Protein AF-A0A0K2JAP3-F1 (afdb_monomer_lite)

Radius of gyration: 32.52 Å; chains: 1; bounding box: 83×62×96 Å

Sequence (625 aa):
MNNERLIVKHKSESGIVNFIYDYQNEVSFFRFNSNDEVELKDFNDNDNEKTYTIKRYEDIKNINGIAFDNEEKMKDLENYIKEKVTEEDKKRIVELIRSAGIEEIEDEVPELNFYDYTENYLFGYPIISKNFLEDKNQGIWAGFGTRKLKFEVNNLEDIKNKLGNVSLRFYKIDNDSLSKEIETEILNKSYEEDKLIVDMELDSDLFINEFLEKQQYAKFTGSLEVELIEENRNKLTICYPVQIIFHNTNLGKEKNKGIIKTDKVSIDFGTSSTCVAVSNQGKIEFITLSMEDIDTEYNKFENPTNIMIYRWKDIYEEWKNENKKLPLFLRGNKNDDYEGKKISYDSGYTVKELIKDATKREMNSILTQIKLIPYELEKDTTLTLTSSKVETNDEKEVVKLVNDYERQNDEMFDPVAFYSYLLGRIINNPSNPKIYTKFSVTYPVKFNNKLRGKLKKSIEYGLKRALPISLQESEDEKGRSIFNVSMEFPEPVAYVGAICGNYLKLEDNPVEYFAIYDFGGGTLDFSFGIFRENEDEESVIEILGVDGNEEIGGERLINRISYWVYQENIEILKENRIPFEKLRQEKISDEMDENLLNNSDIAKLNLKKINEAISRPFLKEKMMK

Structure (mmCIF, N/CA/C/O backbone):
data_AF-A0A0K2JAP3-F1
#
_entry.id   AF-A0A0K2JAP3-F1
#
loop_
_atom_site.group_PDB
_atom_site.id
_atom_site.type_symbol
_atom_site.label_atom_id
_atom_site.label_alt_id
_atom_site.label_comp_id
_atom_site.label_asym_id
_atom_site.label_entity_id
_atom_site.label_seq_id
_atom_site.pdbx_PDB_ins_code
_atom_site.Cartn_x
_atom_site.Cartn_y
_atom_site.Cartn_z
_atom_site.occupancy
_atom_site.B_iso_or_equiv
_atom_site.auth_seq_id
_atom_site.auth_comp_id
_atom_site.auth_asym_id
_atom_site.auth_atom_id
_atom_site.pdbx_PDB_model_num
ATOM 1 N N . MET A 1 1 ? -17.287 4.396 52.555 1.00 32.88 1 MET A N 1
ATOM 2 C CA . MET A 1 1 ? -18.193 5.411 51.986 1.00 32.88 1 MET A CA 1
ATOM 3 C C . MET A 1 1 ? -18.547 4.903 50.613 1.00 32.88 1 MET A C 1
ATOM 5 O O . MET A 1 1 ? -17.646 4.730 49.803 1.00 32.88 1 MET A O 1
ATOM 9 N N . ASN A 1 2 ? -19.795 4.471 50.475 1.00 40.03 2 ASN A N 1
ATOM 10 C CA . ASN A 1 2 ? -20.238 3.536 49.451 1.00 40.03 2 ASN A CA 1
ATOM 11 C C . ASN A 1 2 ? -20.236 4.172 48.064 1.00 40.03 2 ASN A C 1
ATOM 13 O O . ASN A 1 2 ? -20.590 5.335 47.900 1.00 40.03 2 ASN A O 1
ATOM 17 N N . ASN A 1 3 ? -19.797 3.384 47.086 1.00 47.19 3 ASN A N 1
ATOM 18 C CA . ASN A 1 3 ? -19.726 3.749 45.679 1.00 47.19 3 ASN A CA 1
ATOM 19 C C . ASN A 1 3 ? -21.146 3.767 45.095 1.00 47.19 3 ASN A C 1
ATOM 21 O O . ASN A 1 3 ? -21.620 2.743 44.609 1.00 47.19 3 ASN A O 1
ATOM 25 N N . GLU A 1 4 ? -21.845 4.895 45.169 1.00 56.62 4 GLU A N 1
ATOM 26 C CA . GLU A 1 4 ? -23.132 5.072 44.490 1.00 56.62 4 GLU A CA 1
ATOM 27 C C . GLU A 1 4 ? -22.879 5.194 42.975 1.00 56.62 4 GLU A C 1
ATOM 29 O O . GLU A 1 4 ? -22.054 5.999 42.544 1.00 56.62 4 GLU A O 1
ATOM 34 N N . ARG A 1 5 ? -23.534 4.350 42.161 1.00 59.97 5 ARG A N 1
ATOM 35 C CA . ARG A 1 5 ? -23.351 4.323 40.698 1.00 59.97 5 ARG A CA 1
ATOM 36 C C . ARG A 1 5 ? -24.672 4.561 39.985 1.00 59.97 5 ARG A C 1
ATOM 38 O O . ARG A 1 5 ? -25.643 3.830 40.183 1.00 59.97 5 ARG A O 1
ATOM 45 N N . LEU A 1 6 ? -24.673 5.540 39.095 1.00 61.41 6 LEU A N 1
ATOM 46 C CA . LEU A 1 6 ? -25.776 5.814 38.182 1.00 61.41 6 LEU A CA 1
ATOM 47 C C . LEU A 1 6 ? -25.452 5.167 36.842 1.00 61.41 6 LEU A C 1
ATOM 49 O O . LEU A 1 6 ? -24.417 5.467 36.258 1.00 61.41 6 LEU A O 1
ATOM 53 N N . ILE A 1 7 ? -26.300 4.262 36.365 1.00 59.69 7 ILE A N 1
ATOM 54 C CA . ILE A 1 7 ? -26.136 3.629 35.061 1.00 59.69 7 ILE A CA 1
ATOM 55 C C . ILE A 1 7 ? -27.197 4.156 34.110 1.00 59.69 7 ILE A C 1
ATOM 57 O O . ILE A 1 7 ? -28.361 3.812 34.244 1.00 59.69 7 ILE A O 1
ATOM 61 N N . VAL A 1 8 ? -26.829 4.936 33.103 1.00 58.09 8 VAL A N 1
ATOM 62 C CA . VAL A 1 8 ? -27.797 5.360 32.086 1.00 58.09 8 VAL A CA 1
ATOM 63 C C . VAL A 1 8 ? -27.758 4.419 30.891 1.00 58.09 8 VAL A C 1
ATOM 65 O O . VAL A 1 8 ? -26.694 4.134 30.347 1.00 58.09 8 VAL A O 1
ATOM 68 N N . LYS A 1 9 ? -28.932 3.926 30.494 1.00 53.88 9 LYS A N 1
ATOM 69 C CA . LYS A 1 9 ? -29.163 3.028 29.365 1.00 53.88 9 LYS A CA 1
ATOM 70 C C . LYS A 1 9 ? -29.723 3.811 28.184 1.00 53.88 9 LYS A C 1
ATOM 72 O O . LYS A 1 9 ? -30.935 3.971 28.039 1.00 53.88 9 LYS A O 1
ATOM 77 N N . HIS A 1 10 ? -28.831 4.250 27.309 1.00 53.00 10 HIS A N 1
ATOM 78 C CA . HIS A 1 10 ? -29.211 4.905 26.065 1.00 53.00 10 HIS A CA 1
ATOM 79 C C . HIS A 1 10 ? -29.655 3.875 25.029 1.00 53.00 10 HIS A C 1
ATOM 81 O O . HIS A 1 10 ? -28.916 2.927 24.745 1.00 53.00 10 HIS A O 1
ATOM 87 N N . LYS A 1 11 ? -30.841 4.058 24.442 1.00 46.50 11 LYS A N 1
ATOM 88 C CA . LYS A 1 11 ? -31.291 3.251 23.297 1.00 46.50 11 LYS A CA 1
ATOM 89 C C . LYS A 1 11 ? -30.938 3.990 22.011 1.00 46.50 11 LYS A C 1
ATOM 91 O O . LYS A 1 11 ? -31.721 4.813 21.543 1.00 46.50 11 LYS A O 1
ATOM 96 N N . SER A 1 12 ? -29.782 3.677 21.428 1.00 45.59 12 SER A N 1
ATOM 97 C CA . SER A 1 12 ? -29.506 4.076 20.046 1.00 45.59 12 SER A CA 1
ATOM 98 C C . SER A 1 12 ? -30.254 3.145 19.086 1.00 45.59 12 SER A C 1
ATOM 100 O O . SER A 1 12 ? -30.624 2.024 19.451 1.00 45.59 12 SER A O 1
ATOM 102 N N . GLU A 1 13 ? -30.421 3.553 17.824 1.00 37.22 13 GLU A N 1
ATOM 103 C CA . GLU A 1 13 ? -30.957 2.691 16.750 1.00 37.22 13 GLU A CA 1
ATOM 104 C C . GLU A 1 13 ? -30.173 1.365 16.584 1.00 37.22 13 GLU A C 1
ATOM 106 O O . GLU A 1 13 ? -30.644 0.427 15.943 1.00 37.22 13 GLU A O 1
ATOM 111 N N . SER A 1 14 ? -28.996 1.257 17.213 1.00 37.75 14 SER A N 1
ATOM 112 C CA . SER A 1 14 ? -28.039 0.155 17.136 1.00 37.75 14 SER A CA 1
ATOM 113 C C . SER A 1 14 ? -27.829 -0.639 18.447 1.00 37.75 14 SER A C 1
ATOM 115 O O . SER A 1 14 ? -26.987 -1.545 18.456 1.00 37.75 14 SER A O 1
ATOM 117 N N . GLY A 1 15 ? -28.566 -0.366 19.539 1.00 39.72 15 GLY A N 1
ATOM 118 C CA . GLY A 1 15 ? -28.527 -1.156 20.788 1.00 39.72 15 GLY A CA 1
ATOM 119 C C . GLY A 1 15 ? -28.605 -0.346 22.094 1.00 39.72 15 GLY A C 1
ATOM 120 O O . GLY A 1 15 ? -28.843 0.857 22.077 1.00 39.72 15 GLY A O 1
ATOM 121 N N . ILE A 1 16 ? -28.418 -1.020 23.242 1.00 39.09 16 ILE A N 1
ATOM 122 C CA . ILE A 1 16 ? -28.373 -0.385 24.575 1.00 39.09 16 ILE A CA 1
ATOM 123 C C . ILE A 1 16 ? -26.917 -0.049 24.938 1.00 39.09 16 ILE A C 1
ATOM 125 O O . ILE A 1 16 ? -26.090 -0.952 25.097 1.00 39.09 16 ILE A O 1
ATOM 129 N N . VAL A 1 17 ? -26.604 1.236 25.112 1.00 42.38 17 VAL A N 1
ATOM 130 C CA . VAL A 1 17 ? -25.314 1.717 25.636 1.00 42.38 17 VAL A CA 1
ATOM 131 C C . VAL A 1 17 ? -25.477 2.028 27.124 1.00 42.38 17 VAL A C 1
ATOM 133 O O . VAL A 1 17 ? -26.417 2.719 27.498 1.00 42.38 17 VAL A O 1
ATOM 136 N N . ASN A 1 18 ? -24.583 1.500 27.967 1.00 43.28 18 ASN A N 1
ATOM 137 C CA . ASN A 1 18 ? -24.606 1.722 29.416 1.00 43.28 18 ASN A CA 1
ATOM 138 C C . ASN A 1 18 ? -23.514 2.734 29.770 1.00 43.28 18 ASN A C 1
ATOM 140 O O . ASN A 1 18 ? -22.345 2.457 29.506 1.00 43.28 18 ASN A O 1
ATOM 144 N N . PHE A 1 19 ? -23.877 3.844 30.397 1.00 52.41 19 PHE A N 1
ATOM 145 C CA . PHE A 1 19 ? -22.950 4.843 30.928 1.00 52.41 19 PHE A CA 1
ATOM 146 C C . PHE A 1 19 ? -22.930 4.738 32.442 1.00 52.41 19 PHE A C 1
ATOM 148 O O . PHE A 1 19 ? -24.004 4.703 33.024 1.00 52.41 19 PHE A O 1
ATOM 155 N N . ILE A 1 20 ? -21.759 4.675 33.076 1.00 48.84 20 ILE A N 1
ATOM 156 C CA . ILE A 1 20 ? -21.648 4.629 34.540 1.00 48.84 20 ILE A CA 1
ATOM 157 C C . ILE A 1 20 ? -21.137 5.985 35.025 1.00 48.84 20 ILE A C 1
ATOM 159 O O . ILE A 1 20 ? -20.014 6.364 34.713 1.00 48.84 20 ILE A O 1
ATOM 163 N N . TYR A 1 21 ? -21.961 6.694 35.787 1.00 51.66 21 TYR A N 1
ATOM 164 C CA . TYR A 1 21 ? -21.589 7.890 36.535 1.00 51.66 21 TYR A CA 1
ATOM 165 C C . TYR A 1 21 ? -21.068 7.462 37.915 1.00 51.66 21 TYR A C 1
ATOM 167 O O . TYR A 1 21 ? -21.787 6.783 38.658 1.00 51.66 21 TYR A O 1
ATOM 175 N N . ASP A 1 22 ? -19.817 7.816 38.228 1.00 49.53 22 ASP A N 1
ATOM 176 C CA . ASP A 1 22 ? -19.155 7.538 39.510 1.00 49.53 22 ASP A CA 1
ATOM 177 C C . ASP A 1 22 ? -18.907 8.851 40.264 1.00 49.53 22 ASP A C 1
ATOM 179 O O . ASP A 1 22 ? -18.168 9.717 39.802 1.00 49.53 22 ASP A O 1
ATOM 183 N N . TYR A 1 23 ? -19.518 8.982 41.442 1.00 43.69 23 TYR A N 1
ATOM 184 C CA . TYR A 1 23 ? -19.485 10.193 42.262 1.00 43.69 23 TYR A CA 1
ATOM 185 C C . TYR A 1 23 ? -18.079 10.564 42.773 1.00 43.69 23 TYR A C 1
ATOM 187 O O . TYR A 1 23 ? -17.849 11.711 43.150 1.00 43.69 23 TYR A O 1
ATOM 195 N N . GLN A 1 24 ? -17.123 9.622 42.808 1.00 44.34 24 GLN A N 1
ATOM 196 C CA . GLN A 1 24 ? -15.768 9.905 43.308 1.00 44.34 24 GLN A CA 1
ATOM 197 C C . GLN A 1 24 ? -14.875 10.648 42.303 1.00 44.34 24 GLN A C 1
ATOM 199 O O . GLN A 1 24 ? -13.854 11.203 42.712 1.00 44.34 24 GLN A O 1
ATOM 204 N N . ASN A 1 25 ? -15.260 10.701 41.024 1.00 42.72 25 ASN A N 1
ATOM 205 C CA . ASN A 1 25 ? -14.546 11.432 39.978 1.00 42.72 25 ASN A CA 1
ATOM 206 C C . ASN A 1 25 ? -15.494 12.499 39.410 1.00 42.72 25 ASN A C 1
ATOM 208 O O . ASN A 1 25 ? -16.393 12.186 38.637 1.00 42.72 25 ASN A O 1
ATOM 212 N N . GLU A 1 26 ? -15.342 13.742 39.869 1.00 40.72 26 GLU A N 1
ATOM 213 C CA . GLU A 1 26 ? -16.278 14.839 39.607 1.00 40.72 26 GLU A CA 1
ATOM 214 C C . GLU A 1 26 ? -16.609 15.051 38.119 1.00 40.72 26 GLU A C 1
ATOM 216 O O . GLU A 1 26 ? -15.730 15.280 37.295 1.00 40.72 26 GLU A O 1
ATOM 221 N N . VAL A 1 27 ? -17.922 15.065 37.854 1.00 41.00 27 VAL A N 1
ATOM 222 C CA . VAL A 1 27 ? -18.634 15.441 36.625 1.00 41.00 27 VAL A CA 1
ATOM 223 C C . VAL A 1 27 ? -18.279 14.583 35.398 1.00 41.00 27 VAL A C 1
ATOM 225 O O . VAL A 1 27 ? -17.137 14.396 34.993 1.00 41.00 27 VAL A O 1
ATOM 228 N N . SER A 1 28 ? -19.312 14.040 34.763 1.00 47.12 28 SER A N 1
ATOM 229 C CA . SER A 1 28 ? -19.231 13.369 33.468 1.00 47.12 28 SER A CA 1
ATOM 230 C C . SER A 1 28 ? -20.381 13.904 32.631 1.00 47.12 28 SER A C 1
ATOM 232 O O . SER A 1 28 ? -21.546 13.690 32.971 1.00 47.12 28 SER A O 1
ATOM 234 N N . PHE A 1 29 ? -20.070 14.648 31.573 1.00 46.59 29 PHE A N 1
ATOM 235 C CA . PHE A 1 29 ? -21.098 15.110 30.650 1.00 46.59 29 PHE A CA 1
ATOM 236 C C . PHE A 1 29 ? -21.465 13.973 29.709 1.00 46.59 29 PHE A C 1
ATOM 238 O O . PHE A 1 29 ? -20.627 13.444 28.978 1.00 46.59 29 PHE A O 1
ATOM 245 N N . PHE A 1 30 ? -22.738 13.605 29.740 1.00 54.16 30 PHE A N 1
ATOM 246 C CA . PHE A 1 30 ? -23.306 12.582 28.885 1.00 54.16 30 PHE A CA 1
ATOM 247 C C . PHE A 1 30 ? -24.535 13.153 28.186 1.00 54.16 30 PHE A C 1
ATOM 249 O O . PHE A 1 30 ? -25.380 13.803 28.800 1.00 54.16 30 PHE A O 1
ATOM 256 N N . ARG A 1 31 ? -24.647 12.882 26.888 1.00 46.78 31 ARG A N 1
ATOM 257 C CA . ARG A 1 31 ? -25.836 13.213 26.108 1.00 46.78 31 ARG A CA 1
ATOM 258 C C . ARG A 1 31 ? -26.873 12.110 26.303 1.00 46.78 31 ARG A C 1
ATOM 260 O O . ARG A 1 31 ? -26.658 10.987 25.852 1.00 46.78 31 ARG A O 1
ATOM 267 N N . PHE A 1 32 ? -28.000 12.447 26.922 1.00 56.03 32 PHE A N 1
ATOM 268 C CA . PHE A 1 32 ? -29.143 11.546 27.065 1.00 56.03 32 PHE A CA 1
ATOM 269 C C . PHE A 1 32 ? -30.336 12.073 26.270 1.00 56.03 32 PHE A C 1
ATOM 271 O O . PHE A 1 32 ? -30.665 13.257 26.319 1.00 56.03 32 PHE A O 1
ATOM 278 N N . ASN A 1 33 ? -30.995 11.194 25.524 1.00 51.72 33 ASN A N 1
ATOM 279 C CA . ASN A 1 33 ? -32.293 11.478 24.936 1.00 51.72 33 ASN A CA 1
ATOM 280 C C . ASN A 1 33 ? -33.355 11.456 26.037 1.00 51.72 33 ASN A C 1
ATOM 282 O O . ASN A 1 33 ? -33.285 10.654 26.968 1.00 51.72 33 ASN A O 1
ATOM 286 N N . SER A 1 34 ? -34.407 12.261 25.881 1.00 53.38 34 SER A N 1
ATOM 287 C CA . SER A 1 34 ? -35.527 12.294 26.831 1.00 53.38 34 SER A CA 1
ATOM 288 C C . SER A 1 34 ? -36.127 10.910 27.103 1.00 53.38 34 SER A C 1
ATOM 290 O O . SER A 1 34 ? -36.555 10.653 28.221 1.00 53.38 34 SER A O 1
ATOM 292 N N . ASN A 1 35 ? -36.090 10.005 26.118 1.00 58.56 35 ASN A N 1
ATOM 293 C CA . ASN A 1 35 ? -36.634 8.646 26.189 1.00 58.56 35 ASN A CA 1
ATOM 294 C C . ASN A 1 35 ? -35.660 7.569 26.712 1.00 58.56 35 ASN A C 1
ATOM 296 O O . ASN A 1 35 ? -36.030 6.393 26.721 1.00 58.56 35 ASN A O 1
ATOM 300 N N . ASP A 1 36 ? -34.432 7.922 27.097 1.00 62.91 36 ASP A N 1
ATOM 301 C CA . ASP A 1 36 ? -33.454 6.942 27.589 1.00 62.91 36 ASP A CA 1
ATOM 302 C C . ASP A 1 36 ? -33.860 6.355 28.937 1.00 62.91 36 ASP A C 1
ATOM 304 O O . ASP A 1 36 ? -34.470 7.030 29.751 1.00 62.91 36 ASP A O 1
ATOM 308 N N . GLU A 1 37 ? -33.510 5.102 29.209 1.00 72.62 37 GLU A N 1
ATOM 309 C CA . GLU A 1 37 ? -33.801 4.484 30.507 1.00 72.62 37 GLU A CA 1
ATOM 310 C C . GLU A 1 37 ? -32.639 4.731 31.472 1.00 72.62 37 GLU A C 1
ATOM 312 O O . GLU A 1 37 ? -31.486 4.783 31.054 1.00 72.62 37 GLU A O 1
ATOM 317 N N . VAL A 1 38 ? -32.908 4.849 32.774 1.00 73.88 38 VAL A N 1
ATOM 318 C CA . VAL A 1 38 ? -31.846 5.070 33.772 1.00 73.88 38 VAL A CA 1
ATOM 319 C C . VAL A 1 38 ? -31.939 4.046 34.886 1.00 73.88 38 VAL A C 1
ATOM 321 O O . VAL A 1 38 ? -32.970 3.922 35.527 1.00 73.88 38 VAL A O 1
ATOM 324 N N . GLU A 1 39 ? -30.857 3.325 35.138 1.00 78.00 39 GLU A N 1
ATOM 325 C CA . GLU A 1 39 ? -30.696 2.412 36.262 1.00 78.00 39 GLU A CA 1
ATOM 326 C C . GLU A 1 39 ? -29.935 3.078 37.410 1.00 78.00 39 GLU A C 1
ATOM 328 O O . GLU A 1 39 ? -28.765 3.435 37.301 1.00 78.00 39 GLU A O 1
ATOM 333 N N . LEU A 1 40 ? -30.593 3.205 38.553 1.00 76.12 40 LEU A N 1
ATOM 334 C CA . LEU A 1 40 ? -29.994 3.642 39.807 1.00 76.12 40 LEU A CA 1
ATOM 335 C C . LEU A 1 40 ? -29.524 2.413 40.575 1.00 76.12 40 LEU A C 1
ATOM 337 O O . LEU A 1 40 ? -30.346 1.546 40.881 1.00 76.12 40 LEU A O 1
ATOM 341 N N . LYS A 1 41 ? -28.233 2.334 40.909 1.00 75.00 41 LYS A N 1
ATOM 342 C CA . LYS A 1 41 ? -27.706 1.270 41.768 1.00 75.00 41 LYS A CA 1
ATOM 343 C C . LYS A 1 41 ? -27.452 1.786 43.175 1.00 75.00 41 LYS A C 1
ATOM 345 O O . LYS A 1 41 ? -26.586 2.631 43.392 1.00 75.00 41 LYS A O 1
ATOM 350 N N . ASP A 1 42 ? -28.202 1.235 44.120 1.00 76.56 42 ASP A N 1
ATOM 351 C CA . ASP A 1 42 ? -28.075 1.502 45.545 1.00 76.56 42 ASP A CA 1
ATOM 352 C C . ASP A 1 42 ? -27.213 0.424 46.210 1.00 76.56 42 ASP A C 1
ATOM 354 O O . ASP A 1 42 ? -27.578 -0.757 46.243 1.00 76.56 42 ASP A O 1
ATOM 358 N N . PHE A 1 43 ? -26.063 0.845 46.735 1.00 66.12 43 PHE A N 1
ATOM 359 C CA . PHE A 1 43 ? -25.130 0.009 47.484 1.00 66.12 43 PHE A CA 1
ATOM 360 C C . PHE A 1 43 ? -25.221 0.386 48.968 1.00 66.12 43 PHE A C 1
ATOM 362 O O . PHE A 1 43 ? -24.498 1.258 49.453 1.00 66.12 43 PHE A O 1
ATOM 369 N N . ASN A 1 44 ? -26.143 -0.249 49.694 1.00 60.94 44 ASN A N 1
ATOM 370 C CA . ASN A 1 44 ? -26.266 -0.063 51.143 1.00 60.94 44 ASN A CA 1
ATOM 371 C C . ASN A 1 44 ? -25.153 -0.814 51.899 1.00 60.94 44 ASN A C 1
ATOM 373 O O . ASN A 1 44 ? -24.650 -1.826 51.417 1.00 60.94 44 ASN A O 1
ATOM 377 N N . ASP A 1 45 ? -24.840 -0.375 53.127 1.00 52.94 45 ASP A N 1
ATOM 378 C CA . ASP A 1 45 ? -23.784 -0.909 54.025 1.00 52.94 45 ASP A CA 1
ATOM 379 C C . ASP A 1 45 ? -23.883 -2.421 54.366 1.00 52.94 45 ASP A C 1
ATOM 381 O O . ASP A 1 45 ? -23.028 -2.956 55.067 1.00 52.94 45 ASP A O 1
ATOM 385 N N . ASN A 1 46 ? -24.912 -3.125 53.879 1.00 55.59 46 ASN A N 1
ATOM 386 C CA . ASN A 1 46 ? -25.212 -4.531 54.175 1.00 55.59 46 ASN A CA 1
ATOM 387 C C . ASN A 1 46 ? -24.987 -5.489 52.977 1.00 55.59 46 ASN A C 1
ATOM 389 O O . ASN A 1 46 ? -25.614 -6.546 52.935 1.00 55.59 46 ASN A O 1
ATOM 393 N N . ASP A 1 47 ? -24.149 -5.128 51.997 1.00 52.31 47 ASP A N 1
ATOM 394 C CA . ASP A 1 47 ? -23.759 -5.963 50.834 1.00 52.31 47 ASP A CA 1
ATOM 395 C C . ASP A 1 47 ? -24.896 -6.399 49.875 1.00 52.31 47 ASP A C 1
ATOM 397 O O . ASP A 1 47 ? -24.679 -7.218 48.981 1.00 52.31 47 ASP A O 1
ATOM 401 N N . ASN A 1 48 ? -26.103 -5.833 49.986 1.00 61.00 48 ASN A N 1
ATOM 402 C CA . ASN A 1 48 ? -27.194 -6.092 49.038 1.00 61.00 48 ASN A CA 1
ATOM 403 C C . ASN A 1 48 ? -27.318 -4.948 48.019 1.00 61.00 48 ASN A C 1
ATOM 405 O O . ASN A 1 48 ? -27.770 -3.856 48.361 1.00 61.00 48 ASN A O 1
ATOM 409 N N . GLU A 1 49 ? -26.953 -5.226 46.764 1.00 73.12 49 GLU A N 1
ATOM 410 C CA . GLU A 1 49 ? -27.162 -4.335 45.615 1.00 73.12 49 GLU A CA 1
ATOM 411 C C . GLU A 1 49 ? -28.646 -4.316 45.231 1.00 73.12 49 GLU A C 1
ATOM 413 O O . GLU A 1 49 ? -29.244 -5.360 44.946 1.00 73.12 49 GLU A O 1
ATOM 418 N N . LYS A 1 50 ? -29.246 -3.123 45.201 1.00 80.50 50 LYS A N 1
ATOM 419 C CA . LYS A 1 50 ? -30.606 -2.925 44.691 1.00 80.50 50 LYS A CA 1
ATOM 420 C C . LYS A 1 50 ? -30.578 -1.985 43.494 1.00 80.50 50 LYS A C 1
ATOM 422 O O . LYS A 1 50 ? -29.932 -0.943 43.530 1.00 80.50 50 LYS A O 1
ATOM 427 N N . THR A 1 51 ? -31.261 -2.365 42.417 1.00 81.25 51 THR A N 1
ATOM 428 C CA . THR A 1 51 ? -31.325 -1.582 41.176 1.00 81.25 51 THR A CA 1
ATOM 429 C C . THR A 1 51 ? -32.746 -1.089 40.935 1.00 81.25 51 THR A C 1
ATOM 431 O O . THR A 1 51 ? -33.694 -1.866 41.060 1.00 81.25 51 THR A O 1
ATOM 434 N N . TYR A 1 52 ? -32.885 0.187 40.583 1.00 85.12 52 TYR A N 1
ATOM 435 C CA . TYR A 1 52 ? -34.155 0.815 40.213 1.00 85.12 52 TYR A CA 1
ATOM 436 C C . TYR A 1 52 ? -34.072 1.342 38.787 1.00 85.12 52 TYR A C 1
ATOM 438 O O . TYR A 1 52 ? -33.125 2.055 38.470 1.00 85.12 52 TYR A O 1
ATOM 446 N N . THR A 1 53 ? -35.063 1.056 37.945 1.00 84.62 53 THR A N 1
ATOM 447 C CA . THR A 1 53 ? -35.085 1.523 36.556 1.00 84.62 53 THR A CA 1
ATOM 448 C C . THR A 1 53 ? -36.103 2.642 36.384 1.00 84.62 53 THR A C 1
ATOM 450 O O . THR A 1 53 ? -37.318 2.426 36.410 1.00 84.62 53 THR A O 1
ATOM 453 N N . ILE A 1 54 ? -35.608 3.850 36.141 1.00 84.50 54 ILE A N 1
ATOM 454 C CA . ILE A 1 54 ? -36.394 4.993 35.696 1.00 84.50 54 ILE A CA 1
ATOM 455 C C . ILE A 1 54 ? -36.768 4.788 34.227 1.00 84.50 54 ILE A C 1
ATOM 457 O O . ILE A 1 54 ? -35.929 4.455 33.385 1.00 84.50 54 ILE A O 1
ATOM 461 N N . LYS A 1 55 ? -38.057 4.968 33.926 1.00 79.56 55 LYS A N 1
ATOM 462 C CA . LYS A 1 55 ? -38.649 4.721 32.607 1.00 79.56 55 LYS A CA 1
ATOM 463 C C . LYS A 1 55 ? -38.047 5.604 31.522 1.00 79.56 55 LYS A C 1
ATOM 465 O O . LYS A 1 55 ? -37.876 5.113 30.409 1.00 79.56 55 LYS A O 1
ATOM 470 N N . ARG A 1 56 ? -37.791 6.875 31.836 1.00 73.94 56 ARG A N 1
ATOM 471 C CA . ARG A 1 56 ? -37.235 7.874 30.920 1.00 73.94 56 ARG A CA 1
ATOM 472 C C . ARG A 1 56 ? -36.282 8.813 31.656 1.00 73.94 56 ARG A C 1
ATOM 474 O O . ARG A 1 56 ? -36.550 9.184 32.795 1.00 73.94 56 ARG A O 1
ATOM 481 N N . TYR A 1 57 ? -35.219 9.258 31.001 1.00 69.56 57 TYR A N 1
ATOM 482 C CA . TYR A 1 57 ? -34.242 10.184 31.565 1.00 69.56 57 TYR A CA 1
ATOM 483 C C . TYR A 1 57 ? -34.906 11.507 31.962 1.00 69.56 57 TYR A C 1
ATOM 485 O O . TYR A 1 57 ? -34.622 12.044 33.028 1.00 69.56 57 TYR A O 1
ATOM 493 N N . GLU A 1 58 ? -35.875 11.989 31.175 1.00 69.94 58 GLU A N 1
ATOM 494 C CA . GLU A 1 58 ? -36.631 13.204 31.513 1.00 69.94 58 GLU A CA 1
ATOM 495 C C . GLU A 1 58 ? -37.404 13.092 32.839 1.00 69.94 58 GLU A C 1
ATOM 497 O O . GLU A 1 58 ? -37.616 14.096 33.522 1.00 69.94 58 GLU A O 1
ATOM 502 N N . ASP A 1 59 ? -37.777 11.873 33.248 1.00 81.06 59 ASP A N 1
ATOM 503 C CA . ASP A 1 59 ? -38.514 11.648 34.488 1.00 81.06 59 ASP A CA 1
ATOM 504 C C . ASP A 1 59 ? -37.641 11.911 35.729 1.00 81.06 59 ASP A C 1
ATOM 506 O O . ASP A 1 59 ? -38.168 12.201 36.804 1.00 81.06 59 ASP A O 1
ATOM 510 N N . ILE A 1 60 ? -36.310 11.908 35.585 1.00 77.69 60 ILE A N 1
ATOM 511 C CA . ILE A 1 60 ? -35.377 12.279 36.656 1.00 77.69 60 ILE A CA 1
ATOM 512 C C . ILE A 1 60 ? -35.633 13.708 37.134 1.00 77.69 60 ILE A C 1
ATOM 514 O O . ILE A 1 60 ? -35.588 13.949 38.338 1.00 77.69 60 ILE A O 1
ATOM 518 N N . LYS A 1 61 ? -35.977 14.643 36.236 1.00 74.19 61 LYS A N 1
ATOM 519 C CA . LYS A 1 61 ? -36.303 16.031 36.612 1.00 74.19 61 LYS A CA 1
ATOM 520 C C . LYS A 1 61 ? -37.496 16.081 37.558 1.00 74.19 61 LYS A C 1
ATOM 522 O O . LYS A 1 61 ? -37.467 16.766 38.582 1.00 74.19 61 LYS A O 1
ATOM 527 N N . ASN A 1 62 ? -38.529 15.309 37.222 1.00 81.62 62 ASN A N 1
ATOM 528 C CA . ASN A 1 62 ? -39.734 15.216 38.030 1.00 81.62 62 ASN A CA 1
ATOM 529 C C . ASN A 1 62 ? -39.404 14.640 39.404 1.00 81.62 62 ASN A C 1
ATOM 531 O O . ASN A 1 62 ? -39.858 15.193 40.400 1.00 81.62 62 ASN A O 1
ATOM 535 N N . ILE A 1 63 ? -38.570 13.596 39.458 1.00 83.62 63 ILE A N 1
ATOM 536 C CA . ILE A 1 63 ? -38.162 12.950 40.708 1.00 83.62 63 ILE A CA 1
ATOM 537 C C . ILE A 1 63 ? -37.278 13.870 41.570 1.00 83.62 63 ILE A C 1
ATOM 539 O O . ILE A 1 63 ? -37.513 13.986 42.774 1.00 83.62 63 ILE A O 1
ATOM 543 N N . ASN A 1 64 ? -36.314 14.578 40.973 1.00 79.06 64 ASN A N 1
ATOM 544 C CA . ASN A 1 64 ? -35.402 15.491 41.672 1.00 79.06 64 ASN A CA 1
ATOM 545 C C . ASN A 1 64 ? -36.171 16.599 42.434 1.00 79.06 64 ASN A C 1
ATOM 547 O O . ASN A 1 64 ? -35.851 16.956 43.577 1.00 79.06 64 ASN A O 1
ATOM 551 N N . GLY A 1 65 ? -37.270 17.078 41.837 1.00 76.75 65 GLY A N 1
ATOM 552 C CA . GLY A 1 65 ? -38.165 18.093 42.403 1.00 76.75 65 GLY A CA 1
ATOM 553 C C . GLY A 1 65 ? -39.134 17.621 43.505 1.00 76.75 65 GLY A C 1
ATOM 554 O O . GLY A 1 65 ? -39.940 18.430 43.979 1.00 76.75 65 GLY A O 1
ATOM 555 N N . ILE A 1 66 ? -39.112 16.348 43.929 1.00 83.31 66 ILE A N 1
ATOM 556 C CA . ILE A 1 66 ? -40.047 15.799 44.936 1.00 83.31 66 ILE A CA 1
ATOM 557 C C . ILE A 1 66 ? -39.523 16.011 46.357 1.00 83.31 66 ILE A C 1
ATOM 559 O O . ILE A 1 66 ? -38.537 15.407 46.769 1.00 83.31 66 ILE A O 1
ATOM 563 N N . ALA A 1 67 ? -40.190 16.837 47.160 1.00 81.56 67 ALA A N 1
ATOM 564 C CA . ALA A 1 67 ? -39.838 17.012 48.570 1.00 81.56 67 ALA A CA 1
ATOM 565 C C . ALA A 1 67 ? -40.229 15.782 49.422 1.00 81.56 67 ALA A C 1
ATOM 567 O O . ALA A 1 67 ? -41.270 15.168 49.188 1.00 81.56 67 ALA A O 1
ATOM 568 N N . PHE A 1 68 ? -39.399 15.423 50.414 1.00 79.44 68 PHE A N 1
ATOM 569 C CA . PHE A 1 68 ? -39.594 14.221 51.248 1.00 79.44 68 PHE A CA 1
ATOM 570 C C . PHE A 1 68 ? -40.862 14.252 52.110 1.00 79.44 68 PHE A C 1
ATOM 572 O O . PHE A 1 68 ? -41.346 13.205 52.531 1.00 79.44 68 PHE A O 1
ATOM 579 N N . ASP A 1 69 ? -41.371 15.445 52.387 1.00 80.06 69 ASP A N 1
ATOM 580 C CA . ASP A 1 69 ? -42.562 15.733 53.182 1.00 80.06 69 ASP A CA 1
ATOM 581 C C . ASP A 1 69 ? -43.850 15.813 52.341 1.00 80.06 69 ASP A C 1
ATOM 583 O O . ASP A 1 69 ? -44.938 15.966 52.894 1.00 80.06 69 ASP A O 1
ATOM 587 N N . ASN A 1 70 ? -43.759 15.676 51.013 1.00 83.00 70 ASN A N 1
ATOM 588 C CA . ASN A 1 70 ? -44.908 15.718 50.114 1.00 83.00 70 ASN A CA 1
ATOM 589 C C . ASN A 1 70 ? -45.398 14.300 49.757 1.00 83.00 70 ASN A C 1
ATOM 591 O O . ASN A 1 70 ? -44.965 13.708 48.767 1.00 83.00 70 ASN A O 1
ATOM 595 N N . GLU A 1 71 ? -46.323 13.763 50.563 1.00 78.56 71 GLU A N 1
ATOM 596 C CA . GLU A 1 71 ? -46.875 12.404 50.399 1.00 78.56 71 GLU A CA 1
ATOM 597 C C . GLU A 1 71 ? -47.573 12.163 49.050 1.00 78.56 71 GLU A C 1
ATOM 599 O O . GLU A 1 71 ? -47.572 11.040 48.547 1.00 78.56 71 GLU A O 1
ATOM 604 N N . GLU A 1 72 ? -48.181 13.194 48.461 1.00 81.69 72 GLU A N 1
ATOM 605 C CA . GLU A 1 72 ? -48.876 13.086 47.175 1.00 81.69 72 GLU A CA 1
ATOM 606 C C . GLU A 1 72 ? -47.867 12.881 46.040 1.00 81.69 72 GLU A C 1
ATOM 608 O O . GLU A 1 72 ? -47.938 11.886 45.321 1.00 81.69 72 GLU A O 1
ATOM 613 N N . LYS A 1 73 ? -46.837 13.732 45.972 1.00 80.06 73 LYS A N 1
ATOM 614 C CA . LYS A 1 73 ? -45.757 13.590 44.985 1.00 80.06 73 LYS A CA 1
ATOM 615 C C . LYS A 1 73 ? -44.927 12.322 45.186 1.00 80.06 73 LYS A C 1
ATOM 617 O O . LYS A 1 73 ? -44.456 11.740 44.214 1.00 80.06 73 LYS A O 1
ATOM 622 N N . MET A 1 74 ? -44.764 11.863 46.428 1.00 81.75 74 MET A N 1
ATOM 623 C CA . MET A 1 74 ? -44.087 10.594 46.715 1.00 81.75 74 MET A CA 1
ATOM 624 C C . MET A 1 74 ? -44.835 9.380 46.152 1.00 81.75 74 MET A C 1
ATOM 626 O O . MET A 1 74 ? -44.208 8.398 45.759 1.00 81.75 74 MET A O 1
ATOM 630 N N . LYS A 1 75 ? -46.167 9.429 46.046 1.00 81.69 75 LYS A N 1
ATOM 631 C CA . LYS A 1 75 ? -46.935 8.371 45.367 1.00 81.69 75 LYS A CA 1
ATOM 632 C C . LYS A 1 75 ? -46.718 8.380 43.857 1.00 81.69 75 LYS A C 1
ATOM 634 O O . LYS A 1 75 ? -46.637 7.309 43.261 1.00 81.69 75 LYS A O 1
ATOM 639 N N . ASP A 1 76 ? -46.531 9.555 43.263 1.00 83.94 76 ASP A N 1
ATOM 640 C CA . ASP A 1 76 ? -46.332 9.698 41.819 1.00 83.94 76 ASP A CA 1
ATOM 641 C C . ASP A 1 76 ? -45.006 9.114 41.309 1.00 83.94 76 ASP A C 1
ATOM 643 O O . ASP A 1 76 ? -44.889 8.847 40.115 1.00 83.94 76 ASP A O 1
ATOM 647 N N . LEU A 1 77 ? -44.029 8.838 42.184 1.00 84.94 77 LEU A N 1
ATOM 648 C CA . LEU A 1 77 ? -42.773 8.163 41.818 1.00 84.94 77 LEU A CA 1
ATOM 649 C C . LEU A 1 77 ? -42.997 6.826 41.092 1.00 84.94 77 LEU A C 1
ATOM 651 O O . LEU A 1 77 ? -42.250 6.489 40.174 1.00 84.94 77 LEU A O 1
ATOM 655 N N . GLU A 1 78 ? -44.057 6.090 41.439 1.00 85.50 78 GLU A N 1
ATOM 656 C CA . GLU A 1 78 ? -44.417 4.819 40.788 1.00 85.50 78 GLU A CA 1
ATOM 657 C C . GLU A 1 78 ? -44.757 4.996 39.295 1.00 85.50 78 GLU A C 1
ATOM 659 O O . GLU A 1 78 ? -44.606 4.073 38.487 1.00 85.50 78 GLU A O 1
ATOM 664 N N . ASN A 1 79 ? -45.157 6.203 38.886 1.00 87.38 79 ASN A N 1
ATOM 665 C CA . ASN A 1 79 ? -45.414 6.513 37.482 1.00 87.38 79 ASN A CA 1
ATOM 666 C C . ASN A 1 79 ? -44.121 6.601 36.666 1.00 87.38 79 ASN A C 1
ATOM 668 O O . ASN A 1 79 ? -44.162 6.347 35.461 1.00 87.38 79 ASN A O 1
ATOM 672 N N . TYR A 1 80 ? -42.983 6.862 37.309 1.00 87.31 80 TYR A N 1
ATOM 673 C CA . TYR A 1 80 ? -41.686 7.085 36.668 1.00 87.31 80 TYR A CA 1
ATOM 674 C C . TYR A 1 80 ? -40.731 5.889 36.780 1.00 87.31 80 TYR A C 1
ATOM 676 O O . TYR A 1 80 ? -39.780 5.792 36.011 1.00 87.31 80 TYR A O 1
ATOM 684 N N . ILE A 1 81 ? -40.995 4.948 37.689 1.00 86.56 81 ILE A N 1
ATOM 685 C CA . ILE A 1 81 ? -40.149 3.772 37.949 1.00 86.56 81 ILE A CA 1
ATOM 686 C C . ILE A 1 81 ? -40.812 2.510 37.387 1.00 86.56 81 ILE A C 1
ATOM 688 O O . ILE A 1 81 ? -42.038 2.375 37.408 1.00 86.56 81 ILE A O 1
ATOM 692 N N . LYS A 1 82 ? -40.028 1.589 36.818 1.00 86.62 82 LYS A N 1
ATOM 693 C CA . LYS A 1 82 ? -40.554 0.343 36.234 1.00 86.62 82 LYS A CA 1
ATOM 694 C C . LYS A 1 82 ? -40.936 -0.689 37.288 1.00 86.62 82 LYS A C 1
ATOM 696 O O . LYS A 1 82 ? -41.907 -1.424 37.104 1.00 86.62 82 LYS A O 1
ATOM 701 N N . GLU A 1 83 ? -40.158 -0.782 38.353 1.00 84.81 83 GLU A N 1
ATOM 702 C CA . GLU A 1 83 ? -40.337 -1.748 39.426 1.00 84.81 83 GLU A CA 1
ATOM 703 C C . GLU A 1 83 ? -41.346 -1.261 40.474 1.00 84.81 83 GLU A C 1
ATOM 705 O O . GLU A 1 83 ? -41.588 -0.066 40.641 1.00 84.81 83 GLU A O 1
ATOM 710 N N . LYS A 1 84 ? -41.926 -2.200 41.234 1.00 83.50 84 LYS A N 1
ATOM 711 C CA . LYS A 1 84 ? -42.688 -1.848 42.437 1.00 83.50 84 LYS A CA 1
ATOM 712 C C . LYS A 1 84 ? -41.724 -1.372 43.518 1.00 83.50 84 LYS A C 1
ATOM 714 O O . LYS A 1 84 ? -40.814 -2.110 43.888 1.00 83.50 84 LYS A O 1
ATOM 719 N N . VAL A 1 85 ? -41.977 -0.184 44.051 1.00 83.56 85 VAL A N 1
ATOM 720 C CA . VAL A 1 85 ? -41.131 0.466 45.055 1.00 83.56 85 VAL A CA 1
ATOM 721 C C . VAL A 1 85 ? -41.865 0.625 46.382 1.00 83.56 85 VAL A C 1
ATOM 723 O O . VAL A 1 85 ? -43.061 0.910 46.416 1.00 83.56 85 VAL A O 1
ATOM 726 N N . THR A 1 86 ? -41.154 0.401 47.485 1.00 86.38 86 THR A N 1
ATOM 727 C CA . THR A 1 86 ? -41.652 0.661 48.844 1.00 86.38 86 THR A CA 1
ATOM 728 C C . THR A 1 86 ? -41.489 2.140 49.223 1.00 86.38 86 THR A C 1
ATOM 730 O O . THR A 1 86 ? -40.810 2.898 48.533 1.00 86.38 86 THR A O 1
ATOM 733 N N . GLU A 1 87 ? -42.081 2.572 50.340 1.00 81.25 87 GLU A N 1
ATOM 734 C CA . GLU A 1 87 ? -41.910 3.948 50.846 1.00 81.25 87 GLU A CA 1
ATOM 735 C C . GLU A 1 87 ? -40.458 4.284 51.222 1.00 81.25 87 GLU A C 1
ATOM 737 O O . GLU A 1 87 ? -40.036 5.435 51.129 1.00 81.25 87 GLU A O 1
ATOM 742 N N . GLU A 1 88 ? -39.674 3.281 51.614 1.00 82.00 88 GLU A N 1
ATOM 743 C CA . GLU A 1 88 ? -38.247 3.436 51.898 1.00 82.00 88 GLU A CA 1
ATOM 744 C C . GLU A 1 88 ? -37.440 3.590 50.598 1.00 82.00 88 GLU A C 1
ATOM 746 O O . GLU A 1 88 ? -36.608 4.492 50.487 1.00 82.00 88 GLU A O 1
ATOM 751 N N . ASP A 1 89 ? -37.792 2.815 49.566 1.00 83.12 89 ASP A N 1
ATOM 752 C CA . ASP A 1 89 ? -37.185 2.907 48.231 1.00 83.12 89 ASP A CA 1
ATOM 753 C C . ASP A 1 89 ? -37.417 4.275 47.587 1.00 83.12 89 ASP A C 1
ATOM 755 O O . ASP A 1 89 ? -36.507 4.848 46.997 1.00 83.12 89 ASP A O 1
ATOM 759 N N . LYS A 1 90 ? -38.625 4.836 47.729 1.00 85.69 90 LYS A N 1
ATOM 760 C CA . LYS A 1 90 ? -38.976 6.159 47.188 1.00 85.69 90 LYS A CA 1
ATOM 761 C C . LYS A 1 90 ? -38.065 7.256 47.729 1.00 85.69 90 LYS A C 1
ATOM 763 O O . LYS A 1 90 ? -37.564 8.078 46.963 1.00 85.69 90 LYS A O 1
ATOM 768 N N . LYS A 1 91 ? -37.812 7.250 49.042 1.00 84.56 91 LYS A N 1
ATOM 769 C CA . LYS A 1 91 ? -36.896 8.211 49.672 1.00 84.56 91 LYS A CA 1
ATOM 770 C C . LYS A 1 91 ? -35.473 8.022 49.166 1.00 84.56 91 LYS A C 1
ATOM 772 O O . LYS A 1 91 ? -34.823 8.998 48.805 1.00 84.56 91 LYS A O 1
ATOM 777 N N . ARG A 1 92 ? -35.027 6.772 49.078 1.00 83.56 92 ARG A N 1
ATOM 778 C CA . ARG A 1 92 ? -33.680 6.447 48.620 1.00 83.56 92 ARG A CA 1
ATOM 779 C C . ARG A 1 92 ? -33.440 6.862 47.167 1.00 83.56 92 ARG A C 1
ATOM 781 O O . ARG A 1 92 ? -32.415 7.453 46.868 1.00 83.56 92 ARG A O 1
ATOM 788 N N . ILE A 1 93 ? -34.407 6.648 46.277 1.00 83.88 93 ILE A N 1
ATOM 789 C CA . ILE A 1 93 ? -34.329 7.059 44.866 1.00 83.88 93 ILE A CA 1
ATOM 790 C C . ILE A 1 93 ? -34.203 8.581 44.725 1.00 83.88 93 ILE A C 1
ATOM 792 O O . ILE A 1 93 ? -33.367 9.060 43.961 1.00 83.88 93 ILE A O 1
ATOM 796 N N . VAL A 1 94 ? -35.009 9.347 45.468 1.00 84.62 94 VAL A N 1
ATOM 797 C CA . VAL A 1 94 ? -34.930 10.819 45.466 1.00 84.62 94 VAL A CA 1
ATOM 798 C C . VAL A 1 94 ? -33.580 11.296 46.005 1.00 84.62 94 VAL A C 1
ATOM 800 O O . VAL A 1 94 ? -33.017 12.252 45.477 1.00 84.62 94 VAL A O 1
ATOM 803 N N . GLU A 1 95 ? -33.049 10.638 47.038 1.00 81.12 95 GLU A N 1
ATOM 804 C CA . GLU A 1 95 ? -31.728 10.935 47.598 1.00 81.12 95 GLU A CA 1
ATOM 805 C C . GLU A 1 95 ? -30.606 10.667 46.586 1.00 81.12 95 GLU A C 1
ATOM 807 O O . GLU A 1 95 ? -29.797 11.560 46.352 1.00 81.12 95 GLU A O 1
ATOM 812 N N . LEU A 1 96 ? -30.627 9.508 45.918 1.00 76.31 96 LEU A N 1
ATOM 813 C CA . LEU A 1 96 ? -29.658 9.122 44.884 1.00 76.31 96 LEU A CA 1
ATOM 814 C C . LEU A 1 96 ? -29.674 10.067 43.672 1.00 76.31 96 LEU A C 1
ATOM 816 O O . LEU A 1 96 ? -28.630 10.411 43.128 1.00 76.31 96 LEU A O 1
ATOM 820 N N . ILE A 1 97 ? -30.855 10.505 43.225 1.00 76.25 97 ILE A N 1
ATOM 821 C CA . ILE A 1 97 ? -30.966 11.448 42.100 1.00 76.25 97 ILE A CA 1
ATOM 822 C C . ILE A 1 97 ? -30.475 12.846 42.494 1.00 76.25 97 ILE A C 1
ATOM 824 O O . ILE A 1 97 ? -29.847 13.528 41.686 1.00 76.25 97 ILE A O 1
ATOM 828 N N . ARG A 1 98 ? -30.741 13.282 43.729 1.00 74.81 98 ARG A N 1
ATOM 829 C CA . ARG A 1 98 ? -30.252 14.571 44.235 1.00 74.81 98 ARG A CA 1
ATOM 830 C C . ARG A 1 98 ? -28.749 14.585 44.428 1.00 74.81 98 ARG A C 1
ATOM 832 O O . ARG A 1 98 ? -28.119 15.577 44.073 1.00 74.81 98 ARG A O 1
ATOM 839 N N . SER A 1 99 ? -28.189 13.511 44.987 1.00 67.44 99 SER A N 1
ATOM 840 C CA . SER A 1 99 ? -26.742 13.387 45.157 1.00 67.44 99 SER A CA 1
ATOM 841 C C . SER A 1 99 ? -26.028 13.374 43.808 1.00 67.44 99 SER A C 1
ATOM 843 O O . SER A 1 99 ? -24.927 13.893 43.709 1.00 67.44 99 SER A O 1
ATOM 845 N N . ALA A 1 100 ? -26.672 12.892 42.744 1.00 63.59 100 ALA A N 1
ATOM 846 C CA . ALA A 1 100 ? -26.086 12.852 41.411 1.00 63.59 100 ALA A CA 1
ATOM 847 C C . ALA A 1 100 ? -25.803 14.218 40.756 1.00 63.59 100 ALA A C 1
ATOM 849 O O . ALA A 1 100 ? -24.993 14.263 39.834 1.00 63.59 100 ALA A O 1
ATOM 850 N N . GLY A 1 101 ? -26.447 15.311 41.192 1.00 56.56 101 GLY A N 1
ATOM 851 C CA . GLY A 1 101 ? -26.175 16.657 40.663 1.00 56.56 101 GLY A CA 1
ATOM 852 C C . GLY A 1 101 ? -26.499 16.835 39.172 1.00 56.56 101 GLY A C 1
ATOM 853 O O . GLY A 1 101 ? -25.763 17.505 38.458 1.00 56.56 101 GLY A O 1
ATOM 854 N N . ILE A 1 102 ? -27.571 16.203 38.682 1.00 60.22 102 ILE A N 1
ATOM 855 C CA . ILE A 1 102 ? -27.959 16.239 37.263 1.00 60.22 102 ILE A CA 1
ATOM 856 C C . ILE A 1 102 ? -28.538 17.623 36.913 1.00 60.22 102 ILE A C 1
ATOM 858 O O . ILE A 1 102 ? -29.653 17.947 37.332 1.00 60.22 102 ILE A O 1
ATOM 862 N N . GLU A 1 103 ? -27.797 18.413 36.132 1.00 52.22 103 GLU A N 1
ATOM 863 C CA . GLU A 1 103 ? -28.192 19.742 35.638 1.00 52.22 103 GLU A CA 1
ATOM 864 C C . GLU A 1 103 ? -28.497 19.725 34.129 1.00 52.22 103 GLU A C 1
ATOM 866 O O . GLU A 1 103 ? -27.920 18.950 33.366 1.00 52.22 103 GLU A O 1
ATOM 871 N N . GLU A 1 104 ? -29.440 20.567 33.698 1.00 45.69 104 GLU A N 1
ATOM 872 C CA . GLU A 1 104 ? -29.759 20.779 32.284 1.00 45.69 104 GLU A CA 1
ATOM 873 C C . GLU A 1 104 ? -28.894 21.917 31.750 1.00 45.69 104 GLU A C 1
ATOM 875 O O . GLU A 1 104 ? -28.959 23.038 32.252 1.00 45.69 104 GLU A O 1
ATOM 880 N N . ILE A 1 105 ? -28.083 21.614 30.743 1.00 50.38 105 ILE A N 1
ATOM 881 C CA . ILE A 1 105 ? -27.311 22.613 30.015 1.00 50.38 105 ILE A CA 1
ATOM 882 C C . ILE A 1 105 ? -28.131 23.010 28.784 1.00 50.38 105 ILE A C 1
ATOM 884 O O . ILE A 1 105 ? -28.476 22.150 27.973 1.00 50.38 105 ILE A O 1
ATOM 888 N N . GLU A 1 106 ? -28.476 24.296 28.669 1.00 43.28 106 GLU A N 1
ATOM 889 C CA . GLU A 1 106 ? -29.138 24.870 27.482 1.00 43.28 106 GLU A CA 1
ATOM 890 C C . GLU A 1 106 ? -28.152 25.144 26.324 1.00 43.28 106 GLU A C 1
ATOM 892 O O . GLU A 1 106 ? -28.581 25.550 25.244 1.00 43.28 106 GLU A O 1
ATOM 897 N N . ASP A 1 107 ? -26.851 24.913 26.531 1.00 50.25 107 ASP A N 1
ATOM 898 C CA . ASP A 1 107 ? -25.795 25.150 25.542 1.00 50.25 107 ASP A CA 1
ATOM 899 C C . ASP A 1 107 ? -25.812 24.129 24.387 1.00 50.25 107 ASP A C 1
ATOM 901 O O . ASP A 1 107 ? -26.362 23.024 24.482 1.00 50.25 107 ASP A O 1
ATOM 905 N N . GLU A 1 108 ? -25.187 24.498 23.263 1.00 51.97 108 GLU A N 1
ATOM 906 C CA . GLU A 1 108 ? -25.063 23.621 22.100 1.00 51.97 108 GLU A CA 1
ATOM 907 C C . GLU A 1 108 ? -24.290 22.343 22.453 1.00 51.97 108 GLU A C 1
ATOM 909 O O . GLU A 1 108 ? -23.121 22.366 22.834 1.00 51.97 108 GLU A O 1
ATOM 914 N N . VAL A 1 109 ? -24.949 21.193 22.298 1.00 55.03 109 VAL A N 1
ATOM 915 C CA . VAL A 1 109 ? -24.371 19.893 22.650 1.00 55.03 109 VAL A CA 1
ATOM 916 C C . VAL A 1 109 ? -23.148 19.606 21.771 1.00 55.03 109 VAL A C 1
ATOM 918 O O . VAL A 1 109 ? -23.278 19.644 20.542 1.00 55.03 109 VAL A O 1
ATOM 921 N N . PRO A 1 110 ? -21.993 19.242 22.355 1.00 63.88 110 PRO A N 1
ATOM 922 C CA . PRO A 1 110 ? -20.829 18.835 21.583 1.00 63.88 110 PRO A CA 1
ATOM 923 C C . PRO A 1 110 ? -21.124 17.649 20.658 1.00 63.88 110 PRO A C 1
ATOM 925 O O . PRO A 1 110 ? -21.616 16.601 21.091 1.00 63.88 110 PRO A O 1
ATOM 928 N N . GLU A 1 111 ? -20.826 17.804 19.369 1.00 74.44 111 GLU A N 1
ATOM 929 C CA . GLU A 1 111 ? -21.065 16.786 18.342 1.00 74.44 111 GLU A CA 1
ATOM 930 C C . GLU A 1 111 ? -19.753 16.111 17.940 1.00 74.44 111 GLU A C 1
ATOM 932 O O . GLU A 1 111 ? -18.786 16.796 17.616 1.00 74.44 111 GLU A O 1
ATOM 937 N N . LEU A 1 112 ? -19.737 14.770 17.934 1.00 84.94 112 LEU A N 1
ATOM 938 C CA . LEU A 1 112 ? -18.594 13.985 17.473 1.00 84.94 112 LEU A CA 1
ATOM 939 C C . LEU A 1 112 ? -18.812 13.438 16.058 1.00 84.94 112 LEU A C 1
ATOM 941 O O . LEU A 1 112 ? -19.683 12.586 15.828 1.00 84.94 112 LEU A O 1
ATOM 945 N N . ASN A 1 113 ? -17.904 13.810 15.162 1.00 90.44 113 ASN A N 1
ATOM 946 C CA . ASN A 1 113 ? -17.669 13.134 13.893 1.00 90.44 113 ASN A CA 1
ATOM 947 C C . ASN A 1 113 ? -16.291 12.450 13.896 1.00 90.44 113 ASN A C 1
ATOM 949 O O . ASN A 1 113 ? -15.381 12.878 14.603 1.00 90.44 113 ASN A O 1
ATOM 953 N N . PHE A 1 114 ? -16.126 11.378 13.119 1.00 95.12 114 PHE A N 1
ATOM 954 C CA . PHE A 1 114 ? -14.817 10.751 12.934 1.00 95.12 114 PHE A CA 1
ATOM 955 C C . PHE A 1 114 ? -14.718 9.971 11.622 1.00 95.12 114 PHE A C 1
ATOM 957 O O . PHE A 1 114 ? -15.723 9.631 10.997 1.00 95.12 114 PHE A O 1
ATOM 964 N N . TYR A 1 115 ? -13.495 9.696 11.183 1.00 97.44 115 TYR A N 1
ATOM 965 C CA . TYR A 1 115 ? -13.226 8.936 9.963 1.00 97.44 115 TYR A CA 1
ATOM 966 C C . TYR A 1 115 ? -11.840 8.295 9.990 1.00 97.44 115 TYR A C 1
ATOM 968 O O . TYR A 1 115 ? -10.948 8.729 10.718 1.00 97.44 115 TYR A O 1
ATOM 976 N N . ASP A 1 116 ? -11.658 7.268 9.163 1.00 97.50 116 ASP A N 1
ATOM 977 C CA . ASP A 1 116 ? -10.361 6.654 8.886 1.00 97.50 116 ASP A CA 1
ATOM 978 C C . ASP A 1 116 ? -9.776 7.275 7.610 1.00 97.50 116 ASP A C 1
ATOM 980 O O . ASP A 1 116 ? -10.386 7.240 6.539 1.00 97.50 116 ASP A O 1
ATOM 984 N N . TYR A 1 117 ? -8.588 7.870 7.732 1.00 96.56 117 TYR A N 1
ATOM 985 C CA . TYR A 1 117 ? -7.873 8.512 6.627 1.00 96.56 117 TYR A CA 1
ATOM 986 C C . TYR A 1 117 ? -6.578 7.774 6.256 1.00 96.56 117 TYR A C 1
ATOM 988 O O . TYR A 1 117 ? -5.718 8.326 5.579 1.00 96.56 117 TYR A O 1
ATOM 996 N N . THR A 1 118 ? -6.417 6.508 6.647 1.00 96.38 118 THR A N 1
ATOM 997 C CA . THR A 1 118 ? -5.178 5.737 6.429 1.00 96.38 118 THR A CA 1
ATOM 998 C C . THR A 1 118 ? -4.818 5.610 4.949 1.00 96.38 118 THR A C 1
ATOM 1000 O O . THR A 1 118 ? -3.677 5.851 4.562 1.00 96.38 118 THR A O 1
ATOM 1003 N N . GLU A 1 119 ? -5.783 5.257 4.095 1.00 94.56 119 GLU A N 1
ATOM 1004 C CA . GLU A 1 119 ? -5.526 5.135 2.651 1.00 94.56 119 GLU A CA 1
ATOM 1005 C C . GLU A 1 119 ? -5.403 6.514 1.978 1.00 94.56 119 GLU A C 1
ATOM 1007 O O . GLU A 1 119 ? -4.685 6.659 0.989 1.00 94.56 119 GLU A O 1
ATOM 1012 N N . ASN A 1 120 ? -6.025 7.554 2.549 1.00 94.00 120 ASN A N 1
ATOM 1013 C CA . ASN A 1 120 ? -5.793 8.940 2.141 1.00 94.00 120 ASN A CA 1
ATOM 1014 C C . ASN A 1 120 ? -4.346 9.369 2.427 1.00 94.00 120 ASN A C 1
ATOM 1016 O O . ASN A 1 120 ? -3.668 9.872 1.539 1.00 94.00 120 ASN A O 1
ATOM 1020 N N . TYR A 1 121 ? -3.843 9.081 3.627 1.00 93.88 121 TYR A N 1
ATOM 1021 C CA . TYR A 1 121 ? -2.470 9.358 4.046 1.00 93.88 121 TYR A CA 1
ATOM 1022 C C . TYR A 1 121 ? -1.431 8.667 3.147 1.00 93.88 121 TYR A C 1
ATOM 1024 O O . TYR A 1 121 ? -0.390 9.241 2.835 1.00 93.88 121 TYR A O 1
ATOM 1032 N N . LEU A 1 122 ? -1.718 7.439 2.708 1.00 93.12 122 LEU A N 1
ATOM 1033 C CA . LEU A 1 122 ? -0.814 6.651 1.871 1.00 93.12 122 LEU A CA 1
ATOM 1034 C C . LEU A 1 122 ? -0.907 6.966 0.382 1.00 93.12 122 LEU A C 1
ATOM 1036 O O . LEU A 1 122 ? 0.099 6.847 -0.307 1.00 93.12 122 LEU A O 1
ATOM 1040 N N . PHE A 1 123 ? -2.092 7.285 -0.140 1.00 90.69 123 PHE A N 1
ATOM 1041 C CA . PHE A 1 123 ? -2.347 7.288 -1.588 1.00 90.69 123 PHE A CA 1
ATOM 1042 C C . PHE A 1 123 ? -3.155 8.493 -2.083 1.00 90.69 123 PHE A C 1
ATOM 1044 O O . PHE A 1 123 ? -3.340 8.645 -3.287 1.00 90.69 123 PHE A O 1
ATOM 1051 N N . GLY A 1 124 ? -3.644 9.353 -1.188 1.00 88.75 124 GLY A N 1
ATOM 1052 C CA . GLY A 1 124 ? -4.598 10.417 -1.520 1.00 88.75 124 GLY A CA 1
ATOM 1053 C C . GLY A 1 124 ? -6.010 9.902 -1.826 1.00 88.75 124 GLY A C 1
ATOM 1054 O O . GLY A 1 124 ? -6.813 10.619 -2.410 1.00 88.75 124 GLY A O 1
ATOM 1055 N N . TYR A 1 125 ? -6.323 8.656 -1.461 1.00 89.38 125 TYR A N 1
ATOM 1056 C CA . TYR A 1 125 ? -7.646 8.060 -1.658 1.00 89.38 125 TYR A CA 1
ATOM 1057 C C . TYR A 1 125 ? -8.731 8.736 -0.796 1.00 89.38 125 TYR A C 1
ATOM 1059 O O . TYR A 1 125 ? -8.401 9.375 0.204 1.00 89.38 125 TYR A O 1
ATOM 1067 N N . PRO A 1 126 ? -10.027 8.585 -1.128 1.00 91.44 126 PRO A N 1
ATOM 1068 C CA . PRO A 1 126 ? -11.121 9.046 -0.282 1.00 91.44 126 PRO A CA 1
ATOM 1069 C C . PRO A 1 126 ? -11.031 8.505 1.148 1.00 91.44 126 PRO A C 1
ATOM 1071 O O . PRO A 1 126 ? -10.659 7.351 1.370 1.00 91.44 126 PRO A O 1
ATOM 1074 N N . ILE A 1 127 ? -11.405 9.345 2.112 1.00 95.69 127 ILE A N 1
ATOM 1075 C CA . ILE A 1 127 ? -11.524 8.956 3.519 1.00 95.69 127 ILE A CA 1
ATOM 1076 C C . ILE A 1 127 ? -12.677 7.964 3.719 1.00 95.69 127 ILE A C 1
ATOM 1078 O O . ILE A 1 127 ? -13.706 8.032 3.042 1.00 95.69 127 ILE A O 1
ATOM 1082 N N . ILE A 1 128 ? -12.531 7.069 4.693 1.00 96.94 128 ILE A N 1
ATOM 1083 C CA . ILE A 1 128 ? -13.582 6.141 5.106 1.00 96.94 128 ILE A CA 1
ATOM 1084 C C . ILE A 1 128 ? -14.410 6.815 6.204 1.00 96.94 128 ILE A C 1
ATOM 1086 O O . ILE A 1 128 ? -13.951 7.000 7.331 1.00 96.94 128 ILE A O 1
ATOM 1090 N N . SER A 1 129 ? -15.637 7.206 5.859 1.00 96.81 129 SER A N 1
ATOM 1091 C CA . SER A 1 129 ? -16.546 7.931 6.761 1.00 96.81 129 SER A CA 1
ATOM 1092 C C . SER A 1 129 ? -16.997 7.110 7.978 1.00 96.81 129 SER A C 1
ATOM 1094 O O . SER A 1 129 ? -17.074 5.883 7.902 1.00 96.81 129 SER A O 1
ATOM 1096 N N . LYS A 1 130 ? -17.432 7.791 9.049 1.00 94.56 130 LYS A N 1
ATOM 1097 C CA . LYS A 1 130 ? -18.134 7.190 10.198 1.00 94.56 130 LYS A CA 1
ATOM 1098 C C . LYS A 1 130 ? -19.216 6.183 9.796 1.00 94.56 130 LYS A C 1
ATOM 1100 O O . LYS A 1 130 ? -19.212 5.059 10.280 1.00 94.56 130 LYS A O 1
ATOM 1105 N N . ASN A 1 131 ? -20.099 6.554 8.865 1.00 93.75 131 ASN A N 1
ATOM 1106 C CA . ASN A 1 131 ? -21.201 5.687 8.429 1.00 93.75 131 ASN A CA 1
ATOM 1107 C C . ASN A 1 131 ? -20.700 4.362 7.840 1.00 93.75 131 ASN A C 1
ATOM 1109 O O . ASN A 1 131 ? -21.318 3.326 8.051 1.00 93.75 131 ASN A O 1
ATOM 1113 N N . PHE A 1 132 ? -19.572 4.390 7.126 1.00 95.44 132 PHE A N 1
ATOM 1114 C CA . PHE A 1 132 ? -18.949 3.184 6.583 1.00 95.44 132 PHE A CA 1
ATOM 1115 C C . PHE A 1 132 ? -18.343 2.321 7.697 1.00 95.44 132 PHE A C 1
ATOM 1117 O O . PHE A 1 132 ? -18.511 1.103 7.700 1.00 95.44 132 PHE A O 1
ATOM 1124 N N . LEU A 1 133 ? -17.668 2.956 8.664 1.00 95.81 133 LEU A N 1
ATOM 1125 C CA . LEU A 1 133 ? -17.085 2.282 9.829 1.00 95.81 133 LEU A CA 1
ATOM 1126 C C . LEU A 1 133 ? -18.153 1.623 10.714 1.00 95.81 133 LEU A C 1
ATOM 1128 O O . LEU A 1 133 ? -17.868 0.610 11.342 1.00 95.81 133 LEU A O 1
ATOM 1132 N N . GLU A 1 134 ? -19.371 2.164 10.755 1.00 92.38 134 GLU A N 1
ATOM 1133 C CA . GLU A 1 134 ? -20.482 1.658 11.572 1.00 92.38 134 GLU A CA 1
ATOM 1134 C C . GLU A 1 134 ? -21.415 0.680 10.816 1.00 92.38 134 GLU A C 1
ATOM 1136 O O . GLU A 1 134 ? -22.254 0.021 11.440 1.00 92.38 134 GLU A O 1
ATOM 1141 N N . ASP A 1 135 ? -21.267 0.519 9.494 1.00 90.44 135 ASP A N 1
ATOM 1142 C CA . ASP A 1 135 ? -22.096 -0.383 8.679 1.00 90.44 135 ASP A CA 1
ATOM 1143 C C . ASP A 1 135 ? -21.554 -1.825 8.672 1.00 90.44 135 ASP A C 1
ATOM 1145 O O . ASP A 1 135 ? -20.412 -2.107 8.310 1.00 90.44 135 ASP A O 1
ATOM 1149 N N . LYS A 1 136 ? -22.426 -2.777 9.022 1.00 85.31 136 LYS A N 1
ATOM 1150 C CA . LYS A 1 136 ? -22.116 -4.215 9.129 1.00 85.31 136 LYS A CA 1
ATOM 1151 C C . LYS A 1 136 ? -21.650 -4.902 7.832 1.00 85.31 136 LYS A C 1
ATOM 1153 O O . LYS A 1 136 ? -21.099 -5.997 7.896 1.00 85.31 136 LYS A O 1
ATOM 1158 N N . ASN A 1 137 ? -21.988 -4.354 6.667 1.00 86.44 137 ASN A N 1
ATOM 1159 C CA . ASN A 1 137 ? -21.650 -4.908 5.353 1.00 86.44 137 ASN A CA 1
ATOM 1160 C C . ASN A 1 137 ? -20.397 -4.261 4.757 1.00 86.44 137 ASN A C 1
ATOM 1162 O O . ASN A 1 137 ? -19.865 -4.784 3.776 1.00 86.44 137 ASN A O 1
ATOM 1166 N N . GLN A 1 138 ? -20.009 -3.104 5.289 1.00 87.88 138 GLN A N 1
ATOM 1167 C CA . GLN A 1 138 ? -18.886 -2.315 4.821 1.00 87.88 138 GLN A CA 1
ATOM 1168 C C . GLN A 1 138 ? -17.709 -2.557 5.753 1.00 87.88 138 GLN A C 1
ATOM 1170 O O . GLN A 1 138 ? -16.888 -3.399 5.399 1.00 87.88 138 GLN A O 1
ATOM 1175 N N . GLY A 1 139 ? -17.699 -1.918 6.933 1.00 91.31 139 GLY A N 1
ATOM 1176 C CA . GLY A 1 139 ? -16.710 -2.106 7.997 1.00 91.31 139 GLY A CA 1
ATOM 1177 C C . GLY A 1 139 ? -15.251 -2.057 7.525 1.00 91.31 139 GLY A C 1
ATOM 1178 O O . GLY A 1 139 ? -14.944 -1.925 6.351 1.00 91.31 139 GLY A O 1
ATOM 1179 N N . ILE A 1 140 ? -14.294 -2.184 8.435 1.00 95.81 140 ILE A N 1
ATOM 1180 C CA . ILE A 1 140 ? -12.877 -2.339 8.048 1.00 95.81 140 ILE A CA 1
ATOM 1181 C C . ILE A 1 140 ? -12.334 -3.668 8.549 1.00 95.81 140 ILE A C 1
ATOM 1183 O O . ILE A 1 140 ? -12.988 -4.383 9.301 1.00 95.81 140 ILE A O 1
ATOM 1187 N N . TRP A 1 141 ? -11.156 -4.072 8.096 1.00 95.69 141 TRP A N 1
ATOM 1188 C CA . TRP A 1 141 ? -10.604 -5.377 8.448 1.00 95.69 141 TRP A CA 1
ATOM 1189 C C . TRP A 1 141 ? -9.836 -5.323 9.770 1.00 95.69 141 TRP A C 1
ATOM 1191 O O . TRP A 1 141 ? -9.011 -4.435 9.973 1.00 95.69 141 TRP A O 1
ATOM 1201 N N . ALA A 1 142 ? -10.074 -6.292 10.658 1.00 94.75 142 ALA A N 1
ATOM 1202 C CA . ALA A 1 142 ? -9.188 -6.517 11.799 1.00 94.75 142 ALA A CA 1
ATOM 1203 C C . ALA A 1 142 ? -7.848 -7.094 11.321 1.00 94.75 142 ALA A C 1
ATOM 1205 O O . ALA A 1 142 ? -7.798 -7.800 10.309 1.00 94.75 142 ALA A O 1
ATOM 1206 N N . GLY A 1 143 ? -6.765 -6.868 12.061 1.00 94.00 143 GLY A N 1
ATOM 1207 C CA . GLY A 1 143 ? -5.455 -7.398 11.678 1.00 94.00 143 GLY A CA 1
ATOM 1208 C C . GLY A 1 143 ? -4.802 -6.683 10.502 1.00 94.00 143 GLY A C 1
ATOM 1209 O O . GLY A 1 143 ? -3.932 -7.272 9.867 1.00 94.00 143 GLY A O 1
ATOM 1210 N N . PHE A 1 144 ? -5.257 -5.484 10.138 1.00 95.62 144 PHE A N 1
ATOM 1211 C CA . PHE A 1 144 ? -4.730 -4.710 9.016 1.00 95.62 144 PHE A CA 1
ATOM 1212 C C . PHE A 1 144 ? -3.820 -3.568 9.487 1.00 95.62 144 PHE A C 1
ATOM 1214 O O . PHE A 1 144 ? -3.832 -2.472 8.923 1.00 95.62 144 PHE A O 1
ATOM 1221 N N . GLY A 1 145 ? -3.036 -3.836 10.537 1.00 94.19 145 GLY A N 1
ATOM 1222 C CA . GLY A 1 145 ? -2.054 -2.926 11.107 1.00 94.19 145 GLY A CA 1
ATOM 1223 C C . GLY A 1 145 ? -2.656 -1.652 11.691 1.00 94.19 145 GLY A C 1
ATOM 1224 O O . GLY A 1 145 ? -3.842 -1.574 12.031 1.00 94.19 145 GLY A O 1
ATOM 1225 N N . THR A 1 146 ? -1.809 -0.634 11.799 1.00 95.00 146 THR A N 1
ATOM 1226 C CA . THR A 1 146 ? -2.188 0.680 12.309 1.00 95.00 146 THR A CA 1
ATOM 1227 C C . THR A 1 146 ? -3.118 1.409 11.336 1.00 95.00 146 THR A C 1
ATOM 1229 O O . THR A 1 146 ? -2.845 1.512 10.138 1.00 95.00 146 THR A O 1
ATOM 1232 N N . ARG A 1 147 ? -4.210 1.956 11.870 1.00 95.31 147 ARG A N 1
ATOM 1233 C CA . ARG A 1 147 ? -5.184 2.799 11.174 1.00 95.31 147 ARG A CA 1
ATOM 1234 C C . ARG A 1 147 ? -5.102 4.220 11.721 1.00 95.31 147 ARG A C 1
ATOM 1236 O O . ARG A 1 147 ? -5.111 4.408 12.933 1.00 95.31 147 ARG A O 1
ATOM 1243 N N . LYS A 1 148 ? -5.036 5.217 10.843 1.00 95.50 148 LYS A N 1
ATOM 1244 C CA . LYS A 1 148 ? -5.074 6.636 11.210 1.00 95.50 148 LYS A CA 1
ATOM 1245 C C . LYS A 1 148 ? -6.519 7.120 11.237 1.00 95.50 148 LYS A C 1
ATOM 1247 O O . LYS A 1 148 ? -7.183 7.159 10.199 1.00 95.50 148 LYS A O 1
ATOM 1252 N N . LEU A 1 149 ? -6.996 7.471 12.426 1.00 96.25 149 LEU A N 1
ATOM 1253 C CA . LEU A 1 149 ? -8.329 8.012 12.661 1.00 96.25 149 LEU A CA 1
ATOM 1254 C C . LEU A 1 149 ? -8.240 9.505 12.956 1.00 96.25 149 LEU A C 1
ATOM 1256 O O . LEU A 1 149 ? -7.323 9.945 13.651 1.00 96.25 149 LEU A O 1
ATOM 1260 N N . LYS A 1 150 ? -9.214 10.270 12.466 1.00 96.12 150 LYS A N 1
ATOM 1261 C CA . LYS A 1 150 ? -9.405 11.663 12.863 1.00 96.12 150 LYS A CA 1
ATOM 1262 C C . LYS A 1 150 ? -10.764 11.833 13.519 1.00 96.12 150 LYS A C 1
ATOM 1264 O O . LYS A 1 150 ? -11.766 11.390 12.962 1.00 96.12 150 LYS A O 1
ATOM 1269 N N . PHE A 1 151 ? -10.775 12.469 14.684 1.00 94.44 151 PHE A N 1
ATOM 1270 C CA . PHE A 1 151 ? -11.970 12.838 15.435 1.00 94.44 151 PHE A CA 1
ATOM 1271 C C . PHE A 1 151 ? -12.133 14.355 15.404 1.00 94.44 151 PHE A C 1
ATOM 1273 O O . PHE A 1 151 ? -11.171 15.090 15.620 1.00 94.44 151 PHE A O 1
ATOM 1280 N N . GLU A 1 152 ? -13.353 14.806 15.147 1.00 93.12 152 GLU A N 1
ATOM 1281 C CA . GLU A 1 152 ? -13.746 16.211 15.117 1.00 93.12 152 GLU A CA 1
ATOM 1282 C C . GLU A 1 152 ? -14.857 16.391 16.149 1.00 93.12 152 GLU A C 1
ATOM 1284 O O . GLU A 1 152 ? -15.950 15.836 15.994 1.00 93.12 152 GLU A O 1
ATOM 1289 N N . VAL A 1 153 ? -14.559 17.123 17.222 1.00 87.38 153 VAL A N 1
ATOM 1290 C CA . VAL A 1 153 ? -15.527 17.442 18.274 1.00 87.38 153 VAL A CA 1
ATOM 1291 C C . VAL A 1 153 ? -15.887 18.921 18.182 1.00 87.38 153 VAL A C 1
ATOM 1293 O O . VAL A 1 153 ? -15.039 19.785 18.414 1.00 87.38 153 VAL A O 1
ATOM 1296 N N . ASN A 1 154 ? -17.140 19.201 17.833 1.00 82.31 154 ASN A N 1
ATOM 1297 C CA . ASN A 1 154 ? -17.684 20.556 17.726 1.00 82.31 154 ASN A CA 1
ATOM 1298 C C . ASN A 1 154 ? -18.181 21.063 19.091 1.00 82.31 154 ASN A C 1
ATOM 1300 O O . ASN A 1 154 ? -18.437 20.261 19.990 1.00 82.31 154 ASN A O 1
ATOM 1304 N N . ASN A 1 155 ? -18.383 22.378 19.210 1.00 72.75 155 ASN A N 1
ATOM 1305 C CA . ASN A 1 155 ? -19.020 23.052 20.353 1.00 72.75 155 ASN A CA 1
ATOM 1306 C C . ASN A 1 155 ? -18.253 22.865 21.682 1.00 72.75 155 ASN A C 1
ATOM 1308 O O . ASN A 1 155 ? -18.834 22.558 22.718 1.00 72.75 155 ASN A O 1
ATOM 1312 N N . LEU A 1 156 ? -16.921 23.027 21.651 1.00 70.44 156 LEU A N 1
ATOM 1313 C CA . LEU A 1 156 ? -16.022 22.919 22.819 1.00 70.44 156 LEU A CA 1
ATOM 1314 C C . LEU A 1 156 ? -15.398 24.269 23.253 1.00 70.44 156 LEU A C 1
ATOM 1316 O O . LEU A 1 156 ? -14.410 24.277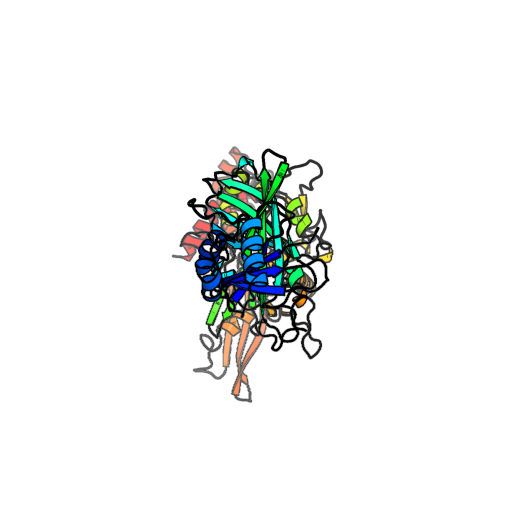 23.993 1.00 70.44 156 LEU A O 1
ATOM 1320 N N . GLU A 1 157 ? -15.917 25.412 22.788 1.00 64.25 157 GLU A N 1
ATOM 1321 C CA . GLU A 1 157 ? -15.289 26.734 22.989 1.00 64.25 157 GLU A CA 1
ATOM 1322 C C . GLU A 1 157 ? -15.023 27.067 24.465 1.00 64.25 157 GLU A C 1
ATOM 1324 O O . GLU A 1 157 ? -13.896 27.430 24.823 1.00 64.25 157 GLU A O 1
ATOM 1329 N N . ASP A 1 158 ? -16.015 26.857 25.334 1.00 61.66 158 ASP A N 1
ATOM 1330 C CA . ASP A 1 158 ? -15.966 27.249 26.752 1.00 61.66 158 ASP A CA 1
ATOM 1331 C C . ASP A 1 158 ? -14.943 26.461 27.588 1.00 61.66 158 ASP A C 1
ATOM 1333 O O . ASP A 1 158 ? -14.626 26.814 28.728 1.00 61.66 158 ASP A O 1
ATOM 1337 N N . ILE A 1 159 ? -14.380 25.395 27.016 1.00 65.56 159 ILE A N 1
ATOM 1338 C CA . ILE A 1 159 ? -13.506 24.442 27.708 1.00 65.56 159 ILE A CA 1
ATOM 1339 C C . ILE A 1 159 ? -12.155 24.236 27.013 1.00 65.56 159 ILE A C 1
ATOM 1341 O O . ILE A 1 159 ? -11.319 23.468 27.496 1.00 65.56 159 ILE A O 1
ATOM 1345 N N . LYS A 1 160 ? -11.857 25.017 25.965 1.00 69.00 160 LYS A N 1
ATOM 1346 C CA . LYS A 1 160 ? -10.576 24.981 25.235 1.00 69.00 160 LYS A CA 1
ATOM 1347 C C . LYS A 1 160 ? -9.349 25.122 26.141 1.00 69.00 160 LYS A C 1
ATOM 1349 O O . LYS A 1 160 ? -8.389 24.363 26.012 1.00 69.00 160 LYS A O 1
ATOM 1354 N N . ASN A 1 161 ? -9.385 26.065 27.085 1.00 73.25 161 ASN A N 1
ATOM 1355 C CA . ASN A 1 161 ? -8.273 26.332 28.011 1.00 73.25 161 ASN A CA 1
ATOM 1356 C C . ASN A 1 161 ? -8.160 25.305 29.148 1.00 73.25 161 ASN A C 1
ATOM 1358 O O . ASN A 1 161 ? -7.193 25.341 29.908 1.00 73.25 161 ASN A O 1
ATOM 1362 N N . LYS A 1 162 ? -9.137 24.402 29.259 1.00 73.81 162 LYS A N 1
ATOM 1363 C CA . LYS A 1 162 ? -9.194 23.350 30.271 1.00 73.81 162 LYS A CA 1
ATOM 1364 C C . LYS A 1 162 ? -8.768 21.994 29.710 1.00 73.81 162 LYS A C 1
ATOM 1366 O O . LYS A 1 162 ? -8.682 21.048 30.469 1.00 73.81 162 LYS A O 1
ATOM 1371 N N . LEU A 1 163 ? -8.473 21.852 28.415 1.00 78.50 163 LEU A N 1
ATOM 1372 C CA . LEU A 1 163 ? -8.225 20.537 27.813 1.00 78.50 163 LEU A CA 1
ATOM 1373 C C . LEU A 1 163 ? -7.032 19.784 28.442 1.00 78.50 163 LEU A C 1
ATOM 1375 O O . LEU A 1 163 ? -5.871 20.171 28.288 1.00 78.50 163 LEU A O 1
ATOM 1379 N N . GLY A 1 164 ? -7.331 18.658 29.083 1.00 78.25 164 GLY A N 1
ATOM 1380 C CA . GLY A 1 164 ? -6.391 17.674 29.607 1.00 78.25 164 GLY A CA 1
ATOM 1381 C C . GLY A 1 164 ? -6.037 16.593 28.580 1.00 78.25 164 GLY A C 1
ATOM 1382 O O . GLY A 1 164 ? -5.761 16.875 27.408 1.00 78.25 164 GLY A O 1
ATOM 1383 N N . ASN A 1 165 ? -5.980 15.341 29.031 1.00 82.38 165 ASN A N 1
ATOM 1384 C CA . ASN A 1 165 ? -5.715 14.178 28.181 1.00 82.38 165 ASN A CA 1
ATOM 1385 C C . ASN A 1 165 ? -6.923 13.799 27.313 1.00 82.38 165 ASN A C 1
ATOM 1387 O O . ASN A 1 165 ? -8.063 14.003 27.703 1.00 82.38 165 ASN A O 1
ATOM 1391 N N . VAL A 1 166 ? -6.669 13.207 26.147 1.00 85.69 166 VAL A N 1
ATOM 1392 C CA . VAL A 1 166 ? -7.707 12.566 25.329 1.00 85.69 166 VAL A CA 1
ATOM 1393 C C . VAL A 1 166 ? -7.331 11.094 25.176 1.00 85.69 166 VAL A C 1
ATOM 1395 O O . VAL A 1 166 ? -6.151 10.767 25.105 1.00 85.69 166 VAL A O 1
ATOM 1398 N N . SER A 1 167 ? -8.288 10.180 25.161 1.00 86.06 167 SER A N 1
ATOM 1399 C CA . SER A 1 167 ? -8.011 8.770 24.881 1.00 86.06 167 SER A CA 1
ATOM 1400 C C . SER A 1 167 ? -9.183 8.138 24.154 1.00 86.06 167 SER A C 1
ATOM 1402 O O . SER A 1 167 ? -10.317 8.566 24.326 1.00 86.06 167 SER A O 1
ATOM 1404 N N . LEU A 1 168 ? -8.926 7.139 23.318 1.00 89.19 168 LEU A N 1
ATOM 1405 C CA . LEU A 1 168 ? -9.976 6.306 22.745 1.00 89.19 168 LEU A CA 1
ATOM 1406 C C . LEU A 1 168 ? -9.855 4.920 23.366 1.00 89.19 168 LEU A C 1
ATOM 1408 O O . LEU A 1 168 ? -8.784 4.310 23.342 1.00 89.19 168 LEU A O 1
ATOM 1412 N N . ARG A 1 169 ? -10.963 4.442 23.930 1.00 85.38 169 ARG A N 1
ATOM 1413 C CA . ARG A 1 169 ? -11.047 3.140 24.591 1.00 85.38 169 ARG A CA 1
ATOM 1414 C C . ARG A 1 169 ? -12.165 2.306 24.011 1.00 85.38 169 ARG A C 1
ATOM 1416 O O . ARG A 1 169 ? -13.279 2.798 23.884 1.00 85.38 169 ARG A O 1
ATOM 1423 N N . PHE A 1 170 ? -11.906 1.032 23.746 1.00 85.44 170 PHE A N 1
ATOM 1424 C CA . PHE A 1 170 ? -12.931 0.041 23.424 1.00 85.44 170 PHE A CA 1
ATOM 1425 C C . PHE A 1 170 ? -13.083 -0.939 24.582 1.00 85.44 170 PHE A C 1
ATOM 1427 O O . PHE A 1 170 ? -12.100 -1.512 25.049 1.00 85.44 170 PHE A O 1
ATOM 1434 N N . TYR A 1 171 ? -14.324 -1.152 25.019 1.00 83.56 171 TYR A N 1
ATOM 1435 C CA . TYR A 1 171 ? -14.654 -1.969 26.196 1.00 83.56 171 TYR A CA 1
ATOM 1436 C C . TYR A 1 171 ? -15.735 -3.027 25.916 1.00 83.56 171 TYR A C 1
ATOM 1438 O O . TYR A 1 171 ? -16.041 -3.847 26.785 1.00 83.56 171 TYR A O 1
ATOM 1446 N N . LYS A 1 172 ? -16.319 -3.046 24.709 1.00 81.88 172 LYS A N 1
ATOM 1447 C CA . LYS A 1 172 ? -17.344 -4.019 24.297 1.00 81.88 172 LYS A CA 1
ATOM 1448 C C . LYS A 1 172 ? -17.110 -4.569 22.896 1.00 81.88 172 LYS A C 1
ATOM 1450 O O . LYS A 1 172 ? -16.683 -3.838 22.002 1.00 81.88 172 LYS A O 1
ATOM 1455 N N . ILE A 1 173 ? -17.505 -5.824 22.714 1.00 90.00 173 ILE A N 1
ATOM 1456 C CA . ILE A 1 173 ? -17.681 -6.499 21.430 1.00 90.00 173 ILE A CA 1
ATOM 1457 C C . ILE A 1 173 ? -19.137 -6.973 21.332 1.00 90.00 173 ILE A C 1
ATOM 1459 O O . ILE A 1 173 ? -19.636 -7.703 22.182 1.00 90.00 173 ILE A O 1
ATOM 1463 N N . ASP A 1 174 ? -19.852 -6.497 20.319 1.00 85.38 174 ASP A N 1
ATOM 1464 C CA . ASP A 1 174 ? -21.299 -6.635 20.162 1.00 85.38 174 ASP A CA 1
ATOM 1465 C C . ASP A 1 174 ? -22.078 -6.226 21.426 1.00 85.38 174 ASP A C 1
ATOM 1467 O O . ASP A 1 174 ? -22.233 -5.033 21.693 1.00 85.38 174 ASP A O 1
ATOM 1471 N N . ASN A 1 175 ? -22.580 -7.199 22.191 1.00 80.50 175 ASN A N 1
ATOM 1472 C CA . ASN A 1 175 ? -23.314 -6.976 23.441 1.00 80.50 175 ASN A CA 1
ATOM 1473 C C . ASN A 1 175 ? -22.510 -7.375 24.690 1.00 80.50 175 ASN A C 1
ATOM 1475 O O . ASN A 1 175 ? -22.982 -7.148 25.806 1.00 80.50 175 ASN A O 1
ATOM 1479 N N . ASP A 1 176 ? -21.316 -7.937 24.508 1.00 75.19 176 ASP A N 1
ATOM 1480 C CA . ASP A 1 176 ? -20.482 -8.495 25.564 1.00 75.19 176 ASP A CA 1
ATOM 1481 C C . ASP A 1 176 ? -19.323 -7.552 25.910 1.00 75.19 176 ASP A C 1
ATOM 1483 O O . ASP A 1 176 ? -18.843 -6.775 25.082 1.00 75.19 176 ASP A O 1
ATOM 1487 N N . SER A 1 177 ? -18.867 -7.605 27.161 1.00 78.44 177 SER A N 1
ATOM 1488 C CA . SER A 1 177 ? -17.674 -6.875 27.599 1.00 78.44 177 SER A CA 1
ATOM 1489 C C . SER A 1 177 ? -16.406 -7.527 27.055 1.00 78.44 177 SER A C 1
ATOM 1491 O O . SER A 1 177 ? -16.287 -8.753 27.046 1.00 78.44 177 SER A O 1
ATOM 1493 N N . LEU A 1 178 ? -15.434 -6.705 26.658 1.00 76.62 178 LEU A N 1
ATOM 1494 C CA . LEU A 1 178 ? -14.098 -7.191 26.329 1.00 76.62 178 LEU A CA 1
ATOM 1495 C C . LEU A 1 178 ? -13.394 -7.708 27.585 1.00 76.62 178 LEU A C 1
ATOM 1497 O O . LEU A 1 178 ? -13.571 -7.182 28.684 1.00 76.62 178 LEU A O 1
ATOM 1501 N N . SER A 1 179 ? -12.565 -8.736 27.407 1.00 80.44 179 SER A N 1
ATOM 1502 C CA . SER A 1 179 ? -11.762 -9.299 28.499 1.00 80.44 179 SER A CA 1
ATOM 1503 C C . SER A 1 179 ? -10.720 -8.305 29.030 1.00 80.44 179 SER A C 1
ATOM 1505 O O . SER A 1 179 ? -10.384 -8.316 30.215 1.00 80.44 179 SER A O 1
ATOM 1507 N N . LYS A 1 180 ? -10.235 -7.429 28.147 1.00 85.31 180 LYS A N 1
ATOM 1508 C CA . LYS A 1 180 ? -9.342 -6.313 28.432 1.00 85.31 180 LYS A CA 1
ATOM 1509 C C . LYS A 1 180 ? -9.714 -5.152 27.516 1.00 85.31 180 LYS A C 1
ATOM 1511 O O . LYS A 1 180 ? -9.931 -5.360 26.325 1.00 85.31 180 LYS A O 1
ATOM 1516 N N . GLU A 1 181 ? -9.763 -3.946 28.066 1.00 87.25 181 GLU A N 1
ATOM 1517 C CA . GLU A 1 181 ? -9.992 -2.743 27.268 1.00 87.25 181 GLU A CA 1
ATOM 1518 C C . GLU A 1 181 ? -8.829 -2.496 26.300 1.00 87.25 181 GLU A C 1
ATOM 1520 O O . GLU A 1 181 ? -7.658 -2.729 26.623 1.00 87.25 181 GLU A O 1
ATOM 1525 N N . ILE A 1 182 ? -9.171 -2.038 25.098 1.00 86.31 182 ILE A N 1
ATOM 1526 C CA . ILE A 1 182 ? -8.209 -1.649 24.069 1.00 86.31 182 ILE A CA 1
ATOM 1527 C C . ILE A 1 182 ? -8.134 -0.124 24.084 1.00 86.31 182 ILE A C 1
ATOM 1529 O O . ILE A 1 182 ? -9.107 0.539 23.730 1.00 86.31 182 ILE A O 1
ATOM 1533 N N . GLU A 1 183 ? -6.994 0.417 24.504 1.00 83.56 183 GLU A N 1
ATOM 1534 C CA . GLU A 1 183 ? -6.709 1.856 24.506 1.00 83.56 183 GLU A CA 1
ATOM 1535 C C . GLU A 1 183 ? -5.826 2.225 23.306 1.00 83.56 183 GLU A C 1
ATOM 1537 O O . GLU A 1 183 ? -5.001 1.416 22.870 1.00 83.56 183 GLU A O 1
ATOM 1542 N N . THR A 1 184 ? -5.968 3.445 22.787 1.00 78.00 184 THR A N 1
ATOM 1543 C CA . THR A 1 184 ? -5.115 3.972 21.709 1.00 78.00 184 THR A CA 1
ATOM 1544 C C . THR A 1 184 ? -4.253 5.146 22.154 1.00 78.00 184 THR A C 1
ATOM 1546 O O . THR A 1 184 ? -4.580 5.863 23.101 1.00 78.00 184 THR A O 1
ATOM 1549 N N . GLU A 1 185 ? -3.184 5.401 21.400 1.00 67.44 185 GLU A N 1
ATOM 1550 C CA . GLU A 1 185 ? -2.309 6.556 21.597 1.00 67.44 185 GLU A CA 1
ATOM 1551 C C . GLU A 1 185 ? -2.766 7.757 20.749 1.00 67.44 185 GLU A C 1
ATOM 1553 O O . GLU A 1 185 ? -3.207 7.614 19.603 1.00 67.44 185 GLU A O 1
ATOM 1558 N N . ILE A 1 186 ? -2.663 8.960 21.321 1.00 79.44 186 ILE A N 1
ATOM 1559 C CA . ILE A 1 186 ? -2.873 10.215 20.589 1.00 79.44 186 ILE A CA 1
ATOM 1560 C C . ILE A 1 186 ? -1.612 10.526 19.785 1.00 79.44 186 ILE A C 1
ATOM 1562 O O . ILE A 1 186 ? -0.520 10.564 20.351 1.00 79.44 186 ILE A O 1
ATOM 1566 N N . LEU A 1 187 ? -1.769 10.863 18.505 1.00 76.00 187 LEU A N 1
ATOM 1567 C CA . LEU A 1 187 ? -0.682 11.443 17.718 1.00 76.00 187 LEU A CA 1
ATOM 1568 C C . LEU A 1 187 ? -0.596 12.953 17.908 1.00 76.00 187 LEU A C 1
ATOM 1570 O O . LEU A 1 187 ? 0.472 13.503 18.172 1.00 76.00 187 LEU A O 1
ATOM 1574 N N . ASN A 1 188 ? -1.728 13.630 17.725 1.00 83.81 188 ASN A N 1
ATOM 1575 C CA . ASN A 1 188 ? -1.806 15.079 17.746 1.00 83.81 188 ASN A CA 1
ATOM 1576 C C . ASN A 1 188 ? -3.197 15.544 18.185 1.00 83.81 188 ASN A C 1
ATOM 1578 O O . ASN A 1 188 ? -4.192 14.847 17.985 1.00 83.81 188 ASN A O 1
ATOM 1582 N N . LYS A 1 189 ? -3.259 16.746 18.757 1.00 85.88 189 LYS A N 1
ATOM 1583 C CA . LYS A 1 189 ? -4.508 17.448 19.050 1.00 85.88 189 LYS A CA 1
ATOM 1584 C C . LYS A 1 189 ? -4.358 18.929 18.714 1.00 85.88 189 LYS A C 1
ATOM 1586 O O . LYS A 1 189 ? -3.400 19.566 19.157 1.00 85.88 189 LYS A O 1
ATOM 1591 N N . SER A 1 190 ? -5.294 19.478 17.952 1.00 86.00 190 SER A N 1
ATOM 1592 C CA . SER A 1 190 ? -5.346 20.897 17.587 1.00 86.00 190 SER A CA 1
ATOM 1593 C C . SER A 1 190 ? -6.745 21.466 17.813 1.00 86.00 190 SER A C 1
ATOM 1595 O O . SER A 1 190 ? -7.722 20.734 17.944 1.00 86.00 190 SER A O 1
ATOM 1597 N N . TYR A 1 191 ? -6.828 22.793 17.899 1.00 83.75 191 TYR A N 1
ATOM 1598 C CA . TYR A 1 191 ? -8.095 23.520 17.918 1.00 83.75 191 TYR A CA 1
ATOM 1599 C C . TYR A 1 191 ? -8.166 24.422 16.690 1.00 83.75 191 TYR A C 1
ATOM 1601 O O . TYR A 1 191 ? -7.324 25.312 16.549 1.00 83.75 191 TYR A O 1
ATOM 1609 N N . GLU A 1 192 ? -9.177 24.222 15.852 1.00 81.56 192 GLU A N 1
ATOM 1610 C CA . GLU A 1 192 ? -9.408 24.958 14.603 1.00 81.56 192 GLU A CA 1
ATOM 1611 C C . GLU A 1 192 ? -10.881 25.362 14.532 1.00 81.56 192 GLU A C 1
ATOM 1613 O O . GLU A 1 192 ? -11.729 24.496 14.710 1.00 81.56 192 GLU A O 1
ATOM 1618 N N . GLU A 1 193 ? -11.176 26.649 14.295 1.00 69.69 193 GLU A N 1
ATOM 1619 C CA . GLU A 1 193 ? -12.543 27.163 14.045 1.00 69.69 193 GLU A CA 1
ATOM 1620 C C . GLU A 1 193 ? -13.619 26.509 14.941 1.00 69.69 193 GLU A C 1
ATOM 1622 O O . GLU A 1 193 ? -14.599 25.946 14.458 1.00 69.69 193 GLU A O 1
ATOM 1627 N N . ASP A 1 194 ? -13.371 26.533 16.255 1.00 75.88 194 ASP A N 1
ATOM 1628 C CA . ASP A 1 194 ? -14.284 26.074 17.319 1.00 75.88 194 ASP A CA 1
ATOM 1629 C C . ASP A 1 194 ? -14.474 24.551 17.426 1.00 75.88 194 ASP A C 1
ATOM 1631 O O . ASP A 1 194 ? -15.361 24.045 18.121 1.00 75.88 194 ASP A O 1
ATOM 1635 N N . LYS A 1 195 ? -13.554 23.802 16.810 1.00 85.38 195 LYS A N 1
ATOM 1636 C CA . LYS A 1 195 ? -13.498 22.338 16.829 1.00 85.38 195 LYS A CA 1
ATOM 1637 C C . LYS A 1 195 ? -12.213 21.839 17.468 1.00 85.38 195 LYS A C 1
ATOM 1639 O O . LYS A 1 195 ? -11.119 22.320 17.161 1.00 85.38 195 LYS A O 1
ATOM 1644 N N . LEU A 1 196 ? -12.334 20.829 18.324 1.00 87.94 196 LEU A N 1
ATOM 1645 C CA . LEU A 1 196 ? -11.199 20.006 18.732 1.00 87.94 196 LEU A CA 1
ATOM 1646 C C . LEU A 1 196 ? -10.977 18.936 17.664 1.00 87.94 196 LEU A C 1
ATOM 1648 O O . LEU A 1 196 ? -11.847 18.097 17.427 1.00 87.94 196 LEU A O 1
ATOM 1652 N N . ILE A 1 197 ? -9.797 18.950 17.057 1.00 92.25 197 ILE A N 1
ATOM 1653 C CA . ILE A 1 197 ? -9.358 17.941 16.100 1.00 92.25 197 ILE A CA 1
ATOM 1654 C C . ILE A 1 197 ? -8.346 17.038 16.795 1.00 92.25 197 ILE A C 1
ATOM 1656 O O . ILE A 1 197 ? -7.362 17.517 17.365 1.00 92.25 197 ILE A O 1
ATOM 1660 N N . VAL A 1 198 ? -8.583 15.728 16.750 1.00 92.75 198 VAL A N 1
ATOM 1661 C CA . VAL A 1 198 ? -7.691 14.732 17.351 1.00 92.75 198 VAL A CA 1
ATOM 1662 C C . VAL A 1 198 ? -7.314 13.679 16.320 1.00 92.75 198 VAL A C 1
ATOM 1664 O O . VAL A 1 198 ? -8.174 12.969 15.800 1.00 92.75 198 VAL A O 1
ATOM 1667 N N . ASP A 1 199 ? -6.017 13.566 16.053 1.00 93.50 199 ASP A N 1
ATOM 1668 C CA . ASP A 1 199 ? -5.432 12.511 15.230 1.00 93.50 199 ASP A CA 1
ATOM 1669 C C . ASP A 1 199 ? -4.973 11.359 16.125 1.00 93.50 199 ASP A C 1
ATOM 1671 O O . ASP A 1 199 ? -4.229 11.556 17.093 1.00 93.50 199 ASP A O 1
ATOM 1675 N N . MET A 1 200 ? -5.400 10.144 15.791 1.00 93.69 200 MET A N 1
ATOM 1676 C CA . MET A 1 200 ? -5.125 8.938 16.569 1.00 93.69 200 MET A CA 1
ATOM 1677 C C . MET A 1 200 ? -4.659 7.785 15.690 1.00 93.69 200 MET A C 1
ATOM 1679 O O . MET A 1 200 ? -5.049 7.669 14.526 1.00 93.69 200 MET A O 1
ATOM 1683 N N . GLU A 1 201 ? -3.868 6.893 16.281 1.00 93.38 201 GLU A N 1
ATOM 1684 C CA . GLU A 1 201 ? -3.501 5.614 15.679 1.00 93.38 201 GLU A CA 1
ATOM 1685 C C . GLU A 1 201 ? -4.185 4.459 16.403 1.00 93.38 201 GLU A C 1
ATOM 1687 O O . GLU A 1 201 ? -3.966 4.217 17.588 1.00 93.38 201 GLU A O 1
ATOM 1692 N N . LEU A 1 202 ? -5.019 3.732 15.664 1.00 93.88 202 LEU A N 1
ATOM 1693 C CA . LEU A 1 202 ? -5.706 2.537 16.126 1.00 93.88 202 LEU A CA 1
ATOM 1694 C C . LEU A 1 202 ? -5.013 1.300 15.555 1.00 93.88 202 LEU A C 1
ATOM 1696 O O . LEU A 1 202 ? -5.063 1.056 14.351 1.00 93.88 202 LEU A O 1
ATOM 1700 N N . ASP A 1 203 ? -4.390 0.493 16.410 1.00 94.00 203 ASP A N 1
ATOM 1701 C CA . ASP A 1 203 ? -3.808 -0.784 15.995 1.00 94.00 203 ASP A CA 1
ATOM 1702 C C . ASP A 1 203 ? -4.915 -1.836 15.808 1.00 94.00 203 ASP A C 1
ATOM 1704 O O . ASP A 1 203 ? -5.415 -2.428 16.769 1.00 94.00 203 ASP A O 1
ATOM 1708 N N . SER A 1 204 ? -5.323 -2.062 14.554 1.00 94.69 204 SER A N 1
ATOM 1709 C CA . SER A 1 204 ? -6.389 -3.018 14.231 1.00 94.69 204 SER A CA 1
ATOM 1710 C C . SER A 1 204 ? -5.989 -4.476 14.495 1.00 94.69 204 SER A C 1
ATOM 1712 O O . SER A 1 204 ? -6.862 -5.350 14.548 1.00 94.69 204 SER A O 1
ATOM 1714 N N . ASP A 1 205 ? -4.699 -4.762 14.712 1.00 94.44 205 ASP A N 1
ATOM 1715 C CA . ASP A 1 205 ? -4.214 -6.099 15.063 1.00 94.44 205 ASP A CA 1
ATOM 1716 C C . ASP A 1 205 ? -4.681 -6.525 16.459 1.00 94.44 205 ASP A C 1
ATOM 1718 O O . ASP A 1 205 ? -4.859 -7.717 16.711 1.00 94.44 205 ASP A O 1
ATOM 1722 N N . LEU A 1 206 ? -4.980 -5.570 17.345 1.00 93.31 206 LEU A N 1
ATOM 1723 C CA . LEU A 1 206 ? -5.472 -5.845 18.698 1.00 93.31 206 LEU A CA 1
ATOM 1724 C C . LEU A 1 206 ? -6.876 -6.470 18.713 1.00 93.31 206 LEU A C 1
ATOM 1726 O O . LEU A 1 206 ? -7.232 -7.163 19.660 1.00 93.31 206 LEU A O 1
ATOM 1730 N N . PHE A 1 207 ? -7.659 -6.283 17.649 1.00 93.25 207 PHE A N 1
ATOM 1731 C CA . PHE A 1 207 ? -9.055 -6.724 17.573 1.00 93.25 207 PHE A CA 1
ATOM 1732 C C . PHE A 1 207 ? -9.201 -8.167 17.087 1.00 93.25 207 PHE A C 1
ATOM 1734 O O . PHE A 1 207 ? -10.224 -8.813 17.310 1.00 93.25 207 PHE A O 1
ATOM 1741 N N . ILE A 1 208 ? -8.183 -8.701 16.408 1.00 90.50 208 ILE A N 1
ATOM 1742 C CA . ILE A 1 208 ? -8.307 -9.951 15.654 1.00 90.50 208 ILE A CA 1
ATOM 1743 C C . ILE A 1 208 ? -8.565 -11.181 16.535 1.00 90.50 208 ILE A C 1
ATOM 1745 O O . ILE A 1 208 ? -9.212 -12.144 16.114 1.00 90.50 208 ILE A O 1
ATOM 1749 N N . ASN A 1 209 ? -8.064 -11.159 17.769 1.00 90.25 209 ASN A N 1
ATOM 1750 C CA . ASN A 1 209 ? -8.178 -12.285 18.686 1.00 90.25 209 ASN A CA 1
ATOM 1751 C C . ASN A 1 209 ? -9.459 -12.251 19.524 1.00 90.25 209 ASN A C 1
ATOM 1753 O O . ASN A 1 209 ? -9.812 -13.294 20.074 1.00 90.25 209 ASN A O 1
ATOM 1757 N N . GLU A 1 210 ? -10.199 -11.142 19.527 1.00 92.00 210 GLU A N 1
ATOM 1758 C CA . GLU A 1 210 ? -11.423 -10.980 20.323 1.00 92.00 210 GLU A CA 1
ATOM 1759 C C . GLU A 1 210 ? -12.654 -11.639 19.680 1.00 92.00 210 GLU A C 1
ATOM 1761 O O . GLU A 1 210 ? -13.640 -11.915 20.357 1.00 92.00 210 GLU A O 1
ATOM 1766 N N . PHE A 1 211 ? -12.598 -11.958 18.383 1.00 91.00 211 PHE A N 1
ATOM 1767 C CA . PHE A 1 211 ? -13.700 -12.617 17.681 1.00 91.00 211 PHE A CA 1
ATOM 1768 C C . PHE A 1 211 ? -14.026 -13.997 18.266 1.00 91.00 211 PHE A C 1
ATOM 1770 O O . PHE A 1 211 ? -13.130 -14.810 18.546 1.00 91.00 211 PHE A O 1
ATOM 1777 N N . LEU A 1 212 ? -15.324 -14.294 18.359 1.00 88.75 212 LEU A N 1
ATOM 1778 C CA . LEU A 1 212 ? -15.833 -15.625 18.677 1.00 88.75 212 LEU A CA 1
ATOM 1779 C C . LEU A 1 212 ? -15.667 -16.582 17.487 1.00 88.75 212 LEU A C 1
ATOM 1781 O O . LEU A 1 212 ? -15.549 -16.170 16.328 1.00 88.75 212 LEU A O 1
ATOM 1785 N N . GLU A 1 213 ? -15.691 -17.890 17.757 1.00 86.44 213 GLU A N 1
ATOM 1786 C CA . GLU A 1 213 ? -15.723 -18.881 16.681 1.00 86.44 213 GLU A CA 1
ATOM 1787 C C . GLU A 1 213 ? -16.926 -18.648 15.763 1.00 86.44 213 GLU A C 1
ATOM 1789 O O . GLU A 1 213 ? -18.052 -18.424 16.208 1.00 86.44 213 GLU A O 1
ATOM 1794 N N . LYS A 1 214 ? -16.689 -18.783 14.458 1.00 86.81 214 LYS A N 1
ATOM 1795 C CA . LYS A 1 214 ? -17.659 -18.624 13.368 1.00 86.81 214 LYS A CA 1
ATOM 1796 C C . LYS A 1 214 ? -18.141 -17.186 13.149 1.00 86.81 214 LYS A C 1
ATOM 1798 O O . LYS A 1 214 ? -18.989 -16.977 12.278 1.00 86.81 214 LYS A O 1
ATOM 1803 N N . GLN A 1 215 ? -17.594 -16.204 13.860 1.00 89.06 215 GLN A N 1
ATOM 1804 C CA . GLN A 1 215 ? -17.942 -14.798 13.695 1.00 89.06 215 GLN A CA 1
ATOM 1805 C C . GLN A 1 215 ? -17.233 -14.189 12.476 1.00 89.06 215 GLN A C 1
ATOM 1807 O O . GLN A 1 215 ? -16.020 -14.315 12.334 1.00 89.06 215 GLN A O 1
ATOM 1812 N N . GLN A 1 216 ? -17.986 -13.544 11.577 1.00 90.56 216 GLN A N 1
ATOM 1813 C CA . GLN A 1 216 ? -17.438 -12.932 10.350 1.00 90.56 216 GLN A CA 1
ATOM 1814 C C . GLN A 1 216 ? -17.150 -11.436 10.492 1.00 90.56 216 GLN A C 1
ATOM 1816 O O . GLN A 1 216 ? -16.307 -10.898 9.782 1.00 90.56 216 GLN A O 1
ATOM 1821 N N . TYR A 1 217 ? -17.865 -10.769 11.388 1.00 92.56 217 TYR A N 1
ATOM 1822 C CA . TYR A 1 217 ? -17.663 -9.377 11.758 1.00 92.56 217 TYR A CA 1
ATOM 1823 C C . TYR A 1 217 ? -18.156 -9.179 13.194 1.00 92.56 217 TYR A C 1
ATOM 1825 O O . TYR A 1 217 ? -18.950 -9.985 13.690 1.00 92.56 217 TYR A O 1
ATOM 1833 N N . ALA A 1 218 ? -17.692 -8.121 13.845 1.00 93.19 218 ALA A N 1
ATOM 1834 C CA . ALA A 1 218 ? -18.096 -7.761 15.195 1.00 93.19 218 ALA A CA 1
ATOM 1835 C C . ALA A 1 218 ? -18.140 -6.243 15.341 1.00 93.19 218 ALA A C 1
ATOM 1837 O O . ALA A 1 218 ? -17.331 -5.530 14.738 1.00 93.19 218 ALA A O 1
ATOM 1838 N N . LYS A 1 219 ? -19.080 -5.754 16.149 1.00 93.44 219 LYS A N 1
ATOM 1839 C CA . LYS A 1 219 ? -19.178 -4.339 16.498 1.00 93.44 219 LYS A CA 1
ATOM 1840 C C . LYS A 1 219 ? -18.375 -4.057 17.754 1.00 93.44 219 LYS A C 1
ATOM 1842 O O . LYS A 1 219 ? -18.796 -4.421 18.847 1.00 93.44 219 LYS A O 1
ATOM 1847 N N . PHE A 1 220 ? -17.267 -3.346 17.623 1.00 92.12 220 PHE A N 1
ATOM 1848 C CA . PHE A 1 220 ? -16.504 -2.892 18.775 1.00 92.12 220 PHE A CA 1
ATOM 1849 C C . PHE A 1 220 ? -17.025 -1.534 19.224 1.00 92.12 220 PHE A C 1
ATOM 1851 O O . PHE A 1 220 ? -17.105 -0.594 18.434 1.00 92.12 220 PHE A O 1
ATOM 1858 N N . THR A 1 221 ? -17.435 -1.455 20.489 1.00 86.38 221 THR A N 1
ATOM 1859 C CA . THR A 1 221 ? -18.006 -0.242 21.086 1.00 86.38 221 THR A CA 1
ATOM 1860 C C . THR A 1 221 ? -17.069 0.300 22.153 1.00 86.38 221 THR A C 1
ATOM 1862 O O . 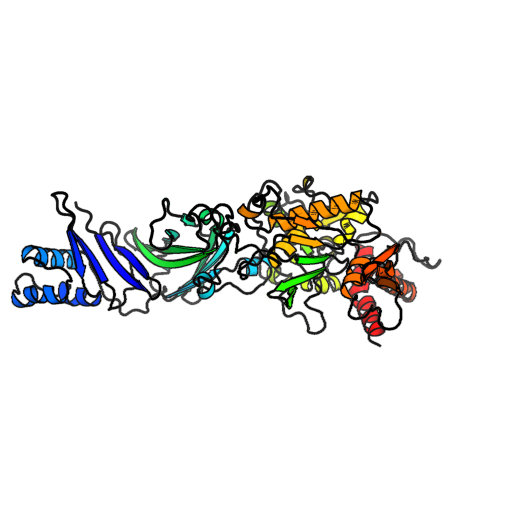THR A 1 221 ? -16.523 -0.448 22.972 1.00 86.38 221 THR A O 1
ATOM 1865 N N . GLY A 1 222 ? -16.898 1.613 22.121 1.00 84.62 222 GLY A N 1
ATOM 1866 C CA . GLY A 1 222 ? -15.954 2.344 22.935 1.00 84.62 222 GLY A CA 1
ATOM 1867 C C . GLY A 1 222 ? -16.378 3.784 23.183 1.00 84.62 222 GLY A C 1
ATOM 1868 O O . GLY A 1 222 ? -17.515 4.175 22.901 1.00 84.62 222 GLY A O 1
ATOM 1869 N N . SER A 1 223 ? -15.447 4.578 23.695 1.00 81.44 223 SER A N 1
ATOM 1870 C CA . SER A 1 223 ? -15.598 6.020 23.825 1.00 81.44 223 SER A CA 1
ATOM 1871 C C . SER A 1 223 ? -14.300 6.768 23.568 1.00 81.44 223 SER A C 1
ATOM 1873 O O . SER A 1 223 ? -13.227 6.332 23.983 1.00 81.44 223 SER A O 1
ATOM 1875 N N . LEU A 1 224 ? -14.425 7.919 22.911 1.00 86.50 224 LEU A N 1
ATOM 1876 C CA . LEU A 1 224 ? -13.435 8.982 22.953 1.00 86.50 224 LEU A CA 1
ATOM 1877 C C . LEU A 1 224 ? -13.637 9.746 24.266 1.00 86.50 224 LEU A C 1
ATOM 1879 O O . LEU A 1 224 ? -14.656 10.404 24.456 1.00 86.50 224 LEU A O 1
ATOM 1883 N N . GLU A 1 225 ? -12.686 9.630 25.175 1.00 83.31 225 GLU A N 1
ATOM 1884 C CA . GLU A 1 225 ? -12.665 10.300 26.468 1.00 83.31 225 GLU A CA 1
ATOM 1885 C C . GLU A 1 225 ? -11.824 11.572 26.376 1.00 83.31 225 GLU A C 1
ATOM 1887 O O . GLU A 1 225 ? -10.646 11.514 26.030 1.00 83.31 225 GLU A O 1
ATOM 1892 N N . VAL A 1 226 ? -12.420 12.716 26.691 1.00 80.19 226 VAL A N 1
ATOM 1893 C CA . VAL A 1 226 ? -11.794 14.039 26.681 1.00 80.19 226 VAL A CA 1
ATOM 1894 C C . VAL A 1 226 ? -11.758 14.565 28.114 1.00 80.19 226 VAL A C 1
ATOM 1896 O O . VAL A 1 226 ? -12.787 14.934 28.671 1.00 80.19 226 VAL A O 1
ATOM 1899 N N . GLU A 1 227 ? -10.576 14.585 28.724 1.00 77.44 227 GLU A N 1
ATOM 1900 C CA . GLU A 1 227 ? -10.349 15.138 30.060 1.00 77.44 227 GLU A CA 1
ATOM 1901 C C . GLU A 1 227 ? -10.272 16.671 29.993 1.00 77.44 227 GLU A C 1
ATOM 1903 O O . GLU A 1 227 ? -9.662 17.243 29.089 1.00 77.44 227 GLU A O 1
ATOM 1908 N N . LEU A 1 228 ? -10.844 17.333 30.989 1.00 72.56 228 LEU A N 1
ATOM 1909 C CA . LEU A 1 228 ? -10.832 18.766 31.231 1.00 72.56 228 LEU A CA 1
ATOM 1910 C C . LEU A 1 228 ? -10.331 19.017 32.658 1.00 72.56 228 LEU A C 1
ATOM 1912 O O . LEU A 1 228 ? -10.757 18.358 33.603 1.00 72.56 228 LEU A O 1
ATOM 1916 N N . ILE A 1 229 ? -9.411 19.959 32.814 1.00 70.62 229 ILE A N 1
ATOM 1917 C CA . ILE A 1 229 ? -8.766 20.361 34.058 1.00 70.62 229 ILE A CA 1
ATOM 1918 C C . ILE A 1 229 ? -9.366 21.701 34.483 1.00 70.62 229 ILE A C 1
ATOM 1920 O O . ILE A 1 229 ? -9.153 22.730 33.841 1.00 70.62 229 ILE A O 1
ATOM 1924 N N . GLU A 1 230 ? -10.103 21.679 35.585 1.00 63.50 230 GLU A N 1
ATOM 1925 C CA . GLU A 1 230 ? -10.748 22.850 36.175 1.00 63.50 230 GLU A CA 1
ATOM 1926 C C . GLU A 1 230 ? -9.765 23.714 36.989 1.00 63.50 230 GLU A C 1
ATOM 1928 O O . GLU A 1 230 ? -8.675 23.276 37.372 1.00 63.50 230 GLU A O 1
ATOM 1933 N N . GLU A 1 231 ? -10.148 24.962 37.291 1.00 60.62 231 GLU A N 1
ATOM 1934 C CA . GLU A 1 231 ? -9.291 25.942 37.993 1.00 60.62 231 GLU A CA 1
ATOM 1935 C C . GLU A 1 231 ? -8.811 25.460 39.376 1.00 60.62 231 GLU A C 1
ATOM 1937 O O . GLU A 1 231 ? -7.729 25.824 39.844 1.00 60.62 231 GLU A O 1
ATOM 1942 N N . ASN A 1 232 ? -9.593 24.597 40.025 1.00 57.97 232 ASN A N 1
ATOM 1943 C CA . ASN A 1 232 ? -9.289 23.973 41.314 1.00 57.97 232 ASN A CA 1
ATOM 1944 C C . ASN A 1 232 ? -8.428 22.692 41.202 1.00 57.97 232 ASN A C 1
ATOM 1946 O O . ASN A 1 232 ? -8.144 22.071 42.226 1.00 57.97 232 ASN A O 1
ATOM 1950 N N . ARG A 1 233 ? -7.962 22.336 39.993 1.00 59.19 233 ARG A N 1
ATOM 1951 C CA . ARG A 1 233 ? -7.269 21.081 39.627 1.00 59.19 233 ARG A CA 1
ATOM 1952 C C . ARG A 1 233 ? -8.141 19.823 39.638 1.00 59.19 233 ARG A C 1
ATOM 1954 O O . ARG A 1 233 ? -7.587 18.723 39.563 1.00 59.19 233 ARG A O 1
ATOM 1961 N N . ASN A 1 234 ? -9.461 19.961 39.702 1.00 55.44 234 ASN A N 1
ATOM 1962 C CA . ASN A 1 234 ? -10.355 18.828 39.500 1.00 55.44 234 ASN A CA 1
ATOM 1963 C C . ASN A 1 234 ? -10.371 18.438 38.018 1.00 55.44 234 ASN A C 1
ATOM 1965 O O . ASN A 1 234 ? -10.043 19.242 37.141 1.00 55.44 234 ASN A O 1
ATOM 1969 N N . LYS A 1 235 ? -10.682 17.168 37.758 1.00 55.78 235 LYS A N 1
ATOM 1970 C CA . LYS A 1 235 ? -10.679 16.575 36.423 1.00 55.78 235 LYS A CA 1
ATOM 1971 C C . LYS A 1 235 ? -12.086 16.129 36.069 1.00 55.78 235 LYS A C 1
ATOM 1973 O O . LYS A 1 235 ? -12.632 15.285 36.766 1.00 55.78 235 LYS A O 1
ATOM 1978 N N . LEU A 1 236 ? -12.599 16.655 34.970 1.00 62.09 236 LEU A N 1
ATOM 1979 C CA . LEU A 1 236 ? -13.858 16.281 34.337 1.00 62.09 236 LEU A CA 1
ATOM 1980 C C . LEU A 1 236 ? -13.530 15.463 33.087 1.00 62.09 236 LEU A C 1
ATOM 1982 O O . LEU A 1 236 ? -12.681 15.875 32.310 1.00 62.09 236 LEU A O 1
ATOM 1986 N N . THR A 1 237 ? -14.178 14.321 32.859 1.00 66.12 237 THR A N 1
ATOM 1987 C CA . THR A 1 237 ? -14.002 13.554 31.610 1.00 66.12 237 THR A CA 1
ATOM 1988 C C . THR A 1 237 ? -15.305 13.502 30.823 1.00 66.12 237 THR A C 1
ATOM 1990 O O . THR A 1 237 ? -16.334 13.066 31.335 1.00 66.12 237 THR A O 1
ATOM 1993 N N . ILE A 1 238 ? -15.264 13.945 29.566 1.00 72.19 238 ILE A N 1
ATOM 1994 C CA . ILE A 1 238 ? -16.376 13.857 28.618 1.00 72.19 238 ILE A CA 1
ATOM 1995 C C . ILE A 1 238 ? -16.183 12.613 27.753 1.00 72.19 238 ILE A C 1
ATOM 1997 O O . ILE A 1 238 ? -15.156 12.476 27.093 1.00 72.19 238 ILE A O 1
ATOM 2001 N N . CYS A 1 239 ? -17.171 11.720 27.722 1.00 72.31 239 CYS A N 1
ATOM 2002 C CA . CYS A 1 239 ? -17.084 10.459 26.983 1.00 72.31 239 CYS A CA 1
ATOM 2003 C C . CYS A 1 239 ? -18.023 10.463 25.772 1.00 72.31 239 CYS A C 1
ATOM 2005 O O . CYS A 1 239 ? -19.242 10.354 25.916 1.00 72.31 239 CYS A O 1
ATOM 2007 N N . TYR A 1 240 ? -17.460 10.513 24.567 1.00 77.12 240 TYR A N 1
ATOM 2008 C CA . TYR A 1 240 ? -18.212 10.419 23.318 1.00 77.12 240 TYR A CA 1
ATOM 2009 C C . TYR A 1 240 ? -18.256 8.970 22.832 1.00 77.12 240 TYR A C 1
ATOM 2011 O O . TYR A 1 240 ? -17.195 8.377 22.647 1.00 77.12 240 TYR A O 1
ATOM 2019 N N . PRO A 1 241 ? -19.435 8.374 22.593 1.00 80.12 241 PRO A N 1
ATOM 2020 C CA . PRO A 1 241 ? -19.525 6.991 22.139 1.00 80.12 241 PRO A CA 1
ATOM 2021 C C . PRO A 1 241 ? -18.936 6.822 20.731 1.00 80.12 241 PRO A C 1
ATOM 2023 O O . PRO A 1 241 ? -19.229 7.602 19.825 1.00 80.12 241 PRO A O 1
ATOM 2026 N N . VAL A 1 242 ? -18.147 5.763 20.548 1.00 84.44 242 VAL A N 1
ATOM 2027 C CA . VAL A 1 242 ? -17.520 5.387 19.273 1.00 84.44 242 VAL A CA 1
ATOM 2028 C C . VAL A 1 242 ? -17.855 3.933 18.961 1.00 84.44 242 VAL A C 1
ATOM 2030 O O . VAL A 1 242 ? -17.813 3.071 19.844 1.00 84.44 242 VAL A O 1
ATOM 2033 N N . GLN A 1 243 ? -18.198 3.651 17.706 1.00 88.94 243 GLN A N 1
ATOM 2034 C CA . GLN A 1 243 ? -18.475 2.300 17.225 1.00 88.94 243 GLN A CA 1
ATOM 2035 C C . GLN A 1 243 ? -17.703 2.047 15.933 1.00 88.94 243 GLN A C 1
ATOM 2037 O O . GLN A 1 243 ? -17.702 2.880 15.034 1.00 88.94 243 GLN A O 1
ATOM 2042 N N . ILE A 1 244 ? -17.038 0.896 15.841 1.00 94.94 244 ILE A N 1
ATOM 2043 C CA . ILE A 1 244 ? -16.373 0.453 14.612 1.00 94.94 244 ILE A CA 1
ATOM 2044 C C . ILE A 1 244 ? -16.706 -1.021 14.380 1.00 94.94 244 ILE A C 1
ATOM 2046 O O . ILE A 1 244 ? -16.547 -1.865 15.266 1.00 94.94 244 ILE A O 1
ATOM 2050 N N . ILE A 1 245 ? -17.177 -1.332 13.178 1.00 95.62 245 ILE A N 1
ATOM 2051 C CA . ILE A 1 245 ? -17.345 -2.691 12.682 1.00 95.62 245 ILE A CA 1
ATOM 2052 C C . ILE A 1 245 ? -16.008 -3.164 12.129 1.00 95.62 245 ILE A C 1
ATOM 2054 O O . ILE A 1 245 ? -15.486 -2.615 11.155 1.00 95.62 245 ILE A O 1
ATOM 2058 N N . PHE A 1 246 ? -15.500 -4.244 12.716 1.00 95.44 246 PHE A N 1
ATOM 2059 C CA . PHE A 1 246 ? -14.363 -4.967 12.174 1.00 95.44 246 PHE A CA 1
ATOM 2060 C C . PHE A 1 246 ? -14.809 -6.289 11.552 1.00 95.44 246 PHE A C 1
ATOM 2062 O O . PHE A 1 246 ? -15.501 -7.090 12.182 1.00 95.44 246 PHE A O 1
ATOM 2069 N N . HIS A 1 247 ? -14.368 -6.546 10.326 1.00 94.44 247 HIS A N 1
ATOM 2070 C CA . HIS A 1 247 ? -14.480 -7.837 9.663 1.00 94.44 247 HIS A CA 1
ATOM 2071 C C . HIS A 1 247 ? -13.332 -8.754 10.087 1.00 94.44 247 HIS A C 1
ATOM 2073 O O . HIS A 1 247 ? -12.163 -8.360 10.119 1.00 94.44 247 HIS A O 1
ATOM 2079 N N . ASN A 1 248 ? -13.684 -9.997 10.405 1.00 93.25 248 ASN A N 1
ATOM 2080 C CA . ASN A 1 248 ? -12.759 -11.001 10.896 1.00 93.25 248 ASN A CA 1
ATOM 2081 C C . ASN A 1 248 ? -11.874 -11.524 9.759 1.00 93.25 248 ASN A C 1
ATOM 2083 O O . ASN A 1 248 ? -12.355 -12.193 8.846 1.00 93.25 248 ASN A O 1
ATOM 2087 N N . THR A 1 249 ? -10.574 -11.261 9.838 1.00 93.75 249 THR A N 1
ATOM 2088 C CA . THR A 1 249 ? -9.576 -11.789 8.895 1.00 93.75 249 THR A CA 1
ATOM 2089 C C . THR A 1 249 ? -8.957 -13.104 9.366 1.00 93.75 249 THR A C 1
ATOM 2091 O O . THR A 1 249 ? -8.251 -13.765 8.607 1.00 93.75 249 THR A O 1
ATOM 2094 N N . ASN A 1 250 ? -9.214 -13.526 10.608 1.00 92.12 250 ASN A N 1
ATOM 2095 C CA . ASN A 1 250 ? -8.724 -14.791 11.134 1.00 92.12 250 ASN A CA 1
ATOM 2096 C C . ASN A 1 250 ? -9.573 -15.955 10.610 1.00 92.12 250 ASN A C 1
ATOM 2098 O O . ASN A 1 250 ? -10.612 -16.310 11.171 1.00 92.12 250 ASN A O 1
ATOM 2102 N N . LEU A 1 251 ? -9.082 -16.598 9.552 1.00 86.25 251 LEU A N 1
ATOM 2103 C CA . LEU A 1 251 ? -9.772 -17.703 8.882 1.00 86.25 251 LEU A CA 1
ATOM 2104 C C . LEU A 1 251 ? -9.980 -18.938 9.764 1.00 86.25 251 LEU A C 1
ATOM 2106 O O . LEU A 1 251 ? -10.865 -19.735 9.465 1.00 86.25 251 LEU A O 1
ATOM 2110 N N . GLY A 1 252 ? -9.194 -19.113 10.832 1.00 82.12 252 GLY A N 1
ATOM 2111 C CA . GLY A 1 252 ? -9.410 -20.184 11.809 1.00 82.12 252 GLY A CA 1
ATOM 2112 C C . GLY A 1 252 ? -10.660 -19.958 12.663 1.00 82.12 252 GLY A C 1
ATOM 2113 O O . GLY A 1 252 ? -11.258 -20.913 13.153 1.00 82.12 252 GLY A O 1
ATOM 2114 N N . LYS A 1 253 ? -11.082 -18.698 12.806 1.00 77.38 253 LYS A N 1
ATOM 2115 C CA . LYS A 1 253 ? -12.288 -18.294 13.534 1.00 77.38 253 LYS A CA 1
ATOM 2116 C C . LYS A 1 253 ? -13.459 -17.962 12.611 1.00 77.38 253 LYS A C 1
ATOM 2118 O O . LYS A 1 253 ? -14.572 -17.809 13.096 1.00 77.38 253 LYS A O 1
ATOM 2123 N N . GLU A 1 254 ? -13.263 -17.864 11.299 1.00 74.38 254 GLU A N 1
ATOM 2124 C CA . GLU A 1 254 ? -14.335 -17.514 10.367 1.00 74.38 254 GLU A CA 1
ATOM 2125 C C . GLU A 1 254 ? -15.108 -18.753 9.877 1.00 74.38 254 GLU A C 1
ATOM 2127 O O . GLU A 1 254 ? -14.526 -19.721 9.398 1.00 74.38 254 GLU A O 1
ATOM 2132 N N . LYS A 1 255 ? -16.449 -18.713 9.915 1.00 66.69 255 LYS A N 1
ATOM 2133 C CA . LYS A 1 255 ? -17.303 -19.866 9.563 1.00 66.69 255 LYS A CA 1
ATOM 2134 C C . LYS A 1 255 ? -17.132 -20.354 8.122 1.00 66.69 255 LYS A C 1
ATOM 2136 O O . LYS A 1 255 ? -17.186 -21.554 7.888 1.00 66.69 255 LYS A O 1
ATOM 2141 N N . ASN A 1 256 ? -17.001 -19.423 7.173 1.00 64.00 256 ASN A N 1
ATOM 2142 C CA . ASN A 1 256 ? -17.109 -19.702 5.736 1.00 64.00 256 ASN A CA 1
ATOM 2143 C C . ASN A 1 256 ? -15.976 -19.081 4.896 1.00 64.00 256 ASN A C 1
ATOM 2145 O O . ASN A 1 256 ? -16.092 -19.063 3.672 1.00 64.00 256 ASN A O 1
ATOM 2149 N N . LYS A 1 257 ? -14.916 -18.544 5.526 1.00 77.81 257 LYS A N 1
ATOM 2150 C CA . LYS A 1 257 ? -13.795 -17.840 4.856 1.00 77.81 257 LYS A CA 1
ATOM 2151 C C . LYS A 1 257 ? -14.259 -16.814 3.810 1.00 77.81 257 LYS A C 1
ATOM 2153 O O . LYS A 1 257 ? -13.616 -16.604 2.782 1.00 77.81 257 LYS A O 1
ATOM 2158 N N . GLY A 1 258 ? -15.429 -16.223 4.044 1.00 80.12 258 GLY A N 1
ATOM 2159 C CA . GLY A 1 258 ? -16.155 -15.430 3.071 1.00 80.12 258 GLY A CA 1
ATOM 2160 C C . GLY A 1 258 ? -15.441 -14.128 2.765 1.00 80.12 258 GLY A C 1
ATOM 2161 O O . GLY A 1 258 ? -15.724 -13.547 1.725 1.00 80.12 258 GLY A O 1
ATOM 2162 N N . ILE A 1 259 ? -14.540 -13.663 3.632 1.00 89.06 259 ILE A N 1
ATOM 2163 C CA . ILE A 1 259 ? -13.751 -12.447 3.421 1.00 89.06 259 ILE A CA 1
ATOM 2164 C C . ILE A 1 259 ? -12.739 -12.582 2.271 1.00 89.06 259 ILE A C 1
ATOM 2166 O O . ILE A 1 259 ? -12.389 -11.584 1.648 1.00 89.06 259 ILE A O 1
ATOM 2170 N N . ILE A 1 260 ? -12.309 -13.801 1.928 1.00 91.69 260 ILE A N 1
ATOM 2171 C CA . ILE A 1 260 ? -11.334 -14.037 0.857 1.00 91.69 260 ILE A CA 1
ATOM 2172 C C . ILE A 1 260 ? -12.032 -14.093 -0.498 1.00 91.69 260 ILE A C 1
ATOM 2174 O O . ILE A 1 260 ? -12.985 -14.848 -0.705 1.00 91.69 260 ILE A O 1
ATOM 2178 N N . LYS A 1 261 ? -11.521 -13.327 -1.461 1.00 89.94 261 LYS A N 1
ATOM 2179 C CA . LYS A 1 261 ? -11.943 -13.422 -2.854 1.00 89.94 261 LYS A CA 1
ATOM 2180 C C . LYS A 1 261 ? -11.319 -14.658 -3.505 1.00 89.94 261 LYS A C 1
ATOM 2182 O O . LYS A 1 261 ? -10.128 -14.925 -3.364 1.00 89.94 261 LYS A O 1
ATOM 2187 N N . THR A 1 262 ? -12.126 -15.421 -4.238 1.00 84.25 262 THR A N 1
ATOM 2188 C CA . THR A 1 262 ? -11.664 -16.629 -4.939 1.00 84.25 262 THR A CA 1
ATOM 2189 C C . THR A 1 262 ? -10.964 -16.329 -6.259 1.00 84.25 262 THR A C 1
ATOM 2191 O O . THR A 1 262 ? -10.088 -17.100 -6.660 1.00 84.25 262 THR A O 1
ATOM 2194 N N . ASP A 1 263 ? -11.360 -15.239 -6.917 1.00 89.25 263 ASP A N 1
ATOM 2195 C CA . ASP A 1 263 ? -10.812 -14.792 -8.194 1.00 89.25 263 ASP A CA 1
ATOM 2196 C C . ASP A 1 263 ? -9.364 -14.319 -8.044 1.00 89.25 263 ASP A C 1
ATOM 2198 O O . ASP A 1 263 ? -8.975 -13.760 -7.015 1.00 89.25 263 ASP A O 1
ATOM 2202 N N . LYS A 1 264 ? -8.562 -14.542 -9.088 1.00 91.94 264 LYS A N 1
ATOM 2203 C CA . LYS A 1 264 ? -7.188 -14.043 -9.136 1.00 91.94 264 LYS A CA 1
ATOM 2204 C C . LYS A 1 264 ? -7.174 -12.585 -9.593 1.00 91.94 264 LYS A C 1
ATOM 2206 O O . LYS A 1 264 ? -7.907 -12.210 -10.505 1.00 91.94 264 LYS A O 1
ATOM 2211 N N . VAL A 1 265 ? -6.278 -11.799 -9.014 1.00 96.00 265 VAL A N 1
ATOM 2212 C CA . VAL A 1 265 ? -5.888 -10.488 -9.543 1.00 96.00 265 VAL A CA 1
ATOM 2213 C C . VAL A 1 265 ? -4.920 -10.713 -10.695 1.00 96.00 265 VAL A C 1
ATOM 2215 O O . VAL A 1 265 ? -3.983 -11.499 -10.552 1.00 96.00 265 VAL A O 1
ATOM 2218 N N . SER A 1 266 ? -5.133 -10.038 -11.818 1.00 95.38 266 SER A N 1
ATOM 2219 C CA . SER A 1 266 ? -4.201 -10.052 -12.948 1.00 95.38 266 SER A CA 1
ATOM 2220 C C . SER A 1 266 ? -3.400 -8.758 -12.942 1.00 95.38 266 SER A C 1
ATOM 2222 O O . SER A 1 266 ? -3.984 -7.676 -12.931 1.00 95.38 266 SER A O 1
ATOM 2224 N N . ILE A 1 267 ? -2.075 -8.870 -12.910 1.00 95.88 267 ILE A N 1
ATOM 2225 C CA . ILE A 1 267 ? -1.152 -7.736 -12.893 1.00 95.88 267 ILE A CA 1
ATOM 2226 C C . ILE A 1 267 ? -0.273 -7.841 -14.131 1.00 95.88 267 ILE A C 1
ATOM 2228 O O . ILE A 1 267 ? 0.505 -8.787 -14.266 1.00 95.88 267 ILE A O 1
ATOM 2232 N N . ASP A 1 268 ? -0.376 -6.845 -14.999 1.00 93.50 268 ASP A N 1
ATOM 2233 C CA . ASP A 1 268 ? 0.618 -6.604 -16.030 1.00 93.50 268 ASP A CA 1
ATOM 2234 C C . ASP A 1 268 ? 1.614 -5.568 -15.514 1.00 93.50 268 ASP A C 1
ATOM 2236 O O . ASP A 1 268 ? 1.342 -4.366 -15.491 1.00 93.50 268 ASP A O 1
ATOM 2240 N N . PHE A 1 269 ? 2.748 -6.048 -15.003 1.00 91.56 269 PHE A N 1
ATOM 2241 C CA . PHE A 1 269 ? 3.801 -5.180 -14.493 1.00 91.56 269 PHE A CA 1
ATOM 2242 C C . PHE A 1 269 ? 4.661 -4.719 -15.665 1.00 91.56 269 PHE A C 1
ATOM 2244 O O . PHE A 1 269 ? 5.633 -5.383 -16.003 1.00 91.56 269 PHE A O 1
ATOM 2251 N N . GLY A 1 270 ? 4.307 -3.607 -16.306 1.00 87.94 270 GLY A N 1
ATOM 2252 C CA . GLY A 1 270 ? 5.027 -3.060 -17.455 1.00 87.94 270 GLY A CA 1
ATOM 2253 C C . GLY A 1 270 ? 6.250 -2.214 -17.082 1.00 87.94 270 GLY A C 1
ATOM 2254 O O . GLY A 1 270 ? 6.523 -1.906 -15.921 1.00 87.94 270 GLY A O 1
ATOM 2255 N N . THR A 1 271 ? 7.050 -1.854 -18.090 1.00 86.19 271 THR A N 1
ATOM 2256 C CA . THR A 1 271 ? 8.254 -1.029 -17.885 1.00 86.19 271 THR A CA 1
ATOM 2257 C C . THR A 1 271 ? 7.921 0.421 -17.548 1.00 86.19 271 THR A C 1
ATOM 2259 O O . THR A 1 271 ? 8.625 1.019 -16.745 1.00 86.19 271 THR A O 1
ATOM 2262 N N . SER A 1 272 ? 6.908 1.010 -18.183 1.00 85.12 272 SER A N 1
ATOM 2263 C CA . SER A 1 272 ? 6.558 2.425 -17.980 1.00 85.12 272 SER A CA 1
ATOM 2264 C C . SER A 1 272 ? 5.348 2.598 -17.059 1.00 85.12 272 SER A C 1
ATOM 2266 O O . SER A 1 272 ? 5.229 3.618 -16.377 1.00 85.12 272 SER A O 1
ATOM 2268 N N . SER A 1 273 ? 4.460 1.610 -17.037 1.00 89.25 273 SER A N 1
ATOM 2269 C CA . SER A 1 273 ? 3.225 1.589 -16.261 1.00 89.25 273 SER A CA 1
ATOM 2270 C C . SER A 1 273 ? 2.822 0.155 -15.928 1.00 89.25 273 SER A C 1
ATOM 2272 O O . SER A 1 273 ? 3.285 -0.788 -16.564 1.00 89.25 273 SER A O 1
ATOM 2274 N N . THR A 1 274 ? 1.973 0.005 -14.917 1.00 92.94 274 THR A N 1
ATOM 2275 C CA . THR A 1 274 ? 1.379 -1.263 -14.495 1.00 92.94 274 THR A CA 1
ATOM 2276 C C . THR A 1 274 ? -0.125 -1.202 -14.687 1.00 92.94 274 THR A C 1
ATOM 2278 O O . THR A 1 274 ? -0.766 -0.254 -14.229 1.00 92.94 274 THR A O 1
ATOM 2281 N N . CYS A 1 275 ? -0.704 -2.243 -15.271 1.00 93.62 275 CYS A N 1
ATOM 2282 C CA . CYS A 1 275 ? -2.149 -2.415 -15.334 1.00 93.62 275 CYS A CA 1
ATOM 2283 C C . CYS A 1 275 ? -2.578 -3.520 -14.364 1.00 93.62 275 CYS A C 1
ATOM 2285 O O . CYS A 1 275 ? -1.935 -4.565 -14.259 1.00 93.62 275 CYS A O 1
ATOM 2287 N N . VAL A 1 276 ? -3.662 -3.286 -13.625 1.00 95.00 276 VAL A N 1
ATOM 2288 C CA . VAL A 1 276 ? -4.194 -4.246 -12.654 1.00 95.00 276 VAL A CA 1
ATOM 2289 C C . VAL A 1 276 ? -5.676 -4.443 -12.911 1.00 95.00 276 VAL A C 1
ATOM 2291 O O . VAL A 1 276 ? -6.438 -3.477 -12.900 1.00 95.00 276 VAL A O 1
ATOM 2294 N N . ALA A 1 277 ? -6.075 -5.698 -13.098 1.00 94.00 277 ALA A N 1
ATOM 2295 C CA . ALA A 1 277 ? -7.451 -6.101 -13.333 1.00 94.00 277 ALA A CA 1
ATOM 2296 C C . ALA A 1 277 ? -7.930 -7.082 -12.258 1.00 94.00 277 ALA A C 1
ATOM 2298 O O . ALA A 1 277 ? -7.241 -8.048 -11.909 1.00 94.00 277 ALA A O 1
ATOM 2299 N N . VAL A 1 278 ? -9.144 -6.855 -11.766 1.00 92.25 278 VAL A N 1
ATOM 2300 C CA . VAL A 1 278 ? -9.833 -7.719 -10.805 1.00 92.25 278 VAL A CA 1
ATOM 2301 C C . VAL A 1 278 ? -11.208 -8.115 -11.329 1.00 92.25 278 VAL A C 1
ATOM 2303 O O . VAL A 1 278 ? -11.848 -7.368 -12.066 1.00 92.25 278 VAL A O 1
ATOM 2306 N N . SER A 1 279 ? -11.674 -9.306 -10.950 1.00 86.38 279 SER A N 1
ATOM 2307 C CA . SER A 1 279 ? -13.039 -9.751 -11.239 1.00 86.38 279 SER A CA 1
ATOM 2308 C C . SER A 1 279 ? -13.952 -9.445 -10.057 1.00 86.38 279 SER A C 1
ATOM 2310 O O . SER A 1 279 ? -13.729 -9.903 -8.931 1.00 86.38 279 SER A O 1
ATOM 2312 N N . ASN A 1 280 ? -15.026 -8.709 -10.318 1.00 78.81 280 ASN A N 1
ATOM 2313 C CA . ASN A 1 280 ? -16.069 -8.427 -9.354 1.00 78.81 280 ASN A CA 1
ATOM 2314 C C . ASN A 1 280 ? -17.437 -8.844 -9.903 1.00 78.81 280 ASN A C 1
ATOM 2316 O O . ASN A 1 280 ? -17.981 -8.221 -10.810 1.00 78.81 280 ASN A O 1
ATOM 2320 N N . GLN A 1 281 ? -17.994 -9.935 -9.364 1.00 74.88 281 GLN A N 1
ATOM 2321 C CA . GLN A 1 281 ? -19.292 -10.484 -9.787 1.00 74.88 281 GLN A CA 1
ATOM 2322 C C . GLN A 1 281 ? -19.371 -10.740 -11.309 1.00 74.88 281 GLN A C 1
ATOM 2324 O O . GLN A 1 281 ? -20.407 -10.523 -11.934 1.00 74.88 281 GLN A O 1
ATOM 2329 N N . GLY A 1 282 ? -18.261 -11.181 -11.913 1.00 75.00 282 GLY A N 1
ATOM 2330 C CA . GLY A 1 282 ? -18.163 -11.449 -13.351 1.00 75.00 282 GLY A CA 1
ATOM 2331 C C . GLY A 1 282 ? -17.901 -10.216 -14.223 1.00 75.00 282 GLY A C 1
ATOM 2332 O O . GLY A 1 282 ? -17.766 -10.362 -15.434 1.00 75.00 282 GLY A O 1
ATOM 2333 N N . LYS A 1 283 ? -17.798 -9.016 -13.639 1.00 84.75 283 LYS A N 1
ATOM 2334 C CA . LYS A 1 283 ? -17.323 -7.811 -14.330 1.00 84.75 283 LYS A CA 1
ATOM 2335 C C . LYS A 1 283 ? -15.840 -7.599 -14.059 1.00 84.75 283 LYS A C 1
ATOM 2337 O O . LYS A 1 283 ? -15.377 -7.824 -12.946 1.00 84.75 283 LYS A O 1
ATOM 2342 N N . ILE A 1 284 ? -15.112 -7.155 -15.076 1.00 88.31 284 ILE A N 1
ATOM 2343 C CA . ILE A 1 284 ? -13.703 -6.786 -14.945 1.00 88.31 284 ILE A CA 1
ATOM 2344 C C . ILE A 1 284 ? -13.635 -5.324 -14.503 1.00 88.31 284 ILE A C 1
ATOM 2346 O O . ILE A 1 284 ? -14.223 -4.452 -15.143 1.00 88.31 284 ILE A O 1
ATOM 2350 N N . GLU A 1 285 ? -12.921 -5.073 -13.414 1.00 90.56 285 GLU A N 1
ATOM 2351 C CA . GLU A 1 285 ? -12.633 -3.744 -12.883 1.00 90.56 285 GLU A CA 1
ATOM 2352 C C . GLU A 1 285 ? -11.120 -3.509 -12.920 1.00 90.56 285 GLU A C 1
ATOM 2354 O O . GLU A 1 285 ? -10.335 -4.416 -12.634 1.00 90.56 285 GLU A O 1
ATOM 2359 N N . PHE A 1 286 ? -10.709 -2.293 -13.277 1.00 91.38 286 PHE A N 1
ATOM 2360 C CA . PHE A 1 286 ? -9.305 -1.891 -13.302 1.00 91.38 286 PHE A CA 1
ATOM 2361 C C . PHE A 1 286 ? -8.980 -0.998 -12.107 1.00 91.38 286 PHE A C 1
ATOM 2363 O O . PHE A 1 286 ? -9.804 -0.177 -11.696 1.00 91.38 286 PHE A O 1
ATOM 2370 N N . ILE A 1 287 ? -7.772 -1.148 -11.568 1.00 89.25 287 ILE A N 1
ATOM 2371 C CA . ILE A 1 287 ? -7.318 -0.444 -10.365 1.00 89.25 287 ILE A CA 1
ATOM 2372 C C . ILE A 1 287 ? -6.350 0.690 -10.737 1.00 89.25 287 ILE A C 1
ATOM 2374 O O . ILE A 1 287 ? -5.459 0.510 -11.570 1.00 89.25 287 ILE A O 1
ATOM 2378 N N . THR A 1 288 ? -6.513 1.848 -10.092 1.00 84.25 288 THR A N 1
ATOM 2379 C CA . THR A 1 288 ? -5.735 3.078 -10.330 1.00 84.25 288 THR A CA 1
ATOM 2380 C C . THR A 1 288 ? -4.877 3.435 -9.112 1.00 84.25 288 THR A C 1
ATOM 2382 O O . THR A 1 288 ? -5.390 3.499 -8.007 1.00 84.25 288 THR A O 1
ATOM 2385 N N . LEU A 1 289 ? -3.589 3.730 -9.278 1.00 74.69 289 LEU A N 1
ATOM 2386 C CA . LEU A 1 289 ? -2.656 4.050 -8.193 1.00 74.69 289 LEU A CA 1
ATOM 2387 C C . LEU A 1 289 ? -2.719 5.514 -7.754 1.00 74.69 289 LEU A C 1
ATOM 2389 O O . LEU A 1 289 ? -2.477 5.813 -6.590 1.00 74.69 289 LEU A O 1
ATOM 2393 N N . SER A 1 290 ? -3.030 6.419 -8.679 1.00 66.62 290 SER A N 1
ATOM 2394 C CA . SER A 1 290 ? -3.054 7.862 -8.439 1.00 66.62 290 SER A CA 1
ATOM 2395 C C . SER A 1 290 ? -4.482 8.375 -8.585 1.00 66.62 290 SER A C 1
ATOM 2397 O O . SER A 1 290 ? -5.037 8.323 -9.677 1.00 66.62 290 SER A O 1
ATOM 2399 N N . MET A 1 291 ? -5.082 8.846 -7.491 1.00 64.19 291 MET A N 1
ATOM 2400 C CA . MET A 1 291 ? -6.460 9.362 -7.479 1.00 64.19 291 MET A CA 1
ATOM 2401 C C . MET A 1 291 ? -6.580 10.874 -7.690 1.00 64.19 291 MET A C 1
ATOM 2403 O O . MET A 1 291 ? -7.693 11.390 -7.671 1.00 64.19 291 MET A O 1
ATOM 2407 N N . GLU A 1 292 ? -5.469 11.582 -7.893 1.00 61.91 292 GLU A N 1
ATOM 2408 C CA . GLU A 1 292 ? -5.508 13.009 -8.235 1.00 61.91 292 GLU A CA 1
ATOM 2409 C C . GLU A 1 292 ? -6.263 13.236 -9.552 1.00 61.91 292 GLU A C 1
ATOM 2411 O O . GLU A 1 292 ? -6.396 12.304 -10.350 1.00 61.91 292 GLU A O 1
ATOM 2416 N N . ASP A 1 293 ? -6.762 14.460 -9.766 1.00 52.59 293 ASP A N 1
ATOM 2417 C CA . ASP A 1 293 ? -7.376 14.907 -11.022 1.00 52.59 293 ASP A CA 1
ATOM 2418 C C . ASP A 1 293 ? -6.326 14.866 -12.139 1.00 52.59 293 ASP A C 1
ATOM 2420 O O . ASP A 1 293 ? -5.723 15.863 -12.532 1.00 52.59 293 ASP A O 1
ATOM 2424 N N . ILE A 1 294 ? -6.056 13.655 -12.608 1.00 55.81 294 ILE A N 1
ATOM 2425 C CA . ILE A 1 294 ? -5.215 13.386 -13.750 1.00 55.81 294 ILE A CA 1
ATOM 2426 C C . ILE A 1 294 ? -5.919 14.040 -14.938 1.00 55.81 294 ILE A C 1
ATOM 2428 O O . ILE A 1 294 ? -7.097 13.771 -15.191 1.00 55.81 294 ILE A O 1
ATOM 2432 N N . ASP A 1 295 ? -5.192 14.898 -15.652 1.00 55.88 295 ASP A N 1
ATOM 2433 C CA . ASP A 1 295 ? -5.685 15.537 -16.867 1.00 55.88 295 ASP A CA 1
ATOM 2434 C C . ASP A 1 295 ? -6.329 14.489 -17.794 1.00 55.88 295 ASP A C 1
ATOM 2436 O O . ASP A 1 295 ? -5.851 13.353 -17.907 1.00 55.88 295 ASP A O 1
ATOM 2440 N N . THR A 1 296 ? -7.422 14.860 -18.460 1.00 55.94 296 THR A N 1
ATOM 2441 C CA . THR A 1 296 ? -8.262 13.956 -19.273 1.00 55.94 296 THR A CA 1
ATOM 2442 C C . THR A 1 296 ? -7.503 13.222 -20.390 1.00 55.94 296 THR A C 1
ATOM 2444 O O . THR A 1 296 ? -8.033 12.282 -20.983 1.00 55.94 296 THR A O 1
ATOM 2447 N N . GLU A 1 297 ? -6.258 13.618 -20.665 1.00 64.62 297 GLU A N 1
ATOM 2448 C CA . GLU A 1 297 ? -5.355 13.005 -21.638 1.00 64.62 297 GLU A CA 1
ATOM 2449 C C . GLU A 1 297 ? -4.747 11.658 -21.209 1.00 64.62 297 GLU A C 1
ATOM 2451 O O . GLU A 1 297 ? -4.259 10.914 -22.067 1.00 64.62 297 GLU A O 1
ATOM 2456 N N . TYR A 1 298 ? -4.725 11.315 -19.918 1.00 70.81 298 TYR A N 1
ATOM 2457 C CA . TYR A 1 298 ? -4.095 10.072 -19.467 1.00 70.81 298 TYR A CA 1
ATOM 2458 C C . TYR A 1 298 ? -5.108 8.954 -19.201 1.00 70.81 298 TYR A C 1
ATOM 2460 O O . TYR A 1 298 ? -6.174 9.147 -18.618 1.00 70.81 298 TYR A O 1
ATOM 2468 N N . ASN A 1 299 ? -4.730 7.726 -19.563 1.00 78.12 299 ASN A N 1
ATOM 2469 C CA . ASN A 1 299 ? -5.478 6.547 -19.155 1.00 78.12 299 ASN A CA 1
ATOM 2470 C C . ASN A 1 299 ? -5.230 6.270 -17.665 1.00 78.12 299 ASN A C 1
ATOM 2472 O O . ASN A 1 299 ? -4.191 5.729 -17.303 1.00 78.12 299 ASN A O 1
ATOM 2476 N N . LYS A 1 300 ? -6.201 6.591 -16.807 1.00 78.19 300 LYS A N 1
ATOM 2477 C CA . LYS A 1 300 ? -6.120 6.390 -15.348 1.00 78.19 300 LYS A CA 1
ATOM 2478 C C . LYS A 1 300 ? -5.831 4.949 -14.900 1.00 78.19 300 LYS A C 1
ATOM 2480 O O . LYS A 1 300 ? -5.492 4.737 -13.741 1.00 78.19 300 LYS A O 1
ATOM 2485 N N . PHE A 1 301 ? -6.004 3.955 -15.768 1.00 86.31 301 PHE A N 1
ATOM 2486 C CA . PHE A 1 301 ? -5.714 2.551 -15.456 1.00 86.31 301 PHE A CA 1
ATOM 2487 C C . PHE A 1 301 ? -4.258 2.155 -15.755 1.00 86.31 301 PHE A C 1
ATOM 2489 O O . PHE A 1 301 ? -3.824 1.074 -15.364 1.00 86.31 301 PHE A O 1
ATOM 2496 N N . GLU A 1 302 ? -3.496 3.035 -16.411 1.00 86.38 302 GLU A N 1
ATOM 2497 C CA . GLU A 1 302 ? -2.061 2.883 -16.646 1.00 86.38 302 GLU A CA 1
ATOM 2498 C C . GLU A 1 302 ? -1.277 3.497 -15.494 1.00 86.38 302 GLU A C 1
ATOM 2500 O O . GLU A 1 302 ? -0.966 4.685 -15.492 1.00 86.38 302 GLU A O 1
ATOM 2505 N N . ASN A 1 303 ? -0.933 2.689 -14.499 1.00 89.12 303 ASN A N 1
ATOM 2506 C CA . ASN A 1 303 ? -0.311 3.183 -13.275 1.00 89.12 303 ASN A CA 1
ATOM 2507 C C . ASN A 1 303 ? 1.188 3.413 -13.478 1.00 89.12 303 ASN A C 1
ATOM 2509 O O . ASN A 1 303 ? 1.919 2.422 -13.531 1.00 89.12 303 ASN A O 1
ATOM 2513 N N . PRO A 1 304 ? 1.699 4.657 -13.575 1.00 89.50 304 PRO A N 1
ATOM 2514 C CA . PRO A 1 304 ? 3.102 4.873 -13.911 1.00 89.50 304 PRO A CA 1
ATOM 2515 C C . PRO A 1 304 ? 4.032 4.238 -12.874 1.00 89.50 304 PRO A C 1
ATOM 2517 O O . PRO A 1 304 ? 3.843 4.402 -11.668 1.00 89.50 304 PRO A O 1
ATOM 2520 N N . THR A 1 305 ? 5.074 3.543 -13.328 1.00 90.75 305 THR A N 1
ATOM 2521 C CA . THR A 1 305 ? 6.071 2.905 -12.449 1.00 90.75 305 THR A CA 1
ATOM 2522 C C . THR A 1 305 ? 7.144 3.914 -12.021 1.00 90.75 305 THR A C 1
ATOM 2524 O O . THR A 1 305 ? 8.346 3.678 -12.182 1.00 90.75 305 THR A O 1
ATOM 2527 N N . ASN A 1 306 ? 6.699 5.081 -11.555 1.00 91.25 306 ASN A N 1
ATOM 2528 C CA . ASN A 1 306 ? 7.524 6.196 -11.108 1.00 91.25 306 ASN A CA 1
ATOM 2529 C C . ASN A 1 306 ? 7.294 6.407 -9.611 1.00 91.25 306 ASN A C 1
ATOM 2531 O O . ASN A 1 306 ? 6.153 6.591 -9.192 1.00 91.25 306 ASN A O 1
ATOM 2535 N N . ILE A 1 307 ? 8.367 6.394 -8.818 1.00 95.12 307 ILE A N 1
ATOM 2536 C CA . ILE A 1 307 ? 8.310 6.650 -7.372 1.00 95.12 307 ILE A CA 1
ATOM 2537 C C . ILE A 1 307 ? 9.407 7.640 -7.019 1.00 95.12 307 ILE A C 1
ATOM 2539 O O . ILE A 1 307 ? 10.574 7.383 -7.303 1.00 95.12 307 ILE A O 1
ATOM 2543 N N . MET A 1 308 ? 9.047 8.745 -6.380 1.00 95.69 308 MET A N 1
ATOM 2544 C CA . MET A 1 308 ? 9.999 9.685 -5.808 1.00 95.69 308 MET A CA 1
ATOM 2545 C C . MET A 1 308 ? 10.132 9.441 -4.310 1.00 95.69 308 MET A C 1
ATOM 2547 O O . MET A 1 308 ? 9.135 9.412 -3.596 1.00 95.69 308 MET A O 1
ATOM 2551 N N . ILE A 1 309 ? 11.362 9.315 -3.822 1.00 96.88 309 ILE A N 1
ATOM 2552 C CA . ILE A 1 309 ? 11.648 9.194 -2.393 1.00 96.88 309 ILE A CA 1
ATOM 2553 C C . ILE A 1 309 ? 12.070 10.557 -1.845 1.00 96.88 309 ILE A C 1
ATOM 2555 O O . ILE A 1 309 ? 13.128 11.088 -2.196 1.00 96.88 309 ILE A O 1
ATOM 2559 N N . TYR A 1 310 ? 11.238 11.127 -0.973 1.00 95.50 310 TYR A N 1
ATOM 2560 C CA . TYR A 1 310 ? 11.538 12.399 -0.322 1.00 95.50 310 TYR A CA 1
ATOM 2561 C C . TYR A 1 310 ? 12.458 12.203 0.874 1.00 95.50 310 TYR A C 1
ATOM 2563 O O . TYR A 1 310 ? 13.495 12.859 0.944 1.00 95.50 310 TYR A O 1
ATOM 2571 N N . ARG A 1 311 ? 12.097 11.289 1.780 1.00 94.75 311 ARG A N 1
ATOM 2572 C CA . ARG A 1 311 ? 12.824 11.016 3.025 1.00 94.75 311 ARG A CA 1
ATOM 2573 C C . ARG A 1 311 ? 13.031 9.516 3.175 1.00 94.75 311 ARG A C 1
ATOM 2575 O O . ARG A 1 311 ? 12.132 8.791 3.589 1.00 94.75 311 ARG A O 1
ATOM 2582 N N . TRP A 1 312 ? 14.224 9.040 2.821 1.00 95.38 312 TRP A N 1
ATOM 2583 C CA . TRP A 1 312 ? 14.534 7.610 2.890 1.00 95.38 312 TRP A CA 1
ATOM 2584 C C . TRP A 1 312 ? 14.443 7.047 4.313 1.00 95.38 312 TRP A C 1
ATOM 2586 O O . TRP A 1 312 ? 13.941 5.944 4.483 1.00 95.38 312 TRP A O 1
ATOM 2596 N N . LYS A 1 313 ? 14.879 7.793 5.333 1.00 92.62 313 LYS A N 1
ATOM 2597 C CA . LYS A 1 313 ? 14.835 7.335 6.730 1.00 92.62 313 LYS A CA 1
ATOM 2598 C C . LYS A 1 313 ? 13.417 7.004 7.193 1.00 92.62 313 LYS A C 1
ATOM 2600 O O . LYS A 1 313 ? 13.213 5.925 7.734 1.00 92.62 313 LYS A O 1
ATOM 2605 N N . ASP A 1 314 ? 12.453 7.878 6.907 1.00 92.88 314 ASP A N 1
ATOM 2606 C CA . ASP A 1 314 ? 11.043 7.658 7.253 1.00 92.88 314 ASP A CA 1
ATOM 2607 C C . ASP A 1 314 ? 10.503 6.388 6.584 1.00 92.88 314 ASP A C 1
ATOM 2609 O O . ASP A 1 314 ? 9.825 5.580 7.212 1.00 92.88 314 ASP A O 1
ATOM 2613 N N . ILE A 1 315 ? 10.865 6.167 5.315 1.00 95.75 315 ILE A N 1
ATOM 2614 C CA . ILE A 1 315 ? 10.500 4.941 4.600 1.00 95.75 315 ILE A CA 1
ATOM 2615 C C . ILE A 1 315 ? 11.192 3.727 5.210 1.00 95.75 315 ILE A C 1
ATOM 2617 O O . ILE A 1 315 ? 10.550 2.702 5.403 1.00 95.75 315 ILE A O 1
ATOM 2621 N N . TYR A 1 316 ? 12.487 3.810 5.502 1.00 95.25 316 TYR A N 1
ATOM 2622 C CA . TYR A 1 316 ? 13.264 2.686 6.006 1.00 95.25 316 TYR A CA 1
ATOM 2623 C C . TYR A 1 316 ? 12.787 2.214 7.381 1.00 95.25 316 TYR A C 1
ATOM 2625 O O . TYR A 1 316 ? 12.660 1.008 7.586 1.00 95.25 316 TYR A O 1
ATOM 2633 N N . GLU A 1 317 ? 12.483 3.128 8.306 1.00 93.75 317 GLU A N 1
ATOM 2634 C CA . GLU A 1 317 ? 12.006 2.760 9.645 1.00 93.75 317 GLU A CA 1
ATOM 2635 C C . GLU A 1 317 ? 10.740 1.901 9.595 1.00 93.75 317 GLU A C 1
ATOM 2637 O O . GLU A 1 317 ? 10.607 0.924 10.336 1.00 93.75 317 GLU A O 1
ATOM 2642 N N . GLU A 1 318 ? 9.863 2.215 8.650 1.00 95.31 318 GLU A N 1
ATOM 2643 C CA . GLU A 1 318 ? 8.626 1.493 8.389 1.00 95.31 318 GLU A CA 1
ATOM 2644 C C . GLU A 1 318 ? 8.862 0.243 7.521 1.00 95.31 318 GLU A C 1
ATOM 2646 O O . GLU A 1 318 ? 8.262 -0.809 7.744 1.00 95.31 318 GLU A O 1
ATOM 2651 N N . TRP A 1 319 ? 9.778 0.304 6.552 1.00 96.06 319 TRP A N 1
ATOM 2652 C CA . TRP A 1 319 ? 10.002 -0.742 5.550 1.00 96.06 319 TRP A CA 1
ATOM 2653 C C . TRP A 1 319 ? 11.020 -1.818 5.954 1.00 96.06 319 TRP A C 1
ATOM 2655 O O . TRP A 1 319 ? 11.065 -2.877 5.325 1.00 96.06 319 TRP A O 1
ATOM 2665 N N . LYS A 1 320 ? 11.814 -1.621 7.007 1.00 93.94 320 LYS A N 1
ATOM 2666 C CA . LYS A 1 320 ? 12.814 -2.603 7.459 1.00 93.94 320 LYS A CA 1
ATOM 2667 C C . LYS A 1 320 ? 12.208 -3.988 7.724 1.00 93.94 320 LYS A C 1
ATOM 2669 O O . LYS A 1 320 ? 11.053 -4.113 8.141 1.00 93.94 320 LYS A O 1
ATOM 2674 N N . ASN A 1 321 ? 12.988 -5.041 7.481 1.00 91.44 321 ASN A N 1
ATOM 2675 C CA . ASN A 1 321 ? 12.537 -6.439 7.556 1.00 91.44 321 ASN A CA 1
ATOM 2676 C C . ASN A 1 321 ? 12.120 -6.868 8.978 1.00 91.44 321 ASN A C 1
ATOM 2678 O O . ASN A 1 321 ? 11.334 -7.809 9.155 1.00 91.44 321 ASN A O 1
ATOM 2682 N N . GLU A 1 322 ? 12.650 -6.186 9.990 1.00 92.31 322 GLU A N 1
ATOM 2683 C CA . GLU A 1 322 ? 12.324 -6.358 11.402 1.00 92.31 322 GLU A CA 1
ATOM 2684 C C . GLU A 1 322 ? 10.923 -5.836 11.736 1.00 92.31 322 GLU A C 1
ATOM 2686 O O . GLU A 1 322 ? 10.287 -6.373 12.643 1.00 92.31 322 GLU A O 1
ATOM 2691 N N . ASN A 1 323 ? 10.418 -4.835 11.002 1.00 92.06 323 ASN A N 1
ATOM 2692 C CA . ASN A 1 323 ? 9.071 -4.322 11.215 1.00 92.06 323 ASN A CA 1
ATOM 2693 C C . ASN A 1 323 ? 8.037 -5.315 10.668 1.00 92.06 323 ASN A C 1
ATOM 2695 O O . ASN A 1 323 ? 7.843 -5.440 9.457 1.00 92.06 323 ASN A O 1
ATOM 2699 N N . LYS A 1 324 ? 7.368 -6.031 11.575 1.00 86.69 324 LYS A N 1
ATOM 2700 C CA . LYS A 1 324 ? 6.303 -6.986 11.235 1.00 86.69 324 LYS A CA 1
ATOM 2701 C C . LYS A 1 324 ? 4.927 -6.339 11.084 1.00 86.69 324 LYS A C 1
ATOM 2703 O O . LYS A 1 324 ? 4.023 -7.007 10.593 1.00 86.69 324 LYS A O 1
ATOM 2708 N N . LYS A 1 325 ? 4.773 -5.070 11.476 1.00 89.38 325 LYS A N 1
ATOM 2709 C CA . LYS A 1 325 ? 3.540 -4.312 11.249 1.00 89.38 325 LYS A CA 1
ATOM 2710 C C . LYS A 1 325 ? 3.415 -3.910 9.779 1.00 89.38 325 LYS A C 1
ATOM 2712 O O . LYS A 1 325 ? 4.387 -3.950 9.021 1.00 89.38 325 LYS A O 1
ATOM 2717 N N . LEU A 1 326 ? 2.198 -3.534 9.393 1.00 93.19 326 LEU A N 1
ATOM 2718 C CA . LEU A 1 326 ? 1.876 -2.997 8.073 1.00 93.19 326 LEU A CA 1
ATOM 2719 C C . LEU A 1 326 ? 2.520 -1.597 7.912 1.00 93.19 326 LEU A C 1
ATOM 2721 O O . LEU A 1 326 ? 2.117 -0.692 8.641 1.00 93.19 326 LEU A O 1
ATOM 2725 N N . PRO A 1 327 ? 3.491 -1.391 6.999 1.00 95.44 327 PRO A N 1
ATOM 2726 C CA . PRO A 1 327 ? 4.210 -0.115 6.888 1.00 95.44 327 PRO A CA 1
ATOM 2727 C C . PRO A 1 327 ? 3.326 1.080 6.498 1.00 95.44 327 PRO A C 1
ATOM 2729 O O . PRO A 1 327 ? 2.504 0.968 5.578 1.00 95.44 327 PRO A O 1
ATOM 2732 N N . LEU A 1 328 ? 3.528 2.245 7.116 1.00 94.44 328 LEU A N 1
ATOM 2733 C CA . LEU A 1 328 ? 2.817 3.482 6.760 1.00 94.44 328 LEU A CA 1
ATOM 2734 C C . LEU A 1 328 ? 3.773 4.594 6.319 1.00 94.44 328 LEU A C 1
ATOM 2736 O O . LEU A 1 328 ? 4.709 4.928 7.026 1.00 94.44 328 LEU A O 1
ATOM 2740 N N . PHE A 1 329 ? 3.506 5.228 5.177 1.00 94.12 329 PHE A N 1
ATOM 2741 C CA . PHE A 1 329 ? 4.332 6.320 4.646 1.00 94.12 329 PHE A CA 1
ATOM 2742 C C . PHE A 1 329 ? 3.450 7.481 4.187 1.00 94.12 329 PHE A C 1
ATOM 2744 O O . PHE A 1 329 ? 2.475 7.257 3.472 1.00 94.12 329 PHE A O 1
ATOM 2751 N N . LEU A 1 330 ? 3.788 8.721 4.542 1.00 94.81 330 LEU A N 1
ATOM 2752 C CA . LEU A 1 330 ? 3.010 9.867 4.073 1.00 94.81 330 LEU A CA 1
ATOM 2753 C C . LEU A 1 330 ? 3.281 10.085 2.584 1.00 94.81 330 LEU A C 1
ATOM 2755 O O . LEU A 1 330 ? 4.417 10.392 2.203 1.00 94.81 330 LEU A O 1
ATOM 2759 N N . ARG A 1 331 ? 2.244 9.963 1.752 1.00 93.81 331 ARG A N 1
ATOM 2760 C CA . ARG A 1 331 ? 2.302 10.414 0.362 1.00 93.81 331 ARG A CA 1
ATOM 2761 C C . ARG A 1 331 ? 1.996 11.902 0.276 1.00 93.81 331 ARG A C 1
ATOM 2763 O O . ARG A 1 331 ? 1.123 12.413 0.969 1.00 93.81 331 ARG A O 1
ATOM 2770 N N . GLY A 1 332 ? 2.686 12.573 -0.629 1.00 92.25 332 GLY A N 1
ATOM 2771 C CA . GLY A 1 332 ? 2.379 13.927 -1.067 1.00 92.25 332 GLY A CA 1
ATOM 2772 C C . GLY A 1 332 ? 3.293 14.315 -2.212 1.00 92.25 332 GLY A C 1
ATOM 2773 O O . GLY A 1 332 ? 4.148 13.532 -2.620 1.00 92.25 332 GLY A O 1
ATOM 2774 N N . ASN A 1 333 ? 3.118 15.520 -2.728 1.00 90.94 333 ASN A N 1
ATOM 2775 C CA . ASN A 1 333 ? 3.929 16.043 -3.818 1.00 90.94 333 ASN A CA 1
ATOM 2776 C C . ASN A 1 333 ? 4.894 17.140 -3.330 1.00 90.94 333 ASN A C 1
ATOM 2778 O O . ASN A 1 333 ? 5.048 17.428 -2.142 1.00 90.94 333 ASN A O 1
ATOM 2782 N N . LYS A 1 334 ? 5.582 17.777 -4.278 1.00 88.38 334 LYS A N 1
ATOM 2783 C CA . LYS A 1 334 ? 6.554 18.840 -4.000 1.00 88.38 334 LYS A CA 1
ATOM 2784 C C . LYS A 1 334 ? 5.941 20.065 -3.309 1.00 88.38 334 LYS A C 1
ATOM 2786 O O . LYS A 1 334 ? 6.622 20.674 -2.488 1.00 88.38 334 LYS A O 1
ATOM 2791 N N . ASN A 1 335 ? 4.697 20.418 -3.625 1.00 89.50 335 ASN A N 1
ATOM 2792 C CA . ASN A 1 335 ? 4.017 21.557 -3.010 1.00 89.50 335 ASN A CA 1
ATOM 2793 C C . ASN A 1 335 ? 3.627 21.241 -1.565 1.00 89.50 335 ASN A C 1
ATOM 2795 O O . ASN A 1 335 ? 3.877 22.061 -0.689 1.00 89.50 335 ASN A O 1
ATOM 2799 N N . ASP A 1 336 ? 3.132 20.028 -1.305 1.00 90.31 336 ASP A N 1
ATOM 2800 C CA . ASP A 1 336 ? 2.841 19.554 0.052 1.00 90.31 336 ASP A CA 1
ATOM 2801 C C . ASP A 1 336 ? 4.067 19.651 0.976 1.00 90.31 336 ASP A C 1
ATOM 2803 O O . ASP A 1 336 ? 3.969 20.094 2.121 1.00 90.31 336 ASP A O 1
ATOM 2807 N N . ASP A 1 337 ? 5.245 19.276 0.466 1.00 88.06 337 ASP A N 1
ATOM 2808 C CA . ASP A 1 337 ? 6.501 19.382 1.213 1.00 88.06 337 ASP A CA 1
ATOM 2809 C C . ASP A 1 337 ? 6.904 20.845 1.480 1.00 88.06 337 ASP A C 1
ATOM 2811 O O . ASP A 1 337 ? 7.400 21.164 2.562 1.00 88.06 337 ASP A O 1
ATOM 2815 N N . TYR A 1 338 ? 6.648 21.759 0.535 1.00 86.50 338 TYR A N 1
ATOM 2816 C CA . TYR A 1 338 ? 6.866 23.199 0.732 1.00 86.50 338 TYR A CA 1
ATOM 2817 C C . TYR A 1 338 ? 5.895 23.831 1.732 1.00 86.50 338 TYR A C 1
ATOM 2819 O O . TYR A 1 338 ? 6.280 24.769 2.430 1.00 86.50 338 TYR A O 1
ATOM 2827 N N . GLU A 1 339 ? 4.680 23.297 1.847 1.00 90.75 339 GLU A N 1
ATOM 2828 C CA . GLU A 1 339 ? 3.712 23.653 2.891 1.00 90.75 339 GLU A CA 1
ATOM 2829 C C . GLU A 1 339 ? 4.098 23.096 4.274 1.00 90.75 339 GLU A C 1
ATOM 2831 O O . GLU A 1 339 ? 3.422 23.362 5.266 1.00 90.75 339 GLU A O 1
ATOM 2836 N N . GLY A 1 340 ? 5.203 22.349 4.367 1.00 86.44 340 GLY A N 1
ATOM 2837 C CA . GLY A 1 340 ? 5.740 21.822 5.619 1.00 86.44 340 GLY A CA 1
ATOM 2838 C C . GLY A 1 340 ? 5.221 20.434 5.991 1.00 86.44 340 GLY A C 1
ATOM 2839 O O . GLY A 1 340 ? 5.559 19.938 7.069 1.00 86.44 340 GLY A O 1
ATOM 2840 N N . LYS A 1 341 ? 4.449 19.766 5.119 1.00 86.94 341 LYS A N 1
ATOM 2841 C CA . LYS A 1 341 ? 4.075 18.360 5.327 1.00 86.94 341 LYS A CA 1
ATOM 2842 C C . LYS A 1 341 ? 5.339 17.513 5.152 1.00 86.94 341 LYS A C 1
ATOM 2844 O O . LYS A 1 341 ? 5.991 17.567 4.115 1.00 86.94 341 LYS A O 1
ATOM 2849 N N . LYS A 1 342 ? 5.730 16.729 6.162 1.00 90.38 342 LYS A N 1
ATOM 2850 C CA . LYS A 1 342 ? 6.914 15.851 6.085 1.00 90.38 342 LYS A CA 1
ATOM 2851 C C . LYS A 1 342 ? 6.642 14.624 5.208 1.00 90.38 342 LYS A C 1
ATOM 2853 O O . LYS A 1 342 ? 6.457 13.520 5.707 1.00 90.38 342 LYS A O 1
ATOM 2858 N N . ILE A 1 343 ? 6.573 14.831 3.896 1.00 94.62 343 ILE A N 1
ATOM 2859 C CA . ILE A 1 343 ? 6.257 13.787 2.919 1.00 94.62 343 ILE A CA 1
ATOM 2860 C C . ILE A 1 343 ? 7.352 12.712 2.886 1.00 94.62 343 ILE A C 1
ATOM 2862 O O . ILE A 1 343 ? 8.543 13.017 2.803 1.00 94.62 343 ILE A O 1
ATOM 2866 N N . SER A 1 344 ? 6.966 11.440 2.899 1.00 95.62 344 SER A N 1
ATOM 2867 C CA . SER A 1 344 ? 7.905 10.324 2.767 1.00 95.62 344 SER A CA 1
ATOM 2868 C C . SER A 1 344 ? 8.201 10.034 1.293 1.00 95.62 344 SER A C 1
ATOM 2870 O O . SER A 1 344 ? 9.366 9.890 0.907 1.00 95.62 344 SER A O 1
ATOM 2872 N N . TYR A 1 345 ? 7.160 9.986 0.454 1.00 95.88 345 TYR A N 1
ATOM 2873 C CA . TYR A 1 345 ? 7.272 9.626 -0.961 1.00 95.88 345 TYR A CA 1
ATOM 2874 C C . TYR A 1 345 ? 6.174 10.247 -1.843 1.00 95.88 345 TYR A C 1
ATOM 2876 O O . TYR A 1 345 ? 5.139 10.685 -1.351 1.00 95.88 345 TYR A O 1
ATOM 2884 N N . ASP A 1 346 ? 6.394 10.219 -3.157 1.00 94.06 346 ASP A N 1
ATOM 2885 C CA . ASP A 1 346 ? 5.392 10.499 -4.192 1.00 94.06 346 ASP A CA 1
ATOM 2886 C C . ASP A 1 346 ? 5.416 9.377 -5.246 1.00 94.06 346 ASP A C 1
ATOM 2888 O O . ASP A 1 346 ? 6.408 8.652 -5.378 1.00 94.06 346 ASP A O 1
ATOM 2892 N N . SER A 1 347 ? 4.339 9.198 -6.007 1.00 91.88 347 SER A N 1
ATOM 2893 C CA . SER A 1 347 ? 4.267 8.187 -7.065 1.00 91.88 347 SER A CA 1
ATOM 2894 C C . SER A 1 347 ? 3.261 8.514 -8.166 1.00 91.88 347 SER A C 1
ATOM 2896 O O . SER A 1 347 ? 2.300 9.256 -7.967 1.00 91.88 347 SER A O 1
ATOM 2898 N N . GLY A 1 348 ? 3.465 7.890 -9.327 1.00 88.75 348 GLY A N 1
ATOM 2899 C CA . GLY A 1 348 ? 2.534 7.941 -10.448 1.00 88.75 348 GLY A CA 1
ATOM 2900 C C . GLY A 1 348 ? 2.693 9.185 -11.322 1.00 88.75 348 GLY A C 1
ATOM 2901 O O . GLY A 1 348 ? 3.812 9.551 -11.694 1.00 88.75 348 GLY A O 1
ATOM 2902 N N . TYR A 1 349 ? 1.571 9.793 -11.718 1.00 85.94 349 TYR A N 1
ATOM 2903 C CA . TYR A 1 349 ? 1.560 10.892 -12.693 1.00 85.94 349 TYR A CA 1
ATOM 2904 C C . TYR A 1 349 ? 2.169 12.193 -12.160 1.00 85.94 349 TYR A C 1
ATOM 2906 O O . TYR A 1 349 ? 2.880 12.857 -12.908 1.00 85.94 349 TYR A O 1
ATOM 2914 N N . THR A 1 350 ? 2.009 12.492 -10.871 1.00 88.00 350 THR A N 1
ATOM 2915 C CA . THR A 1 350 ? 2.657 13.632 -10.196 1.00 88.00 350 THR A CA 1
ATOM 2916 C C . THR A 1 350 ? 4.172 13.616 -10.380 1.00 88.00 350 THR A C 1
ATOM 2918 O O . THR A 1 350 ? 4.779 14.582 -10.845 1.00 88.00 350 THR A O 1
ATOM 2921 N N . VAL A 1 351 ? 4.792 12.464 -10.115 1.00 90.19 351 VAL A N 1
ATOM 2922 C CA . VAL A 1 351 ? 6.230 12.255 -10.305 1.00 90.19 351 VAL A CA 1
ATOM 2923 C C . VAL A 1 351 ? 6.594 12.315 -11.782 1.00 90.19 351 VAL A C 1
ATOM 2925 O O . VAL A 1 351 ? 7.618 12.890 -12.145 1.00 90.19 351 VAL A O 1
ATOM 2928 N N . LYS A 1 352 ? 5.768 11.725 -12.653 1.00 85.56 352 LYS A N 1
ATOM 2929 C CA . LYS A 1 352 ? 6.006 11.737 -14.100 1.00 85.56 352 LYS A CA 1
ATOM 2930 C C . LYS A 1 352 ? 6.050 13.160 -14.658 1.00 85.56 352 LYS A C 1
ATOM 2932 O O . LYS A 1 352 ? 6.908 13.457 -15.485 1.00 85.56 352 LYS A O 1
ATOM 2937 N N . GLU A 1 353 ? 5.166 14.035 -14.197 1.00 86.12 353 GLU A N 1
ATOM 2938 C CA . GLU A 1 353 ? 5.125 15.437 -14.610 1.00 86.12 353 GLU A CA 1
ATOM 2939 C C . GLU A 1 353 ? 6.283 16.245 -14.028 1.00 86.12 353 GLU A C 1
ATOM 2941 O O . GLU A 1 353 ? 6.904 17.020 -14.759 1.00 86.12 353 GLU A O 1
ATOM 2946 N N . LEU A 1 354 ? 6.655 15.984 -12.771 1.00 87.94 354 LEU A N 1
ATOM 2947 C CA . LEU A 1 354 ? 7.801 16.614 -12.114 1.00 87.94 354 LEU A CA 1
ATOM 2948 C C . LEU A 1 354 ? 9.120 16.411 -12.882 1.00 87.94 354 LEU A C 1
ATOM 2950 O O . LEU A 1 354 ? 9.970 17.302 -12.871 1.00 87.94 354 LEU A O 1
ATOM 2954 N N . ILE A 1 355 ? 9.308 15.274 -13.569 1.00 86.62 355 ILE A N 1
ATOM 2955 C CA . ILE A 1 355 ? 10.555 14.959 -14.300 1.00 86.62 355 ILE A CA 1
ATOM 2956 C C . ILE A 1 355 ? 10.919 16.045 -15.325 1.00 86.62 355 ILE A C 1
ATOM 2958 O O . ILE A 1 355 ? 12.110 16.298 -15.526 1.00 86.62 355 ILE A O 1
ATOM 2962 N N . LYS A 1 356 ? 9.929 16.718 -15.933 1.00 83.25 356 LYS A N 1
ATOM 2963 C CA . LYS A 1 356 ? 10.148 17.774 -16.941 1.00 83.25 356 LYS A CA 1
ATOM 2964 C C . LYS A 1 356 ? 11.056 18.889 -16.413 1.00 83.25 356 LYS A C 1
ATOM 2966 O O . LYS A 1 356 ? 11.991 19.305 -17.097 1.00 83.25 356 LYS A O 1
ATOM 2971 N N . ASP A 1 357 ? 10.844 19.284 -15.159 1.00 85.19 357 ASP A N 1
ATOM 2972 C CA . ASP A 1 357 ? 11.514 20.424 -14.527 1.00 85.19 357 ASP A CA 1
ATOM 2973 C C . ASP A 1 357 ? 12.368 20.032 -13.309 1.00 85.19 357 ASP A C 1
ATOM 2975 O O . ASP A 1 357 ? 12.897 20.894 -12.605 1.00 85.19 357 ASP A O 1
ATOM 2979 N N . ALA A 1 358 ? 12.571 18.730 -13.083 1.00 86.12 358 ALA A N 1
ATOM 2980 C CA . ALA A 1 358 ? 13.298 18.209 -11.931 1.00 86.12 358 ALA A CA 1
ATOM 2981 C C . ALA A 1 358 ? 14.736 18.754 -11.838 1.00 86.12 358 ALA A C 1
ATOM 2983 O O . ALA A 1 358 ? 15.484 18.866 -12.819 1.00 86.12 358 ALA A O 1
ATOM 2984 N N . THR A 1 359 ? 15.165 19.071 -10.623 1.00 88.12 359 THR A N 1
ATOM 2985 C CA . THR A 1 359 ? 16.571 19.326 -10.297 1.00 88.12 359 THR A CA 1
ATOM 2986 C C . THR A 1 359 ? 17.381 18.028 -10.358 1.00 88.12 359 THR A C 1
ATOM 2988 O O . THR A 1 359 ? 16.832 16.927 -10.354 1.00 88.12 359 THR A O 1
ATOM 2991 N N . LYS A 1 360 ? 18.719 18.131 -10.356 1.00 85.56 360 LYS A N 1
ATOM 2992 C CA . LYS A 1 360 ? 19.598 16.948 -10.279 1.00 85.56 360 LYS A CA 1
ATOM 2993 C C . LYS A 1 360 ? 19.243 16.051 -9.085 1.00 85.56 360 LYS A C 1
ATOM 2995 O O . LYS A 1 360 ? 19.217 14.832 -9.221 1.00 85.56 360 LYS A O 1
ATOM 3000 N N . ARG A 1 361 ? 18.985 16.660 -7.924 1.00 89.44 361 ARG A N 1
ATOM 3001 C CA . ARG A 1 361 ? 18.688 15.932 -6.689 1.00 89.44 361 ARG A CA 1
ATOM 3002 C C . ARG A 1 361 ? 17.354 15.194 -6.776 1.00 89.44 361 ARG A C 1
ATOM 3004 O O . ARG A 1 361 ? 17.323 14.008 -6.482 1.00 89.44 361 ARG A O 1
ATOM 3011 N N . GLU A 1 362 ? 16.306 15.860 -7.257 1.00 91.62 362 GLU A N 1
ATOM 3012 C CA . GLU A 1 362 ? 14.988 15.238 -7.463 1.00 91.62 362 GLU A CA 1
ATOM 3013 C C . GLU A 1 362 ? 15.055 14.108 -8.495 1.00 91.62 362 GLU A C 1
ATOM 3015 O O . GLU A 1 362 ? 14.519 13.031 -8.284 1.00 91.62 362 GLU A O 1
ATOM 3020 N N . MET A 1 363 ? 15.783 14.294 -9.595 1.00 88.19 363 MET A N 1
ATOM 3021 C CA . MET A 1 363 ? 15.932 13.237 -10.597 1.00 88.19 363 MET A CA 1
ATOM 3022 C C . MET A 1 363 ? 16.626 11.991 -10.031 1.00 88.19 363 MET A C 1
ATOM 3024 O O . MET A 1 363 ? 16.223 10.869 -10.336 1.00 88.19 363 MET A O 1
ATOM 3028 N N . ASN A 1 364 ? 17.647 12.185 -9.193 1.00 90.75 364 ASN A N 1
ATOM 3029 C CA . ASN A 1 364 ? 18.349 11.097 -8.512 1.00 90.75 364 ASN A CA 1
ATOM 3030 C C . ASN A 1 364 ? 17.525 10.472 -7.374 1.00 90.75 364 ASN A C 1
ATOM 3032 O O . ASN A 1 364 ? 17.903 9.410 -6.880 1.00 90.75 364 ASN A O 1
ATOM 3036 N N . SER A 1 365 ? 16.416 11.099 -6.971 1.00 94.62 365 SER A N 1
ATOM 3037 C CA . SER A 1 365 ? 15.471 10.576 -5.984 1.00 94.62 365 SER A CA 1
ATOM 3038 C C . SER A 1 365 ? 14.260 9.883 -6.603 1.00 94.62 365 SER A C 1
ATOM 3040 O O . SER A 1 365 ? 13.373 9.452 -5.869 1.00 94.62 365 SER A O 1
ATOM 3042 N N . ILE A 1 366 ? 14.200 9.774 -7.935 1.00 94.62 366 ILE A N 1
ATOM 3043 C CA . ILE A 1 366 ? 13.097 9.140 -8.659 1.00 94.62 366 ILE A CA 1
ATOM 3044 C C . ILE A 1 366 ? 13.534 7.779 -9.202 1.00 94.62 366 ILE A C 1
ATOM 3046 O O . ILE A 1 366 ? 14.422 7.666 -10.049 1.00 94.62 366 ILE A O 1
ATOM 3050 N N . LEU A 1 367 ? 12.826 6.740 -8.775 1.00 94.38 367 LEU A N 1
ATOM 3051 C CA . LEU A 1 367 ? 12.826 5.436 -9.415 1.00 94.38 367 LEU A CA 1
ATOM 3052 C C . LEU A 1 367 ? 11.974 5.488 -10.682 1.00 94.38 367 LEU A C 1
ATOM 3054 O O . LEU A 1 367 ? 10.828 5.932 -10.666 1.00 94.38 367 LEU A O 1
ATOM 3058 N N . THR A 1 368 ? 12.537 4.995 -11.780 1.00 89.81 368 THR A N 1
ATOM 3059 C CA . THR A 1 368 ? 11.865 4.852 -13.076 1.00 89.81 368 THR A CA 1
ATOM 3060 C C . THR A 1 368 ? 12.118 3.455 -13.612 1.00 89.81 368 THR A C 1
ATOM 3062 O O . THR A 1 368 ? 13.191 2.908 -13.361 1.00 89.81 368 THR A O 1
ATOM 3065 N N . GLN A 1 369 ? 11.203 2.919 -14.419 1.00 88.31 369 GLN A N 1
ATOM 3066 C CA . GLN A 1 369 ? 11.382 1.615 -15.065 1.00 88.31 369 GLN A CA 1
ATOM 3067 C C . GLN A 1 369 ? 11.674 0.488 -14.063 1.00 88.31 369 GLN A C 1
ATOM 3069 O O . GLN A 1 369 ? 12.563 -0.336 -14.275 1.00 88.31 369 GLN A O 1
ATOM 3074 N N . ILE A 1 370 ? 10.923 0.462 -12.952 1.00 93.75 370 ILE A N 1
ATOM 3075 C CA . ILE A 1 370 ? 11.184 -0.396 -11.781 1.00 93.75 370 ILE A CA 1
ATOM 3076 C C . ILE A 1 370 ? 11.333 -1.872 -12.175 1.00 93.75 370 ILE A C 1
ATOM 3078 O O . ILE A 1 370 ? 12.241 -2.551 -11.697 1.00 93.75 370 ILE A O 1
ATOM 3082 N N . LYS A 1 371 ? 10.513 -2.345 -13.119 1.00 90.75 371 LYS A N 1
ATOM 3083 C CA . LYS A 1 371 ? 10.568 -3.703 -13.679 1.00 90.75 371 LYS A CA 1
ATOM 3084 C C . LYS A 1 371 ? 11.941 -4.093 -14.245 1.00 90.75 371 LYS A C 1
ATOM 3086 O O . LYS A 1 371 ? 12.333 -5.254 -14.156 1.00 90.75 371 LYS A O 1
ATOM 3091 N N . LEU A 1 372 ? 12.670 -3.143 -14.837 1.00 88.38 372 LEU A N 1
ATOM 3092 C CA . LEU A 1 372 ? 13.973 -3.380 -15.467 1.00 88.38 372 LEU A CA 1
ATOM 3093 C C . LEU A 1 372 ? 15.148 -3.261 -14.490 1.00 88.38 372 LEU A C 1
ATOM 3095 O O . LEU A 1 372 ? 16.246 -3.705 -14.820 1.00 88.38 372 LEU A O 1
ATOM 3099 N N . ILE A 1 373 ? 14.943 -2.729 -13.280 1.00 91.62 373 ILE A N 1
ATOM 3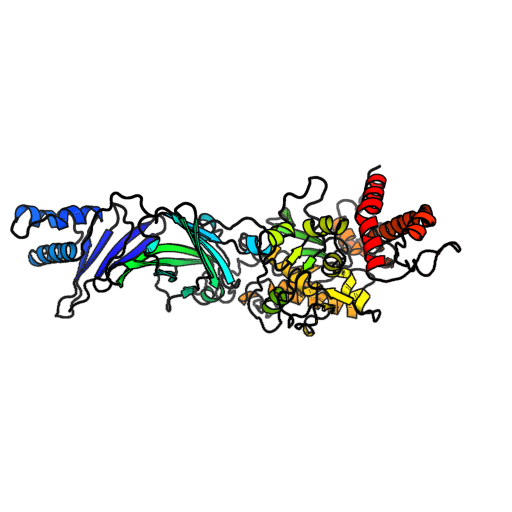100 C CA . ILE A 1 373 ? 16.010 -2.600 -12.274 1.00 91.62 373 ILE A CA 1
ATOM 3101 C C . ILE A 1 373 ? 16.676 -3.956 -11.980 1.00 91.62 373 ILE A C 1
ATOM 3103 O O . ILE A 1 373 ? 17.905 -4.023 -12.043 1.00 91.62 373 ILE A O 1
ATOM 3107 N N . PRO A 1 374 ? 15.933 -5.060 -11.742 1.00 91.50 374 PRO A N 1
ATOM 3108 C CA . PRO A 1 374 ? 16.546 -6.372 -11.568 1.00 91.50 374 PRO A CA 1
ATOM 3109 C C . PRO A 1 374 ? 17.425 -6.808 -12.738 1.00 91.50 374 PRO A C 1
ATOM 3111 O O . PRO A 1 374 ? 18.448 -7.442 -12.499 1.00 91.50 374 PRO A O 1
ATOM 3114 N N . TYR A 1 375 ? 17.036 -6.479 -13.973 1.00 88.69 375 TYR A N 1
ATOM 3115 C CA . TYR A 1 375 ? 17.784 -6.834 -15.176 1.00 88.69 375 TYR A CA 1
ATOM 3116 C C . TYR A 1 375 ? 19.099 -6.051 -15.281 1.00 88.69 375 TYR A C 1
ATOM 3118 O O . TYR A 1 375 ? 20.151 -6.636 -15.528 1.00 88.69 375 TYR A O 1
ATOM 3126 N N . GLU A 1 376 ? 19.066 -4.743 -15.020 1.00 88.19 376 GLU A N 1
ATOM 3127 C CA . GLU A 1 376 ? 20.261 -3.891 -15.047 1.00 88.19 376 GLU A CA 1
ATOM 3128 C C . GLU A 1 376 ? 21.270 -4.251 -13.944 1.00 88.19 376 GLU A C 1
ATOM 3130 O O . GLU A 1 376 ? 22.480 -4.216 -14.172 1.00 88.19 376 GLU A O 1
ATOM 3135 N N . LEU A 1 377 ? 20.794 -4.679 -12.770 1.00 91.12 377 LEU A N 1
ATOM 3136 C CA . LEU A 1 377 ? 21.659 -5.138 -11.678 1.00 91.12 377 LEU A CA 1
ATOM 3137 C C . LEU A 1 377 ? 22.422 -6.437 -12.002 1.00 91.12 377 LEU A C 1
ATOM 3139 O O . LEU A 1 377 ? 23.487 -6.661 -11.432 1.00 91.12 377 LEU A O 1
ATOM 3143 N N . GLU A 1 378 ? 21.939 -7.281 -12.924 1.00 88.75 378 GLU A N 1
ATOM 3144 C CA . GLU A 1 378 ? 22.681 -8.478 -13.366 1.00 88.75 378 GLU A CA 1
ATOM 3145 C C . GLU A 1 378 ? 23.821 -8.142 -14.349 1.00 88.75 378 GLU A C 1
ATOM 3147 O O . GLU A 1 378 ? 24.659 -8.997 -14.623 1.00 88.75 378 GLU A O 1
ATOM 3152 N N . LYS A 1 379 ? 23.898 -6.902 -14.857 1.00 85.19 379 LYS A N 1
ATOM 3153 C CA . LYS A 1 379 ? 24.976 -6.422 -15.745 1.00 85.19 379 LYS A CA 1
ATOM 3154 C C . LYS A 1 379 ? 26.161 -5.824 -14.967 1.00 85.19 379 LYS A C 1
ATOM 3156 O O . LYS A 1 379 ? 26.808 -4.901 -15.463 1.00 85.19 379 LYS A O 1
ATOM 3161 N N . ASP A 1 380 ? 26.380 -6.263 -13.725 1.00 77.44 380 ASP A N 1
ATOM 3162 C CA . ASP A 1 380 ? 27.384 -5.734 -12.780 1.00 77.44 380 ASP A CA 1
ATOM 3163 C C . ASP A 1 380 ? 27.328 -4.203 -12.586 1.00 77.44 380 ASP A C 1
ATOM 3165 O O . ASP A 1 380 ? 28.313 -3.544 -12.243 1.00 77.44 380 ASP A O 1
ATOM 3169 N N . THR A 1 381 ? 26.152 -3.608 -12.805 1.00 81.69 381 THR A N 1
ATOM 3170 C CA . THR A 1 381 ? 25.933 -2.168 -12.655 1.00 81.69 381 THR A CA 1
ATOM 3171 C C . THR A 1 381 ? 25.532 -1.854 -11.219 1.00 81.69 381 THR A C 1
ATOM 3173 O O . THR A 1 381 ? 24.638 -2.481 -10.659 1.00 81.69 381 THR A O 1
ATOM 3176 N N . THR A 1 382 ? 26.163 -0.847 -10.611 1.00 88.25 382 THR A N 1
ATOM 3177 C CA . THR A 1 382 ? 25.703 -0.306 -9.325 1.00 88.25 382 THR A CA 1
ATOM 3178 C C . THR A 1 382 ? 24.671 0.781 -9.583 1.00 88.25 382 THR A C 1
ATOM 3180 O O . THR A 1 382 ? 24.999 1.825 -10.145 1.00 88.25 382 THR A O 1
ATOM 3183 N N . LEU A 1 383 ? 23.430 0.536 -9.168 1.00 92.38 383 LEU A N 1
ATOM 3184 C CA . LEU A 1 383 ? 22.362 1.528 -9.195 1.00 92.38 383 LEU A CA 1
ATOM 3185 C C . LEU A 1 383 ? 22.151 2.094 -7.793 1.00 92.38 383 LEU A C 1
ATOM 3187 O O . LEU A 1 383 ? 22.191 1.362 -6.802 1.00 92.38 383 LEU A O 1
ATOM 3191 N N . THR A 1 384 ? 21.924 3.400 -7.719 1.00 94.62 384 THR A N 1
ATOM 3192 C CA . THR A 1 384 ? 21.719 4.121 -6.464 1.00 94.62 384 THR A CA 1
ATOM 3193 C C . THR A 1 384 ? 20.523 5.048 -6.558 1.00 94.62 384 THR A C 1
ATOM 3195 O O . THR A 1 384 ? 20.164 5.497 -7.645 1.00 94.62 384 THR A O 1
ATOM 3198 N N . LEU A 1 385 ? 19.967 5.379 -5.403 1.00 94.75 385 LEU A N 1
ATOM 3199 C CA . LEU A 1 385 ? 18.910 6.355 -5.221 1.00 94.75 385 LEU A CA 1
ATOM 3200 C C . LEU A 1 385 ? 19.352 7.360 -4.157 1.00 94.75 385 LEU A C 1
ATOM 3202 O O . LEU A 1 385 ? 19.938 6.978 -3.145 1.00 94.75 385 LEU A O 1
ATOM 3206 N N . THR A 1 386 ? 19.086 8.639 -4.390 1.00 93.88 386 THR A N 1
ATOM 3207 C CA . THR A 1 386 ? 19.394 9.722 -3.454 1.00 93.88 386 THR A CA 1
ATOM 3208 C C . THR A 1 386 ? 18.121 10.197 -2.769 1.00 93.88 386 THR A C 1
ATOM 3210 O O . THR A 1 386 ? 17.145 10.483 -3.446 1.00 93.88 386 THR A O 1
ATOM 3213 N N . SER A 1 387 ? 18.116 10.337 -1.447 1.00 93.19 387 SER A N 1
ATOM 3214 C CA . SER A 1 387 ? 16.996 10.952 -0.727 1.00 93.19 387 SER A CA 1
ATOM 3215 C C . SER A 1 387 ? 16.866 12.434 -1.107 1.00 93.19 387 SER A C 1
ATOM 3217 O O . SER A 1 387 ? 17.832 13.203 -0.985 1.00 93.19 387 SER A O 1
ATOM 3219 N N . SER A 1 388 ? 15.681 12.868 -1.555 1.00 92.00 388 SER A N 1
ATOM 3220 C CA . SER A 1 388 ? 15.461 14.268 -1.959 1.00 92.00 388 SER A CA 1
ATOM 3221 C C . SER A 1 388 ? 15.704 15.243 -0.803 1.00 92.00 388 SER A C 1
ATOM 3223 O O . SER A 1 388 ? 16.257 16.326 -1.001 1.00 92.00 388 SER A O 1
ATOM 3225 N N . LYS A 1 389 ? 15.384 14.831 0.424 1.00 90.44 389 LYS A N 1
ATOM 3226 C CA . LYS A 1 389 ? 15.623 15.556 1.672 1.00 90.44 389 LYS A CA 1
ATOM 3227 C C . LYS A 1 389 ? 16.454 14.709 2.627 1.00 90.44 389 LYS A C 1
ATOM 3229 O O . LYS A 1 389 ? 16.362 13.484 2.633 1.00 90.44 389 LYS A O 1
ATOM 3234 N N . VAL A 1 390 ? 17.280 15.396 3.402 1.00 83.50 390 VAL A N 1
ATOM 3235 C CA . VAL A 1 390 ? 18.106 14.855 4.482 1.00 83.50 390 VAL A CA 1
ATOM 3236 C C . VAL A 1 390 ? 17.981 15.869 5.614 1.00 83.50 390 VAL A C 1
ATOM 3238 O O . VAL A 1 390 ? 18.314 17.039 5.412 1.00 83.50 390 VAL A O 1
ATOM 3241 N N . GLU A 1 391 ? 17.407 15.464 6.744 1.00 81.81 391 GLU A N 1
ATOM 3242 C CA . GLU A 1 391 ? 17.121 16.355 7.877 1.00 81.81 391 GLU A CA 1
ATOM 3243 C C . GLU A 1 391 ? 18.301 16.419 8.855 1.00 81.81 391 GLU A C 1
ATOM 3245 O O . GLU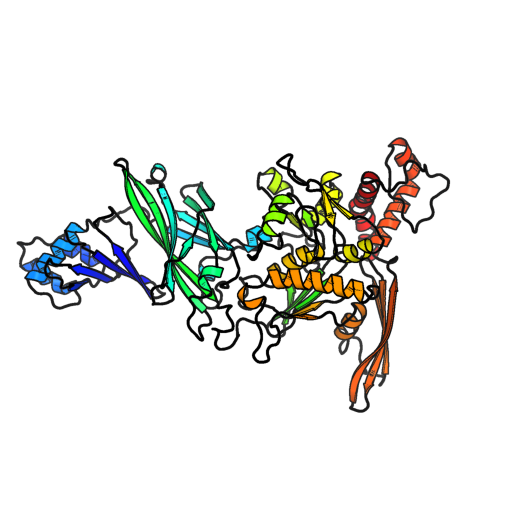 A 1 391 ? 18.531 17.453 9.485 1.00 81.81 391 GLU A O 1
ATOM 3250 N N . THR A 1 392 ? 19.086 15.343 8.949 1.00 78.44 392 THR A N 1
ATOM 3251 C CA . THR A 1 392 ? 20.227 15.240 9.865 1.00 78.44 392 THR A CA 1
ATOM 3252 C C . THR A 1 392 ? 21.477 14.684 9.173 1.00 78.44 392 THR A C 1
ATOM 3254 O O . THR A 1 392 ? 21.400 14.010 8.153 1.00 78.44 392 THR A O 1
ATOM 3257 N N . ASN A 1 393 ? 22.672 14.967 9.705 1.00 74.56 393 ASN A N 1
ATOM 3258 C CA . ASN A 1 393 ? 23.937 14.547 9.072 1.00 74.56 393 ASN A CA 1
ATOM 3259 C C . ASN A 1 393 ? 24.208 13.030 9.149 1.00 74.56 393 ASN A C 1
ATOM 3261 O O . ASN A 1 393 ? 25.083 12.530 8.446 1.00 74.56 393 ASN A O 1
ATOM 3265 N N . ASP A 1 394 ? 23.521 12.312 10.036 1.00 76.38 394 ASP A N 1
ATOM 3266 C CA . ASP A 1 394 ? 23.594 10.857 10.214 1.00 76.38 394 ASP A CA 1
ATOM 3267 C C . ASP A 1 394 ? 22.691 10.083 9.239 1.00 76.38 394 ASP A C 1
ATOM 3269 O O . ASP A 1 394 ? 22.853 8.873 9.078 1.00 76.38 394 ASP A O 1
ATOM 3273 N N . GLU A 1 395 ? 21.775 10.769 8.554 1.00 79.75 395 GLU A N 1
ATOM 3274 C CA . GLU A 1 395 ? 20.900 10.163 7.556 1.00 79.75 395 GLU A CA 1
ATOM 3275 C C . GLU A 1 395 ? 21.660 9.750 6.294 1.00 79.75 395 GLU A C 1
ATOM 3277 O O . GLU A 1 395 ? 22.479 10.487 5.735 1.00 79.75 395 GLU A O 1
ATOM 3282 N N . LYS A 1 396 ? 21.349 8.549 5.801 1.00 81.62 396 LYS A N 1
ATOM 3283 C CA . LYS A 1 396 ? 21.907 8.044 4.548 1.00 81.62 396 LYS A CA 1
ATOM 3284 C C . LYS A 1 396 ? 21.293 8.798 3.379 1.00 81.62 396 LYS A C 1
ATOM 3286 O O . LYS A 1 396 ? 20.149 8.573 2.996 1.00 81.62 396 LYS A O 1
ATOM 3291 N N . GLU A 1 397 ? 22.091 9.679 2.786 1.00 86.31 397 GLU A N 1
ATOM 3292 C CA . GLU A 1 397 ? 21.681 10.423 1.598 1.00 86.31 397 GLU A CA 1
ATOM 3293 C C . GLU A 1 397 ? 21.550 9.517 0.366 1.00 86.31 397 GLU A C 1
ATOM 3295 O O . GLU A 1 397 ? 20.682 9.754 -0.469 1.00 86.31 397 GLU A O 1
ATOM 3300 N N . VAL A 1 398 ? 22.396 8.491 0.234 1.00 92.75 398 VAL A N 1
ATOM 3301 C CA . VAL A 1 398 ? 22.450 7.620 -0.948 1.00 92.75 398 VAL A CA 1
ATOM 3302 C C . VAL A 1 398 ? 22.303 6.162 -0.537 1.00 92.75 398 VAL A C 1
ATOM 3304 O O . VAL A 1 398 ? 23.071 5.673 0.291 1.00 92.75 398 VAL A O 1
ATOM 3307 N N . VAL A 1 399 ? 21.375 5.458 -1.182 1.00 95.50 399 VAL A N 1
ATOM 3308 C CA . VAL A 1 399 ? 21.146 4.021 -1.001 1.00 95.50 399 VAL A CA 1
ATOM 3309 C C . VAL A 1 399 ? 21.375 3.248 -2.287 1.00 95.50 399 VAL A C 1
ATOM 3311 O O . VAL A 1 399 ? 21.157 3.757 -3.387 1.00 95.50 399 VAL A O 1
ATOM 3314 N N . LYS A 1 400 ? 21.834 2.005 -2.160 1.00 96.88 400 LYS A N 1
ATOM 3315 C CA . LYS A 1 400 ? 22.043 1.085 -3.282 1.00 96.88 400 LYS A CA 1
ATOM 3316 C C . LYS A 1 400 ? 20.761 0.324 -3.574 1.00 96.88 400 LYS A C 1
ATOM 3318 O O . LYS A 1 400 ? 20.088 -0.141 -2.660 1.00 96.88 400 LYS A O 1
ATOM 3323 N N . LEU A 1 401 ? 20.453 0.142 -4.850 1.00 97.06 401 LEU A N 1
ATOM 3324 C CA . LEU A 1 401 ? 19.328 -0.689 -5.259 1.00 97.06 401 LEU A CA 1
ATOM 3325 C C . LEU A 1 401 ? 19.752 -2.158 -5.324 1.00 97.06 401 LEU A C 1
ATOM 3327 O O . LEU A 1 401 ? 20.847 -2.481 -5.789 1.00 97.06 401 LEU A O 1
ATOM 3331 N N . VAL A 1 402 ? 18.874 -3.047 -4.868 1.00 96.00 402 VAL A N 1
ATOM 3332 C CA . VAL A 1 402 ? 19.046 -4.504 -4.901 1.00 96.00 402 VAL A CA 1
ATOM 3333 C C . VAL A 1 402 ? 17.823 -5.171 -5.537 1.00 96.00 402 VAL A C 1
ATOM 3335 O O . VAL A 1 402 ? 16.761 -4.568 -5.640 1.00 96.00 402 VAL A O 1
ATOM 3338 N N . ASN A 1 403 ? 17.971 -6.418 -5.988 1.00 94.44 403 ASN A N 1
ATOM 3339 C CA . ASN A 1 403 ? 16.884 -7.246 -6.533 1.00 94.44 403 ASN A CA 1
ATOM 3340 C C . ASN A 1 403 ? 16.562 -8.444 -5.625 1.00 94.44 403 ASN A C 1
ATOM 3342 O O . ASN A 1 403 ? 16.266 -9.538 -6.110 1.00 94.44 403 ASN A O 1
ATOM 3346 N N . ASP A 1 404 ? 16.744 -8.246 -4.321 1.00 94.31 404 ASP A N 1
ATOM 3347 C CA . ASP A 1 404 ? 16.605 -9.261 -3.285 1.00 94.31 404 ASP A CA 1
ATOM 3348 C C . ASP A 1 404 ? 16.190 -8.599 -1.963 1.00 94.31 404 ASP A C 1
ATOM 3350 O O . ASP A 1 404 ? 16.998 -7.922 -1.315 1.00 94.31 404 ASP A O 1
ATOM 3354 N N . TYR A 1 405 ? 14.929 -8.794 -1.574 1.00 93.88 405 TYR A N 1
ATOM 3355 C CA . TYR A 1 405 ? 14.337 -8.163 -0.394 1.00 93.88 405 TYR A CA 1
ATOM 3356 C C . TYR A 1 405 ? 15.028 -8.580 0.918 1.00 93.88 405 TYR A C 1
ATOM 3358 O O . TYR A 1 405 ? 14.994 -7.832 1.901 1.00 93.88 405 TYR A O 1
ATOM 3366 N N . GLU A 1 406 ? 15.674 -9.752 0.953 1.00 94.38 406 GLU A N 1
ATOM 3367 C CA . GLU A 1 406 ? 16.370 -10.265 2.142 1.00 94.38 406 GLU A CA 1
ATOM 3368 C C . GLU A 1 406 ? 17.635 -9.457 2.451 1.00 94.38 406 GLU A C 1
ATOM 3370 O O . GLU A 1 406 ? 18.088 -9.411 3.592 1.00 94.38 406 GLU A O 1
ATOM 3375 N N . ARG A 1 407 ? 18.195 -8.782 1.440 1.00 93.25 407 ARG A N 1
ATOM 3376 C CA . ARG A 1 407 ? 19.401 -7.954 1.567 1.00 93.25 407 ARG A CA 1
ATOM 3377 C C . ARG A 1 407 ? 19.113 -6.507 1.961 1.00 93.25 407 ARG A C 1
ATOM 3379 O O . ARG A 1 407 ? 20.060 -5.734 2.093 1.00 93.25 407 ARG A O 1
ATOM 3386 N N . GLN A 1 408 ? 17.843 -6.132 2.100 1.00 92.12 408 GLN A N 1
ATOM 3387 C CA . GLN A 1 408 ? 17.459 -4.763 2.431 1.00 92.12 408 GLN A CA 1
ATOM 3388 C C . GLN A 1 408 ? 17.938 -4.358 3.827 1.00 92.12 408 GLN A C 1
ATOM 3390 O O . GLN A 1 408 ? 17.877 -5.145 4.769 1.00 92.12 408 GLN A O 1
ATOM 3395 N N . ASN A 1 409 ? 18.396 -3.116 3.939 1.00 93.62 409 ASN A N 1
ATOM 3396 C CA . ASN A 1 409 ? 18.799 -2.440 5.172 1.00 93.62 409 ASN A CA 1
ATOM 3397 C C . ASN A 1 409 ? 18.774 -0.919 4.928 1.00 93.62 409 ASN A C 1
ATOM 3399 O O . ASN A 1 409 ? 18.288 -0.467 3.891 1.00 93.62 409 ASN A O 1
ATOM 3403 N N . ASP A 1 410 ? 19.301 -0.126 5.857 1.00 92.50 410 ASP A N 1
ATOM 3404 C CA . ASP A 1 410 ? 19.334 1.337 5.768 1.00 92.50 410 ASP A CA 1
ATOM 3405 C C . ASP A 1 410 ? 20.141 1.863 4.567 1.00 92.50 410 ASP A C 1
ATOM 3407 O O . ASP A 1 410 ? 19.965 3.013 4.166 1.00 92.50 410 ASP A O 1
ATOM 3411 N N . GLU A 1 411 ? 20.983 1.028 3.951 1.00 94.69 411 GLU A N 1
ATOM 3412 C CA . GLU A 1 411 ? 21.801 1.345 2.777 1.00 94.69 411 GLU A CA 1
ATOM 3413 C C . GLU A 1 411 ? 21.384 0.594 1.497 1.00 94.69 411 GLU A C 1
ATOM 3415 O O . GLU A 1 411 ? 21.926 0.874 0.421 1.00 94.69 411 GLU A O 1
ATOM 3420 N N . MET A 1 412 ? 20.462 -0.372 1.581 1.00 96.19 412 MET A N 1
ATOM 3421 C CA . MET A 1 412 ? 20.074 -1.258 0.475 1.00 96.19 412 MET A CA 1
ATOM 3422 C C . MET A 1 412 ? 18.555 -1.348 0.325 1.00 96.19 412 MET A C 1
ATOM 3424 O O . MET A 1 412 ? 17.856 -1.752 1.251 1.00 96.19 412 MET A O 1
ATOM 3428 N N . PHE A 1 413 ? 18.051 -1.056 -0.874 1.00 97.44 413 PHE A N 1
ATOM 3429 C CA . PHE A 1 413 ? 16.620 -0.962 -1.158 1.00 97.44 413 PHE A CA 1
ATOM 3430 C C . PHE A 1 413 ? 16.190 -1.876 -2.310 1.00 97.44 413 PHE A C 1
ATOM 3432 O O . PHE A 1 413 ? 16.785 -1.815 -3.386 1.00 97.44 413 PHE A O 1
ATOM 3439 N N . ASP A 1 414 ? 15.154 -2.699 -2.108 1.00 97.75 414 ASP A N 1
ATOM 3440 C CA . ASP A 1 414 ? 14.492 -3.454 -3.178 1.00 97.75 414 ASP A CA 1
ATOM 3441 C C . ASP A 1 414 ? 13.252 -2.681 -3.673 1.00 97.75 414 ASP A C 1
ATOM 3443 O O . ASP A 1 414 ? 12.182 -2.734 -3.051 1.00 97.75 414 ASP A O 1
ATOM 3447 N N . PRO A 1 415 ? 13.358 -1.960 -4.804 1.00 97.50 415 PRO A N 1
ATOM 3448 C CA . PRO A 1 415 ? 12.265 -1.139 -5.308 1.00 97.50 415 PRO A CA 1
ATOM 3449 C C . PRO A 1 415 ? 11.106 -1.966 -5.878 1.00 97.50 415 PRO A C 1
ATOM 3451 O O . PRO A 1 415 ? 9.978 -1.475 -5.912 1.00 97.50 415 PRO A O 1
ATOM 3454 N N . VAL A 1 416 ? 11.344 -3.211 -6.315 1.00 97.69 416 VAL A N 1
ATOM 3455 C CA . VAL A 1 416 ? 10.271 -4.095 -6.798 1.00 97.69 416 VAL A CA 1
ATOM 3456 C C . VAL A 1 416 ? 9.395 -4.514 -5.627 1.00 97.69 416 VAL A C 1
ATOM 3458 O O . VAL A 1 416 ? 8.168 -4.468 -5.733 1.00 97.69 416 VAL A O 1
ATOM 3461 N N . ALA A 1 417 ? 10.016 -4.899 -4.512 1.00 98.06 417 ALA A N 1
ATOM 3462 C CA . ALA A 1 417 ? 9.303 -5.288 -3.304 1.00 98.06 417 ALA A CA 1
ATOM 3463 C C . ALA A 1 417 ? 8.458 -4.131 -2.753 1.00 98.06 417 ALA A C 1
ATOM 3465 O O . ALA A 1 417 ? 7.275 -4.312 -2.460 1.00 98.06 417 ALA A O 1
ATOM 3466 N N . PHE A 1 418 ? 9.033 -2.928 -2.694 1.00 97.75 418 PHE A N 1
ATOM 3467 C CA . PHE A 1 418 ? 8.320 -1.732 -2.250 1.00 97.75 418 PHE A CA 1
ATOM 3468 C C . PHE A 1 418 ? 7.155 -1.365 -3.174 1.00 97.75 418 PHE A C 1
ATOM 3470 O O . PHE A 1 418 ? 6.036 -1.168 -2.708 1.00 97.75 418 PHE A O 1
ATOM 3477 N N . TYR A 1 419 ? 7.370 -1.343 -4.493 1.00 97.25 419 TYR A N 1
ATOM 3478 C CA . TYR A 1 419 ? 6.291 -1.054 -5.439 1.00 97.25 419 TYR A CA 1
ATOM 3479 C C . TYR A 1 419 ? 5.163 -2.092 -5.367 1.00 97.25 419 TYR A C 1
ATOM 3481 O O . TYR A 1 419 ? 3.988 -1.734 -5.365 1.00 97.25 419 TYR A O 1
ATOM 3489 N N . SER A 1 420 ? 5.512 -3.372 -5.226 1.00 97.75 420 SER A N 1
ATOM 3490 C CA . SER A 1 420 ? 4.536 -4.457 -5.078 1.00 97.75 420 SER A CA 1
ATOM 3491 C C . SER A 1 420 ? 3.729 -4.337 -3.784 1.00 97.75 420 SER A C 1
ATOM 3493 O O . SER A 1 420 ? 2.552 -4.683 -3.769 1.00 97.75 420 SER A O 1
ATOM 3495 N N . TYR A 1 421 ? 4.321 -3.798 -2.715 1.00 97.75 421 TYR A N 1
ATOM 3496 C CA . TYR A 1 421 ? 3.589 -3.456 -1.497 1.00 97.75 421 TYR A CA 1
ATOM 3497 C C . TYR A 1 421 ? 2.561 -2.344 -1.732 1.00 97.75 421 TYR A C 1
ATOM 3499 O O . TYR A 1 421 ? 1.401 -2.510 -1.357 1.00 97.75 421 TYR A O 1
ATOM 3507 N N . LEU A 1 422 ? 2.944 -1.256 -2.411 1.00 95.94 422 LEU A N 1
ATOM 3508 C CA . LEU A 1 422 ? 2.006 -0.179 -2.755 1.00 95.94 422 LEU A CA 1
ATOM 3509 C C . LEU A 1 422 ? 0.846 -0.702 -3.618 1.00 95.94 422 LEU A C 1
ATOM 3511 O O . LEU A 1 422 ? -0.313 -0.419 -3.324 1.00 95.94 422 LEU A O 1
ATOM 3515 N N . LEU A 1 423 ? 1.144 -1.535 -4.625 1.00 95.75 423 LEU A N 1
ATOM 3516 C CA . LEU A 1 423 ? 0.124 -2.219 -5.428 1.00 95.75 423 LEU A CA 1
ATOM 3517 C C . LEU A 1 423 ? -0.806 -3.063 -4.553 1.00 95.75 423 LEU A C 1
ATOM 3519 O O . LEU A 1 423 ? -2.024 -2.949 -4.661 1.00 95.75 423 LEU A O 1
ATOM 3523 N N . GLY A 1 424 ? -0.241 -3.893 -3.675 1.00 96.56 424 GLY A N 1
ATOM 3524 C CA . GLY A 1 424 ? -1.007 -4.768 -2.794 1.00 96.56 424 GLY A CA 1
ATOM 3525 C C . GLY A 1 424 ? -1.950 -3.997 -1.873 1.00 96.56 424 GLY A C 1
ATOM 3526 O O . GLY A 1 424 ? -3.096 -4.408 -1.712 1.00 96.56 424 GLY A O 1
ATOM 3527 N N . ARG A 1 425 ? -1.502 -2.862 -1.325 1.00 95.38 425 ARG A N 1
ATOM 3528 C CA . ARG A 1 425 ? -2.308 -1.994 -0.452 1.00 95.38 425 ARG A CA 1
ATOM 3529 C C . ARG A 1 425 ? -3.490 -1.373 -1.181 1.00 95.38 425 ARG A C 1
ATOM 3531 O O . ARG A 1 425 ? -4.584 -1.303 -0.635 1.00 95.38 425 ARG A O 1
ATOM 3538 N N . ILE A 1 426 ? -3.279 -0.975 -2.428 1.00 92.81 426 ILE A N 1
ATOM 3539 C CA . ILE A 1 426 ? -4.320 -0.374 -3.258 1.00 92.81 426 ILE A CA 1
ATOM 3540 C C . ILE A 1 426 ? -5.327 -1.426 -3.737 1.00 92.81 426 ILE A C 1
ATOM 3542 O O . ILE A 1 426 ? -6.534 -1.196 -3.686 1.00 92.81 426 ILE A O 1
ATOM 3546 N N . ILE A 1 427 ? -4.845 -2.603 -4.150 1.00 94.38 427 ILE A N 1
ATOM 3547 C CA . ILE A 1 427 ? -5.694 -3.748 -4.511 1.00 94.38 427 ILE A CA 1
ATOM 3548 C C . ILE A 1 427 ? -6.557 -4.169 -3.315 1.00 94.38 427 ILE A C 1
ATOM 3550 O O . ILE A 1 427 ? -7.760 -4.390 -3.457 1.00 94.38 427 ILE A O 1
ATOM 3554 N N . ASN A 1 428 ? -5.947 -4.266 -2.134 1.00 95.00 428 ASN A N 1
ATOM 3555 C CA . ASN A 1 428 ? -6.601 -4.635 -0.885 1.00 95.00 428 ASN A CA 1
ATOM 3556 C C . ASN A 1 428 ? -6.906 -3.397 -0.034 1.00 95.00 428 ASN A C 1
ATOM 3558 O O . ASN A 1 428 ? -6.427 -3.263 1.090 1.00 95.00 428 ASN A O 1
ATOM 3562 N N . ASN A 1 429 ? -7.735 -2.503 -0.573 1.00 92.94 429 ASN A N 1
ATOM 3563 C CA . ASN A 1 429 ? -8.259 -1.363 0.172 1.00 92.94 429 ASN A CA 1
ATOM 3564 C C . ASN A 1 429 ? -9.368 -1.819 1.153 1.00 92.94 429 ASN A C 1
ATOM 3566 O O . ASN A 1 429 ? -10.328 -2.444 0.693 1.00 92.94 429 ASN A O 1
ATOM 3570 N N . PRO A 1 430 ? -9.308 -1.466 2.455 1.00 93.31 430 PRO A N 1
ATOM 3571 C CA . PRO A 1 430 ? -10.335 -1.805 3.453 1.00 93.31 430 PRO A CA 1
ATOM 3572 C C . PRO A 1 430 ? -11.738 -1.267 3.170 1.00 93.31 430 PRO A C 1
ATOM 3574 O O . PRO A 1 430 ? -12.696 -1.728 3.775 1.00 93.31 430 PRO A O 1
ATOM 3577 N N . SER A 1 431 ? -11.877 -0.326 2.233 1.00 89.94 431 SER A N 1
ATOM 3578 C CA . SER A 1 431 ? -13.179 0.121 1.721 1.00 89.94 431 SER A CA 1
ATOM 3579 C C . SER A 1 431 ? -13.889 -0.956 0.884 1.00 89.94 431 SER A C 1
ATOM 3581 O O . SER A 1 431 ? -15.048 -0.793 0.505 1.00 89.94 431 SER A O 1
ATOM 3583 N N . ASN A 1 432 ? -13.199 -2.055 0.564 1.00 86.69 432 ASN A N 1
ATOM 3584 C CA . ASN A 1 432 ? -13.764 -3.214 -0.107 1.00 86.69 432 ASN A CA 1
ATOM 3585 C C . ASN A 1 432 ? -14.097 -4.324 0.907 1.00 86.69 432 ASN A C 1
ATOM 3587 O O . ASN A 1 432 ? -13.302 -4.629 1.792 1.00 86.69 432 ASN A O 1
ATOM 3591 N N . PRO A 1 433 ? -15.217 -5.045 0.740 1.00 79.88 433 PRO A N 1
ATOM 3592 C CA . PRO A 1 433 ? -15.637 -6.077 1.693 1.00 79.88 433 PRO A CA 1
ATOM 3593 C C . PRO A 1 433 ? -14.855 -7.399 1.575 1.00 79.88 433 PRO A C 1
ATOM 3595 O O . PRO A 1 433 ? -15.143 -8.352 2.305 1.00 79.88 433 PRO A O 1
ATOM 3598 N N . LYS A 1 434 ? -13.941 -7.523 0.600 1.00 89.25 434 LYS A N 1
ATOM 3599 C CA . LYS A 1 434 ? -13.216 -8.763 0.280 1.00 89.25 434 LYS A CA 1
ATOM 3600 C C . LYS A 1 434 ? -11.736 -8.502 0.042 1.00 89.25 434 LYS A C 1
ATOM 3602 O O . LYS A 1 434 ? -11.371 -7.457 -0.484 1.00 89.25 434 LYS A O 1
ATOM 3607 N N . ILE A 1 435 ? -10.929 -9.512 0.348 1.00 94.25 435 ILE A N 1
ATOM 3608 C CA . ILE A 1 435 ? -9.470 -9.480 0.258 1.00 94.25 435 ILE A CA 1
ATOM 3609 C C . ILE A 1 435 ? -9.004 -10.426 -0.845 1.00 94.25 435 ILE A C 1
ATOM 3611 O O . ILE A 1 435 ? -9.359 -11.608 -0.865 1.00 94.25 435 ILE A O 1
ATOM 3615 N N . TYR A 1 436 ? -8.174 -9.918 -1.744 1.00 95.44 436 TYR A N 1
ATOM 3616 C CA . TYR A 1 436 ? -7.495 -10.690 -2.770 1.00 95.44 436 TYR A CA 1
ATOM 3617 C C . TYR A 1 436 ? -6.194 -11.282 -2.233 1.00 95.44 436 TYR A C 1
ATOM 3619 O O . TYR A 1 436 ? -5.328 -10.569 -1.729 1.00 95.44 436 TYR A O 1
ATOM 3627 N N . THR A 1 437 ? -6.031 -12.593 -2.393 1.00 96.06 437 THR A N 1
ATOM 3628 C CA . THR A 1 437 ? -4.842 -13.328 -1.927 1.00 96.06 437 THR A CA 1
ATOM 3629 C C . THR A 1 437 ? -4.128 -14.089 -3.041 1.00 96.06 437 THR A C 1
ATOM 3631 O O . THR A 1 437 ? -3.032 -14.607 -2.834 1.00 96.06 437 THR A O 1
ATOM 3634 N N . LYS A 1 438 ? -4.714 -14.139 -4.242 1.00 96.44 438 LYS A N 1
ATOM 3635 C CA . LYS A 1 438 ? -4.168 -14.852 -5.399 1.00 96.44 438 LYS A CA 1
ATOM 3636 C C . LYS A 1 438 ? -3.882 -13.881 -6.530 1.00 96.44 438 LYS A C 1
ATOM 3638 O O . LYS A 1 438 ? -4.787 -13.197 -6.999 1.00 96.44 438 LYS A O 1
ATOM 3643 N N . PHE A 1 439 ? -2.647 -13.889 -7.008 1.00 97.75 439 PHE A N 1
ATOM 3644 C CA . PHE A 1 439 ? -2.163 -12.964 -8.026 1.00 97.75 439 PHE A CA 1
ATOM 3645 C C . PHE A 1 439 ? -1.574 -13.739 -9.209 1.00 97.75 439 PHE A C 1
ATOM 3647 O O . PHE A 1 439 ? -0.864 -14.733 -9.031 1.00 97.75 439 PHE A O 1
ATOM 3654 N N . SER A 1 440 ? -1.875 -13.292 -10.423 1.00 96.75 440 SER A N 1
ATOM 3655 C CA . SER A 1 440 ? -1.246 -13.744 -11.665 1.00 96.75 440 SER A CA 1
ATOM 3656 C C . SER A 1 440 ? -0.498 -12.562 -12.251 1.00 96.75 440 SER A C 1
ATOM 3658 O O . SER A 1 440 ? -1.112 -11.536 -12.531 1.00 96.75 440 SER A O 1
ATOM 3660 N N . VAL A 1 441 ? 0.815 -12.695 -12.396 1.00 96.69 441 VAL A N 1
ATOM 3661 C CA . VAL A 1 441 ? 1.687 -11.621 -12.869 1.00 96.69 441 VAL A CA 1
ATOM 3662 C C . VAL A 1 441 ? 2.393 -12.085 -14.134 1.00 96.69 441 VAL A C 1
ATOM 3664 O O . VAL A 1 441 ? 2.993 -13.163 -14.154 1.00 96.69 441 VAL A O 1
ATOM 3667 N N . THR A 1 442 ? 2.292 -11.296 -15.197 1.00 93.06 442 THR A N 1
ATOM 3668 C CA . THR A 1 442 ? 3.004 -11.543 -16.457 1.00 93.06 442 THR A CA 1
ATOM 3669 C C . THR A 1 442 ? 4.505 -11.266 -16.296 1.00 93.06 442 THR A C 1
ATOM 3671 O O . THR A 1 442 ? 4.954 -10.707 -15.289 1.00 93.06 442 THR A O 1
ATOM 3674 N N . TYR A 1 443 ? 5.324 -11.717 -17.249 1.00 89.81 443 TYR A N 1
ATOM 3675 C CA . TYR A 1 443 ? 6.762 -11.442 -17.231 1.00 89.81 443 TYR A CA 1
ATOM 3676 C C . TYR A 1 443 ? 7.372 -11.287 -18.629 1.00 89.81 443 TYR A C 1
ATOM 3678 O O . TYR A 1 443 ? 6.868 -11.896 -19.579 1.00 89.81 443 TYR A O 1
ATOM 3686 N N . PRO A 1 444 ? 8.519 -10.581 -18.744 1.00 83.00 444 PRO A N 1
ATOM 3687 C CA . PRO A 1 444 ? 9.211 -10.418 -20.017 1.00 83.00 444 PRO A CA 1
ATOM 3688 C C . PRO A 1 444 ? 9.814 -11.716 -20.514 1.00 83.00 444 PRO A C 1
ATOM 3690 O O . PRO A 1 444 ? 10.411 -12.476 -19.739 1.00 83.00 444 PRO A O 1
ATOM 3693 N N . VAL A 1 445 ? 9.794 -11.911 -21.828 1.00 86.38 445 VAL A N 1
ATOM 3694 C CA . VAL A 1 445 ? 10.348 -13.121 -22.453 1.00 86.38 445 VAL A CA 1
ATOM 3695 C C . VAL A 1 445 ? 11.855 -13.251 -22.199 1.00 86.38 445 VAL A C 1
ATOM 3697 O O . VAL A 1 445 ? 12.360 -14.350 -21.963 1.00 86.38 445 VAL A O 1
ATOM 3700 N N . LYS A 1 446 ? 12.592 -12.133 -22.173 1.00 84.06 446 LYS A N 1
ATOM 3701 C CA . LYS A 1 446 ? 14.056 -12.129 -21.982 1.00 84.06 446 LYS A CA 1
ATOM 3702 C C . LYS A 1 446 ? 14.531 -12.448 -20.565 1.00 84.06 446 LYS A C 1
ATOM 3704 O O . LYS A 1 446 ? 15.728 -12.655 -20.357 1.00 84.06 446 LYS A O 1
ATOM 3709 N N . PHE A 1 447 ? 13.641 -12.515 -19.577 1.00 86.25 447 PHE A N 1
ATOM 3710 C CA . PHE A 1 447 ? 14.058 -12.791 -18.205 1.00 86.25 447 PHE A CA 1
ATOM 3711 C C . PHE A 1 447 ? 14.342 -14.289 -18.032 1.00 86.25 447 PHE A C 1
ATOM 3713 O O . PHE A 1 447 ? 13.448 -15.137 -18.067 1.00 86.25 447 PHE A O 1
ATOM 3720 N N . ASN A 1 448 ? 15.609 -14.633 -17.790 1.00 88.88 448 ASN A N 1
ATOM 3721 C CA . ASN A 1 448 ? 15.994 -16.014 -17.496 1.00 88.88 448 ASN A CA 1
ATOM 3722 C C . ASN A 1 448 ? 15.365 -16.518 -16.176 1.00 88.88 448 ASN A C 1
ATOM 3724 O O . ASN A 1 448 ? 14.921 -15.736 -15.336 1.00 88.88 448 ASN A O 1
ATOM 3728 N N . ASN A 1 449 ? 15.354 -17.838 -15.956 1.00 91.25 449 ASN A N 1
ATOM 3729 C CA . ASN A 1 449 ? 14.691 -18.457 -14.794 1.00 91.25 449 ASN A CA 1
ATOM 3730 C C . ASN A 1 449 ? 15.171 -17.909 -13.443 1.00 91.25 449 ASN A C 1
ATOM 3732 O O . ASN A 1 449 ? 14.368 -17.742 -12.527 1.00 91.25 449 ASN A O 1
ATOM 3736 N N . LYS A 1 450 ? 16.472 -17.621 -13.314 1.00 92.31 450 LYS A N 1
ATOM 3737 C CA . LYS A 1 450 ? 17.056 -17.087 -12.078 1.00 92.31 450 LYS A CA 1
ATOM 3738 C C . LYS A 1 450 ? 16.525 -15.681 -11.798 1.00 92.31 450 LYS A C 1
ATOM 3740 O O . LYS A 1 450 ? 16.098 -15.406 -10.680 1.00 92.31 450 LYS A O 1
ATOM 3745 N N . LEU A 1 451 ? 16.519 -14.817 -12.812 1.00 91.94 451 LEU A N 1
ATOM 3746 C CA . LEU A 1 451 ? 16.011 -13.454 -12.704 1.00 91.94 451 LEU A CA 1
ATOM 3747 C C . LEU A 1 451 ? 14.498 -13.432 -12.453 1.00 91.94 451 LEU A C 1
ATOM 3749 O O . LEU A 1 451 ? 14.045 -12.697 -11.581 1.00 91.94 451 LEU A O 1
ATOM 3753 N N . ARG A 1 452 ? 13.728 -14.295 -13.134 1.00 92.69 452 ARG A N 1
ATOM 3754 C CA . ARG A 1 452 ? 12.289 -14.477 -12.868 1.00 92.69 452 ARG A CA 1
ATOM 3755 C C . ARG A 1 452 ? 12.027 -14.916 -11.432 1.00 92.69 452 ARG A C 1
ATOM 3757 O O . ARG A 1 452 ? 11.126 -14.387 -10.795 1.00 92.69 452 ARG A O 1
ATOM 3764 N N . GLY A 1 453 ? 12.838 -15.831 -10.901 1.00 94.75 453 GLY A N 1
ATOM 3765 C CA . GLY A 1 453 ? 12.747 -16.263 -9.506 1.00 94.75 453 GLY A CA 1
ATOM 3766 C C . GLY A 1 453 ? 12.993 -15.126 -8.510 1.00 94.75 453 GLY A C 1
ATOM 3767 O O . GLY A 1 453 ? 12.254 -15.010 -7.537 1.00 94.75 453 GLY A O 1
ATOM 3768 N N . LYS A 1 454 ? 13.986 -14.264 -8.762 1.00 94.06 454 LYS A N 1
ATOM 3769 C CA . LYS A 1 454 ? 14.236 -13.068 -7.938 1.00 94.06 454 LYS A CA 1
ATOM 3770 C C . LYS A 1 454 ? 13.082 -12.070 -8.008 1.00 94.06 454 LYS A C 1
ATOM 3772 O O . LYS A 1 454 ? 12.553 -11.686 -6.973 1.00 94.06 454 LYS A O 1
ATOM 3777 N N . LEU A 1 455 ? 12.654 -11.720 -9.225 1.00 94.88 455 LEU A N 1
ATOM 3778 C CA . LEU A 1 455 ? 11.528 -10.816 -9.461 1.00 94.88 455 LEU A CA 1
ATOM 3779 C C . LEU A 1 455 ? 10.270 -11.307 -8.731 1.00 94.88 455 LEU A C 1
ATOM 3781 O O . LEU A 1 455 ? 9.640 -10.545 -8.002 1.00 94.88 455 LEU A O 1
ATOM 3785 N N . LYS A 1 456 ? 9.956 -12.602 -8.871 1.00 97.00 456 LYS A N 1
ATOM 3786 C CA . LYS A 1 456 ? 8.831 -13.246 -8.194 1.00 97.00 456 LYS A CA 1
ATOM 3787 C C . LYS A 1 456 ? 8.918 -13.098 -6.674 1.00 97.00 456 LYS A C 1
ATOM 3789 O O . LYS A 1 456 ? 7.934 -12.702 -6.066 1.00 97.00 456 LYS A O 1
ATOM 3794 N N . LYS A 1 457 ? 10.079 -13.373 -6.072 1.00 97.38 457 LYS A N 1
ATOM 3795 C CA . LYS A 1 457 ? 10.282 -13.263 -4.619 1.00 97.38 457 LYS A CA 1
ATOM 3796 C C . LYS A 1 457 ? 10.058 -11.844 -4.096 1.00 97.38 457 LYS A C 1
ATOM 3798 O O . LYS A 1 457 ? 9.398 -11.677 -3.075 1.00 97.38 457 LYS A O 1
ATOM 3803 N N . SER A 1 458 ? 10.571 -10.829 -4.792 1.00 97.81 458 SER A N 1
ATOM 3804 C CA . SER A 1 458 ? 10.344 -9.427 -4.421 1.00 97.81 458 SER A CA 1
ATOM 3805 C C . SER A 1 458 ? 8.858 -9.060 -4.513 1.00 97.81 458 SER A C 1
ATOM 3807 O O . SER A 1 458 ? 8.320 -8.446 -3.593 1.00 97.81 458 SER A O 1
ATOM 3809 N N . ILE A 1 459 ? 8.168 -9.496 -5.576 1.00 98.31 459 ILE A N 1
ATOM 3810 C CA . ILE A 1 459 ? 6.719 -9.291 -5.738 1.00 98.31 459 ILE A CA 1
ATOM 3811 C C . ILE A 1 459 ? 5.929 -9.996 -4.628 1.00 98.31 459 ILE A C 1
ATOM 3813 O O . ILE A 1 459 ? 5.050 -9.388 -4.018 1.00 98.31 459 ILE A O 1
ATOM 3817 N N . GLU A 1 460 ? 6.253 -11.260 -4.341 1.00 98.31 460 GLU A N 1
ATOM 3818 C CA . GLU A 1 460 ? 5.639 -12.045 -3.267 1.00 98.31 460 GLU A CA 1
ATOM 3819 C C . GLU A 1 460 ? 5.787 -11.351 -1.919 1.00 98.31 460 GLU A C 1
ATOM 3821 O O . GLU A 1 460 ? 4.795 -11.193 -1.214 1.00 98.31 460 GLU A O 1
ATOM 3826 N N . TYR A 1 461 ? 6.993 -10.889 -1.586 1.00 97.81 461 TYR A N 1
ATOM 3827 C CA . TYR A 1 461 ? 7.247 -10.171 -0.343 1.00 97.81 461 TYR A CA 1
ATOM 3828 C C . TYR A 1 461 ? 6.374 -8.914 -0.222 1.00 97.81 461 TYR A C 1
ATOM 3830 O O . TYR A 1 461 ? 5.695 -8.731 0.789 1.00 97.81 461 TYR A O 1
ATOM 3838 N N . GLY A 1 462 ? 6.348 -8.072 -1.261 1.00 98.06 462 GLY A N 1
ATOM 3839 C CA . GLY A 1 462 ? 5.572 -6.832 -1.253 1.00 98.06 462 GLY A CA 1
ATOM 3840 C C . GLY A 1 462 ? 4.065 -7.069 -1.137 1.00 98.06 462 GLY A C 1
ATOM 3841 O O . GLY A 1 462 ? 3.426 -6.533 -0.231 1.00 98.06 462 GLY A O 1
ATOM 3842 N N . LEU A 1 463 ? 3.499 -7.914 -2.009 1.00 98.44 463 LEU A N 1
ATOM 3843 C CA . LEU A 1 463 ? 2.061 -8.212 -2.017 1.00 98.44 463 LEU A CA 1
ATOM 3844 C C . LEU A 1 463 ? 1.606 -8.909 -0.729 1.00 98.44 463 LEU A C 1
ATOM 3846 O O . LEU A 1 463 ? 0.525 -8.613 -0.225 1.00 98.44 463 LEU A O 1
ATOM 3850 N N . LYS A 1 464 ? 2.427 -9.808 -0.175 1.00 97.56 464 LYS A N 1
ATOM 3851 C CA . LYS A 1 464 ? 2.130 -10.496 1.087 1.00 97.56 464 LYS A CA 1
ATOM 3852 C C . LYS A 1 464 ? 2.101 -9.529 2.259 1.00 97.56 464 LYS A C 1
ATOM 3854 O O . LYS A 1 464 ? 1.169 -9.571 3.054 1.00 97.56 464 LYS A O 1
ATOM 3859 N N . ARG A 1 465 ? 3.085 -8.629 2.345 1.00 96.31 465 ARG A N 1
ATOM 3860 C CA . ARG A 1 465 ? 3.161 -7.625 3.415 1.00 96.31 465 ARG A CA 1
ATOM 3861 C C . ARG A 1 465 ? 1.998 -6.634 3.375 1.00 96.31 465 ARG A C 1
ATOM 3863 O O . ARG A 1 465 ? 1.735 -5.991 4.377 1.00 96.31 465 ARG A O 1
ATOM 3870 N N . ALA A 1 466 ? 1.294 -6.520 2.250 1.00 97.00 466 ALA A N 1
ATOM 3871 C CA . ALA A 1 466 ? 0.100 -5.695 2.108 1.00 97.00 466 ALA A CA 1
ATOM 3872 C C . ALA A 1 466 ? -1.212 -6.388 2.538 1.00 97.00 466 ALA A C 1
ATOM 3874 O O . ALA A 1 466 ? -2.280 -5.814 2.345 1.00 97.00 466 ALA A O 1
ATOM 3875 N N . LEU A 1 467 ? -1.162 -7.611 3.081 1.00 96.50 467 LEU A N 1
ATOM 3876 C CA . LEU A 1 467 ? -2.328 -8.332 3.607 1.00 96.50 467 LEU A CA 1
ATOM 3877 C C . LEU A 1 467 ? -2.475 -8.166 5.124 1.00 96.50 467 LEU A C 1
ATOM 3879 O O . LEU A 1 467 ? -1.466 -7.968 5.810 1.00 96.50 467 LEU A O 1
ATOM 3883 N N . PRO A 1 468 ? -3.694 -8.365 5.670 1.00 95.50 468 PRO A N 1
ATOM 3884 C CA . PRO A 1 468 ? -3.868 -8.532 7.105 1.00 95.50 468 PRO A CA 1
ATOM 3885 C C . PRO A 1 468 ? -2.934 -9.598 7.672 1.00 95.50 468 PRO A C 1
ATOM 3887 O O . PRO A 1 468 ? -2.744 -10.646 7.051 1.00 95.50 468 PRO A O 1
ATOM 3890 N N . ILE A 1 469 ? -2.378 -9.351 8.858 1.00 94.38 469 ILE A N 1
ATOM 3891 C CA . ILE A 1 469 ? -1.310 -10.158 9.459 1.00 94.38 469 ILE A CA 1
ATOM 3892 C C . ILE A 1 469 ? -1.687 -11.639 9.590 1.00 94.38 469 ILE A C 1
ATOM 3894 O O . ILE A 1 469 ? -0.864 -12.520 9.350 1.00 94.38 469 ILE A O 1
ATOM 3898 N N . SER A 1 470 ? -2.957 -11.931 9.873 1.00 92.62 470 SER A N 1
ATOM 3899 C CA . SER A 1 470 ? -3.494 -13.295 9.935 1.00 92.62 470 SER A CA 1
ATOM 3900 C C . SER A 1 470 ? -3.451 -14.035 8.606 1.00 92.62 470 SER A C 1
ATOM 3902 O O . SER A 1 470 ? -3.320 -15.256 8.596 1.00 92.62 470 SER A O 1
ATOM 3904 N N . LEU A 1 471 ? -3.564 -13.329 7.484 1.00 94.25 471 LEU A N 1
ATOM 3905 C CA . LEU A 1 471 ? -3.650 -13.924 6.154 1.00 94.25 471 LEU A CA 1
ATOM 3906 C C . LEU A 1 471 ? -2.285 -14.171 5.517 1.00 94.25 471 LEU A C 1
ATOM 3908 O O . LEU A 1 471 ? -2.199 -14.989 4.602 1.00 94.25 471 LEU A O 1
ATOM 3912 N N . GLN A 1 472 ? -1.232 -13.508 5.997 1.00 94.31 472 GLN A N 1
ATOM 3913 C CA . GLN A 1 472 ? 0.106 -13.581 5.402 1.00 94.31 472 GLN A CA 1
ATOM 3914 C C . GLN A 1 472 ? 0.666 -15.013 5.399 1.00 94.31 472 GLN A C 1
ATOM 3916 O O . GLN A 1 472 ? 1.258 -15.439 4.408 1.00 94.31 472 GLN A O 1
ATOM 3921 N N . GLU A 1 473 ? 0.439 -15.761 6.480 1.00 92.44 473 GLU A N 1
ATOM 3922 C CA . GLU A 1 473 ? 0.903 -17.148 6.659 1.00 92.44 473 GLU A CA 1
ATOM 3923 C C . GLU A 1 473 ? -0.255 -18.156 6.780 1.00 92.44 473 GLU A C 1
ATOM 3925 O O . GLU A 1 473 ? -0.064 -19.284 7.226 1.00 92.44 473 GLU A O 1
ATOM 3930 N N . SER A 1 474 ? -1.480 -17.754 6.430 1.00 91.94 474 SER A N 1
ATOM 3931 C CA . SER A 1 474 ? -2.647 -18.635 6.536 1.00 91.94 474 SER A CA 1
ATOM 3932 C C . SER A 1 474 ? -2.634 -19.746 5.488 1.00 91.94 474 SER A C 1
ATOM 3934 O O . SER A 1 474 ? -2.304 -19.521 4.322 1.00 91.94 474 SER A O 1
ATOM 3936 N N . GLU A 1 475 ? -3.136 -20.918 5.875 1.00 91.69 475 GLU A N 1
ATOM 3937 C CA . GLU A 1 475 ? -3.326 -22.072 4.995 1.00 91.69 475 GLU A CA 1
ATOM 3938 C C . GLU A 1 475 ? -4.813 -22.444 4.835 1.00 91.69 475 GLU A C 1
ATOM 3940 O O . GLU A 1 475 ? -5.680 -22.158 5.671 1.00 91.69 475 GLU A O 1
ATOM 3945 N N . ASP A 1 476 ? -5.134 -23.077 3.709 1.00 86.69 476 ASP A N 1
ATOM 3946 C CA . ASP A 1 476 ? -6.420 -23.715 3.479 1.00 86.69 476 ASP A CA 1
ATOM 3947 C C . ASP A 1 476 ? -6.527 -25.066 4.211 1.00 86.69 476 ASP A C 1
ATOM 3949 O O . ASP A 1 476 ? -5.593 -25.547 4.845 1.00 86.69 476 ASP A O 1
ATOM 3953 N N . GLU A 1 477 ? -7.691 -25.710 4.121 1.00 84.50 477 GLU A N 1
ATOM 3954 C CA . GLU A 1 477 ? -7.954 -26.998 4.787 1.00 84.50 477 GLU A CA 1
ATOM 3955 C C . GLU A 1 477 ? -7.046 -28.144 4.305 1.00 84.50 477 GLU A C 1
ATOM 3957 O O . GLU A 1 477 ? -6.995 -29.198 4.933 1.00 84.50 477 GLU A O 1
ATOM 3962 N N . LYS A 1 478 ? -6.343 -27.958 3.181 1.00 88.12 478 LYS A N 1
ATOM 3963 C CA . LYS A 1 478 ? -5.408 -28.929 2.603 1.00 88.12 478 LYS A CA 1
ATOM 3964 C C . LYS A 1 478 ? -3.946 -28.571 2.898 1.00 88.12 478 LYS A C 1
ATOM 3966 O O . LYS A 1 478 ? -3.064 -29.170 2.286 1.00 88.12 478 LYS A O 1
ATOM 3971 N N . GLY A 1 479 ? -3.689 -27.606 3.786 1.00 89.00 479 GLY A N 1
ATOM 3972 C CA . GLY A 1 479 ? -2.342 -27.141 4.126 1.00 89.00 479 GLY A CA 1
ATOM 3973 C C . GLY A 1 479 ? -1.673 -26.342 3.005 1.00 89.00 479 GLY A C 1
ATOM 3974 O O . GLY A 1 479 ? -0.452 -26.338 2.883 1.00 89.00 479 GLY A O 1
ATOM 3975 N N . ARG A 1 480 ? -2.454 -25.732 2.101 1.00 90.56 480 ARG A N 1
ATOM 3976 C CA . ARG A 1 480 ? -1.917 -24.890 1.021 1.00 90.56 480 ARG A CA 1
ATOM 3977 C C . ARG A 1 480 ? -2.034 -23.430 1.420 1.00 90.56 480 ARG A C 1
ATOM 3979 O O . ARG A 1 480 ? -3.110 -23.006 1.829 1.00 90.56 480 ARG A O 1
ATOM 3986 N N . SER A 1 481 ? -0.969 -22.657 1.226 1.00 93.94 481 SER A N 1
ATOM 3987 C CA . SER A 1 481 ? -0.980 -21.208 1.464 1.00 93.94 481 SER A CA 1
ATOM 3988 C C . SER A 1 481 ? -2.172 -20.526 0.783 1.00 93.94 481 SER A C 1
ATOM 3990 O O . SER A 1 481 ? -2.458 -20.762 -0.395 1.00 93.94 481 SER A O 1
ATOM 3992 N N . ILE A 1 482 ? -2.862 -19.665 1.533 1.00 93.75 482 ILE A N 1
ATOM 3993 C CA . ILE A 1 482 ? -3.941 -18.813 1.025 1.00 93.75 482 ILE A CA 1
ATOM 3994 C C . ILE A 1 482 ? -3.371 -17.735 0.100 1.00 93.75 482 ILE A C 1
ATOM 3996 O O . ILE A 1 482 ? -3.955 -17.463 -0.951 1.00 93.75 482 ILE A O 1
ATOM 4000 N N . PHE A 1 483 ? -2.230 -17.150 0.474 1.00 96.75 483 PHE A N 1
ATOM 4001 C CA . PHE A 1 483 ? -1.493 -16.217 -0.368 1.00 96.75 483 PHE A CA 1
ATOM 4002 C C . PHE A 1 483 ? -0.727 -16.963 -1.465 1.00 96.75 483 PHE A C 1
ATOM 4004 O O . PHE A 1 483 ? -0.011 -17.927 -1.181 1.00 96.75 483 PHE A O 1
ATOM 4011 N N . ASN A 1 484 ? -0.847 -16.516 -2.715 1.00 96.69 484 ASN A N 1
ATOM 4012 C CA . ASN A 1 484 ? -0.110 -17.101 -3.830 1.00 96.69 484 ASN A CA 1
ATOM 4013 C C . ASN A 1 484 ? 0.122 -16.099 -4.966 1.00 96.69 484 ASN A C 1
ATOM 4015 O O . ASN A 1 484 ? -0.819 -15.457 -5.437 1.00 96.69 484 ASN A O 1
ATOM 4019 N N . VAL A 1 485 ? 1.352 -16.063 -5.480 1.00 97.88 485 VAL A N 1
ATOM 4020 C CA . VAL A 1 485 ? 1.713 -15.350 -6.708 1.00 97.88 485 VAL A CA 1
ATOM 4021 C C . VAL A 1 485 ? 2.128 -16.366 -7.770 1.00 97.88 485 VAL A C 1
ATOM 4023 O O . VAL A 1 485 ? 3.051 -17.166 -7.594 1.00 97.88 485 VAL A O 1
ATOM 4026 N N . SER A 1 486 ? 1.449 -16.320 -8.910 1.00 96.12 486 SER A N 1
ATOM 4027 C CA . SER A 1 486 ? 1.745 -17.131 -10.091 1.00 96.12 486 SER A CA 1
ATOM 4028 C C . SER A 1 486 ? 2.339 -16.265 -11.199 1.00 96.12 486 SER A C 1
ATOM 4030 O O . SER A 1 486 ? 1.832 -15.185 -11.479 1.00 96.12 486 SER A O 1
ATOM 4032 N N . MET A 1 487 ? 3.420 -16.746 -11.815 1.00 95.19 487 MET A N 1
ATOM 4033 C CA . MET A 1 487 ? 4.086 -16.124 -12.966 1.00 95.19 487 MET A CA 1
ATOM 4034 C C . MET A 1 487 ? 4.243 -17.182 -14.055 1.00 95.19 487 MET A C 1
ATOM 4036 O O . MET A 1 487 ? 5.332 -17.701 -14.293 1.00 95.19 487 MET A O 1
ATOM 4040 N N . GLU A 1 488 ? 3.111 -17.596 -14.619 1.00 91.25 488 GLU A N 1
ATOM 4041 C CA . GLU A 1 488 ? 3.028 -18.737 -15.539 1.00 91.25 488 GLU A CA 1
ATOM 4042 C C . GLU A 1 488 ? 3.304 -18.308 -16.984 1.00 91.25 488 GLU A C 1
ATOM 4044 O O . GLU A 1 488 ? 4.129 -18.917 -17.671 1.00 91.25 488 GLU A O 1
ATOM 4049 N N . PHE A 1 489 ? 2.709 -17.194 -17.410 1.00 91.69 489 PHE A N 1
ATOM 4050 C CA . PHE A 1 489 ? 2.696 -16.781 -18.810 1.00 91.69 489 PHE A CA 1
ATOM 4051 C C . PHE A 1 489 ? 3.547 -15.531 -19.065 1.00 91.69 489 PHE A C 1
ATOM 4053 O O . PHE A 1 489 ? 3.427 -14.553 -18.322 1.00 91.69 489 PHE A O 1
ATOM 4060 N N . PRO A 1 490 ? 4.375 -15.535 -20.127 1.00 91.62 490 PRO A N 1
ATOM 4061 C CA . PRO A 1 490 ? 4.953 -14.310 -20.658 1.00 91.62 490 PRO A CA 1
ATOM 4062 C C . PRO A 1 490 ? 3.867 -13.350 -21.159 1.00 91.62 490 PRO A C 1
ATOM 4064 O O . PRO A 1 490 ? 2.801 -13.796 -21.588 1.00 91.62 490 PRO A O 1
ATOM 4067 N N . GLU A 1 491 ? 4.171 -12.054 -21.182 1.00 91.19 491 GLU A N 1
ATOM 4068 C CA . GLU A 1 491 ? 3.286 -10.977 -21.672 1.00 91.19 491 GLU A CA 1
ATOM 4069 C C . GLU A 1 491 ? 2.588 -11.290 -23.012 1.00 91.19 491 GLU A C 1
ATOM 4071 O O . GLU A 1 491 ? 1.352 -11.372 -23.030 1.00 91.19 491 GLU A O 1
ATOM 4076 N N . PRO A 1 492 ? 3.307 -11.610 -24.110 1.00 91.81 492 PRO A N 1
ATOM 4077 C CA . PRO A 1 492 ? 2.654 -11.862 -25.394 1.00 91.81 492 PRO A CA 1
ATOM 4078 C C . PRO A 1 492 ? 1.787 -13.129 -25.389 1.00 91.81 492 PRO A C 1
ATOM 4080 O O . PRO A 1 492 ? 0.841 -13.219 -26.163 1.00 91.81 492 PRO A O 1
ATOM 4083 N N . VAL A 1 493 ? 2.062 -14.111 -24.520 1.00 92.31 493 VAL A N 1
ATOM 4084 C CA . VAL A 1 493 ? 1.248 -15.336 -24.401 1.00 92.31 493 VAL A CA 1
ATOM 4085 C C . VAL A 1 493 ? -0.044 -15.058 -23.635 1.00 92.31 493 VAL A C 1
ATOM 4087 O O . VAL A 1 493 ? -1.105 -15.538 -24.032 1.00 92.31 493 VAL A O 1
ATOM 4090 N N . ALA A 1 494 ? 0.024 -14.257 -22.569 1.00 91.94 494 ALA A N 1
ATOM 4091 C CA . ALA A 1 494 ? -1.164 -13.818 -21.844 1.00 91.94 494 ALA A CA 1
ATOM 4092 C C . ALA A 1 494 ? -2.115 -13.033 -22.764 1.00 91.94 494 ALA A C 1
ATOM 4094 O O . ALA A 1 494 ? -3.329 -13.242 -22.720 1.00 91.94 494 ALA A O 1
ATOM 4095 N N . TYR A 1 495 ? -1.562 -12.207 -23.660 1.00 90.94 495 TYR A N 1
ATOM 4096 C CA . TYR A 1 495 ? -2.345 -11.477 -24.654 1.00 90.94 495 TYR A CA 1
ATOM 4097 C C . TYR A 1 495 ? -3.064 -12.397 -25.653 1.00 90.94 495 TYR A C 1
ATOM 4099 O O . TYR A 1 495 ? -4.238 -12.164 -25.938 1.00 90.94 495 TYR A O 1
ATOM 4107 N N . VAL A 1 496 ? -2.421 -13.478 -26.127 1.00 91.81 496 VAL A N 1
ATOM 4108 C CA . VAL A 1 496 ? -3.093 -14.488 -26.977 1.00 91.81 496 VAL A CA 1
ATOM 4109 C C . VAL A 1 496 ? -4.345 -15.019 -26.278 1.00 91.81 496 VAL A C 1
ATOM 4111 O O . VAL A 1 496 ? -5.427 -15.007 -26.861 1.00 91.81 496 VAL A O 1
ATOM 4114 N N . GLY A 1 497 ? -4.223 -15.406 -25.004 1.00 89.19 497 GLY A N 1
ATOM 4115 C CA . GLY A 1 497 ? -5.359 -15.885 -24.213 1.00 89.19 497 GLY A CA 1
ATOM 4116 C C . GLY A 1 497 ? -6.497 -14.864 -24.095 1.00 89.19 497 GLY A C 1
ATOM 4117 O O . GLY A 1 497 ? -7.662 -15.250 -24.114 1.00 89.19 497 GLY A O 1
ATOM 4118 N N . ALA A 1 498 ? -6.180 -13.567 -24.031 1.00 88.06 498 ALA A N 1
ATOM 4119 C CA . ALA A 1 498 ? -7.174 -12.496 -23.943 1.00 88.06 498 ALA A CA 1
ATOM 4120 C C . ALA A 1 498 ? -7.945 -12.255 -25.256 1.00 88.06 498 ALA A C 1
ATOM 4122 O O . ALA A 1 498 ? -9.097 -11.816 -25.220 1.00 88.06 498 ALA A O 1
ATOM 4123 N N . ILE A 1 499 ? -7.331 -12.526 -26.414 1.00 88.94 499 ILE A N 1
ATOM 4124 C CA . ILE A 1 499 ? -7.955 -12.306 -27.729 1.00 88.94 499 ILE A CA 1
ATOM 4125 C C . ILE A 1 499 ? -8.639 -13.555 -28.304 1.00 88.94 499 ILE A C 1
ATOM 4127 O O . ILE A 1 499 ? -9.456 -13.433 -29.226 1.00 88.94 499 ILE A O 1
ATOM 4131 N N . CYS A 1 500 ? -8.325 -14.744 -27.780 1.00 87.00 500 CYS A N 1
ATOM 4132 C CA . CYS A 1 500 ? -8.960 -16.003 -28.164 1.00 87.00 500 CYS A CA 1
ATOM 4133 C C . CYS A 1 500 ? -10.480 -15.961 -27.963 1.00 87.00 500 CYS A C 1
ATOM 4135 O O . CYS A 1 500 ? -10.986 -15.450 -26.966 1.00 87.00 500 CYS A O 1
ATOM 4137 N N . GLY A 1 501 ? -11.221 -16.484 -28.943 1.00 80.31 501 GLY A N 1
ATOM 4138 C CA . GLY A 1 501 ? -12.687 -16.488 -28.953 1.00 80.31 501 GLY A CA 1
ATOM 4139 C C . GLY A 1 501 ? -13.328 -15.164 -29.390 1.00 80.31 501 GLY A C 1
ATOM 4140 O O . GLY A 1 501 ? -14.500 -15.160 -29.758 1.00 80.31 501 GLY A O 1
ATOM 4141 N N . ASN A 1 502 ? -12.569 -14.061 -29.429 1.00 84.12 502 ASN A N 1
ATOM 4142 C CA . ASN A 1 502 ? -13.048 -12.745 -29.867 1.00 84.12 502 ASN A CA 1
ATOM 4143 C C . ASN A 1 502 ? -12.433 -12.319 -31.204 1.00 84.12 502 ASN A C 1
ATOM 4145 O O . ASN A 1 502 ? -13.163 -12.062 -32.159 1.00 84.12 502 ASN A O 1
ATOM 4149 N N . TYR A 1 503 ? -11.102 -12.263 -31.273 1.00 84.88 503 TYR A N 1
ATOM 4150 C CA . TYR A 1 503 ? -10.359 -11.882 -32.480 1.00 84.88 503 TYR A CA 1
ATOM 4151 C C . TYR A 1 503 ? -9.663 -13.076 -33.128 1.00 84.88 503 TYR A C 1
ATOM 4153 O O . TYR A 1 503 ? -9.598 -13.149 -34.349 1.00 84.88 503 TYR A O 1
ATOM 4161 N N . LEU A 1 504 ? -9.169 -14.018 -32.318 1.00 86.75 504 LEU A N 1
ATOM 4162 C CA . LEU A 1 504 ? -8.587 -15.269 -32.797 1.00 86.75 504 LEU A CA 1
ATOM 4163 C C . LEU A 1 504 ? -9.629 -16.385 -32.658 1.00 86.75 504 LEU A C 1
ATOM 4165 O O . LEU A 1 504 ? -9.962 -16.787 -31.540 1.00 86.75 504 LEU A O 1
ATOM 4169 N N . LYS A 1 505 ? -10.184 -16.834 -33.788 1.00 87.00 505 LYS A N 1
ATOM 4170 C CA . LYS A 1 505 ? -11.315 -17.769 -33.852 1.00 87.00 505 LYS A CA 1
ATOM 4171 C C . LYS A 1 505 ? -11.143 -18.794 -34.970 1.00 87.00 505 LYS A C 1
ATOM 4173 O O . LYS A 1 505 ? -10.575 -18.472 -36.002 1.00 87.00 505 LYS A O 1
ATOM 4178 N N . LEU A 1 506 ? -11.716 -19.980 -34.785 1.00 83.62 506 LEU A N 1
ATOM 4179 C CA . LEU A 1 506 ? -11.707 -21.088 -35.748 1.00 83.62 506 LEU A CA 1
ATOM 4180 C C . LEU A 1 506 ? -12.998 -21.099 -36.584 1.00 83.62 506 LEU A C 1
ATOM 4182 O O . LEU A 1 506 ? -13.708 -22.095 -36.624 1.00 83.62 506 LEU A O 1
ATOM 4186 N N . GLU A 1 507 ? -13.376 -19.953 -37.162 1.00 75.81 507 GLU A N 1
ATOM 4187 C CA . GLU A 1 507 ? -14.644 -19.840 -37.908 1.00 75.81 507 GLU A CA 1
ATOM 4188 C C . GLU A 1 507 ? -14.536 -20.470 -39.309 1.00 75.81 507 GLU A C 1
ATOM 4190 O O . GLU A 1 507 ? -15.351 -21.320 -39.664 1.00 75.81 507 GLU A O 1
ATOM 4195 N N . ASP A 1 508 ? -13.518 -20.090 -40.088 1.00 70.38 508 ASP A N 1
ATOM 4196 C CA . ASP A 1 508 ? -13.357 -20.530 -41.483 1.00 70.38 508 ASP A CA 1
ATOM 4197 C C . ASP A 1 508 ? -12.369 -21.700 -41.651 1.00 70.38 508 ASP A C 1
ATOM 4199 O O . ASP A 1 508 ? -12.420 -22.417 -42.654 1.00 70.38 508 ASP A O 1
ATOM 4203 N N . ASN A 1 509 ? -11.477 -21.915 -40.676 1.00 72.31 509 ASN A N 1
ATOM 4204 C CA . ASN A 1 509 ? -10.443 -22.949 -40.706 1.00 72.31 509 ASN A CA 1
ATOM 4205 C C . ASN A 1 509 ? -10.375 -23.713 -39.374 1.00 72.31 509 ASN A C 1
ATOM 4207 O O . ASN A 1 509 ? -10.503 -23.103 -38.313 1.00 72.31 509 ASN A O 1
ATOM 4211 N N . PRO A 1 510 ? -10.046 -25.021 -39.397 1.00 79.06 510 PRO A N 1
ATOM 4212 C CA . PRO A 1 510 ? -9.810 -25.803 -38.176 1.00 79.06 510 PRO A CA 1
ATOM 4213 C C . PRO A 1 510 ? -8.500 -25.422 -37.460 1.00 79.06 510 PRO A C 1
ATOM 4215 O O . PRO A 1 510 ? -8.209 -25.912 -36.368 1.00 79.06 510 PRO A O 1
ATOM 4218 N N . VAL A 1 511 ? -7.674 -24.590 -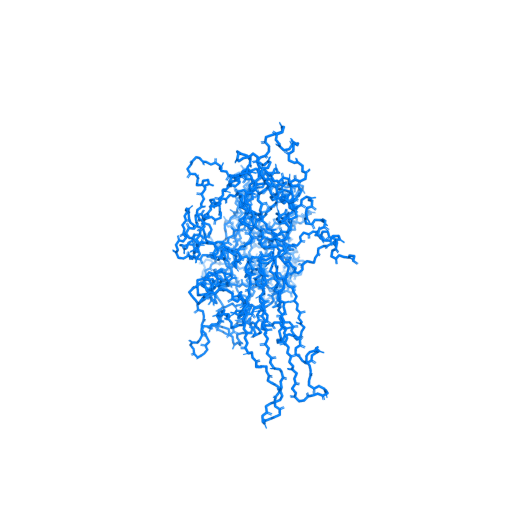38.102 1.00 88.31 511 VAL A N 1
ATOM 4219 C CA . VAL A 1 511 ? -6.347 -24.173 -37.652 1.00 88.31 511 VAL A CA 1
ATOM 4220 C C . VAL A 1 511 ? -6.120 -22.724 -38.072 1.00 88.31 511 VAL A C 1
ATOM 4222 O O . VAL A 1 511 ? -6.194 -22.409 -39.256 1.00 88.31 511 VAL A O 1
ATOM 4225 N N . GLU A 1 512 ? -5.765 -21.874 -37.118 1.00 90.44 512 GLU A N 1
ATOM 4226 C CA . GLU A 1 512 ? -5.348 -20.492 -37.326 1.00 90.44 512 GLU A CA 1
ATOM 4227 C C . GLU A 1 512 ? -3.929 -20.282 -36.799 1.00 90.44 512 GLU A C 1
ATOM 4229 O O . GLU A 1 512 ? -3.571 -20.715 -35.702 1.00 90.44 512 GLU A O 1
ATOM 4234 N N . TYR A 1 513 ? -3.104 -19.595 -37.580 1.00 91.94 513 TYR A N 1
ATOM 4235 C CA . TYR A 1 513 ? -1.751 -19.230 -37.173 1.00 91.94 513 TYR A CA 1
ATOM 4236 C C . TYR A 1 513 ? -1.759 -17.812 -36.629 1.00 91.94 513 TYR A C 1
ATOM 4238 O O . TYR A 1 513 ? -2.361 -16.918 -37.221 1.00 91.94 513 TYR A O 1
ATOM 4246 N N . PHE A 1 514 ? -1.040 -17.579 -35.538 1.00 91.88 514 PHE A N 1
ATOM 4247 C CA . PHE A 1 514 ? -0.914 -16.242 -34.976 1.00 91.88 514 PHE A CA 1
ATOM 4248 C C . PHE A 1 514 ? 0.543 -15.870 -34.728 1.00 91.88 514 PHE A C 1
ATOM 4250 O O . PHE A 1 514 ? 1.401 -16.714 -34.460 1.00 91.88 514 PHE A O 1
ATOM 4257 N N . ALA A 1 515 ? 0.788 -14.565 -34.771 1.00 93.38 515 ALA A N 1
ATOM 4258 C CA . ALA A 1 515 ? 1.989 -13.933 -34.263 1.00 93.38 515 ALA A CA 1
ATOM 4259 C C . ALA A 1 515 ? 1.576 -12.654 -33.528 1.00 93.38 515 ALA A C 1
ATOM 4261 O O . ALA A 1 515 ? 0.911 -11.791 -34.100 1.00 93.38 515 ALA A O 1
ATOM 4262 N N . ILE A 1 516 ? 1.955 -12.548 -32.260 1.00 92.31 516 ILE A N 1
ATOM 4263 C CA . ILE A 1 516 ? 1.764 -11.367 -31.423 1.00 92.31 516 ILE A CA 1
ATOM 4264 C C . ILE A 1 516 ? 3.102 -10.659 -31.303 1.00 92.31 516 ILE A C 1
ATOM 4266 O O . ILE A 1 516 ? 4.093 -11.279 -30.922 1.00 92.31 516 ILE A O 1
ATOM 4270 N N . TYR A 1 517 ? 3.100 -9.364 -31.606 1.00 91.56 517 TYR A N 1
ATOM 4271 C CA . TYR A 1 517 ? 4.217 -8.459 -31.375 1.00 91.56 517 TYR A CA 1
ATOM 4272 C C . TYR A 1 517 ? 3.799 -7.452 -30.309 1.00 91.56 517 TYR A C 1
ATOM 4274 O O . TYR A 1 517 ? 2.963 -6.585 -30.561 1.00 91.56 517 TYR A O 1
ATOM 4282 N N . ASP A 1 518 ? 4.371 -7.592 -29.123 1.00 89.12 518 ASP A N 1
ATOM 4283 C CA . ASP A 1 518 ? 4.139 -6.729 -27.977 1.00 89.12 518 ASP A CA 1
ATOM 4284 C C . ASP A 1 518 ? 5.212 -5.635 -27.925 1.00 89.12 518 ASP A C 1
ATOM 4286 O O . ASP A 1 518 ? 6.354 -5.856 -27.513 1.00 89.12 518 ASP A O 1
ATOM 4290 N N . PHE A 1 519 ? 4.852 -4.450 -28.418 1.00 88.12 519 PHE A N 1
ATOM 4291 C CA . PHE A 1 519 ? 5.713 -3.270 -28.410 1.00 88.12 519 PHE A CA 1
ATOM 4292 C C . PHE A 1 519 ? 5.558 -2.507 -27.092 1.00 88.12 519 PHE A C 1
ATOM 4294 O O . PHE A 1 519 ? 4.819 -1.525 -27.004 1.00 88.12 519 PHE A O 1
ATOM 4301 N N . GLY A 1 520 ? 6.298 -2.938 -26.075 1.00 85.12 520 GLY A N 1
ATOM 4302 C CA . GLY A 1 520 ? 6.296 -2.316 -24.759 1.00 85.12 520 GLY A CA 1
ATOM 4303 C C . GLY A 1 520 ? 7.118 -1.024 -24.663 1.00 85.12 520 GLY A C 1
ATOM 4304 O O . GLY A 1 520 ? 7.811 -0.572 -25.583 1.00 85.12 520 GLY A O 1
ATOM 4305 N N . GLY A 1 521 ? 7.085 -0.419 -23.472 1.00 81.25 521 GLY A N 1
ATOM 4306 C CA . GLY A 1 521 ? 7.904 0.757 -23.158 1.00 81.25 521 GLY A CA 1
ATOM 4307 C C . GLY A 1 521 ? 9.408 0.460 -23.186 1.00 81.25 521 GLY A C 1
ATOM 4308 O O . GLY A 1 521 ? 10.186 1.266 -23.695 1.00 81.25 521 GLY A O 1
ATOM 4309 N N . GLY A 1 522 ? 9.825 -0.700 -22.672 1.00 79.31 522 GLY A N 1
ATOM 4310 C CA . GLY A 1 522 ? 11.239 -1.074 -22.553 1.00 79.31 522 GLY A CA 1
ATOM 4311 C C . GLY A 1 522 ? 11.727 -2.140 -23.527 1.00 79.31 522 GLY A C 1
ATOM 4312 O O . GLY A 1 522 ? 12.921 -2.168 -23.817 1.00 79.31 522 GLY A O 1
ATOM 4313 N N . THR A 1 523 ? 10.834 -3.011 -23.990 1.00 83.56 523 THR A N 1
ATOM 4314 C CA . THR A 1 523 ? 11.164 -4.236 -24.727 1.00 83.56 523 THR A CA 1
ATOM 4315 C C . THR A 1 523 ? 10.139 -4.488 -25.833 1.00 83.56 523 THR A C 1
ATOM 4317 O O . THR A 1 523 ? 8.983 -4.084 -25.715 1.00 83.56 523 THR A O 1
ATOM 4320 N N . LEU A 1 524 ? 10.562 -5.170 -26.897 1.00 89.00 524 LEU A N 1
ATOM 4321 C CA . LEU A 1 524 ? 9.682 -5.839 -27.850 1.00 89.00 524 LEU A CA 1
ATOM 4322 C C . LEU A 1 524 ? 9.673 -7.318 -27.494 1.00 89.00 524 LEU A C 1
ATOM 4324 O O . LEU A 1 524 ? 10.708 -7.960 -27.633 1.00 89.00 524 LEU A O 1
ATOM 4328 N N . ASP A 1 525 ? 8.534 -7.863 -27.102 1.00 90.31 525 ASP A N 1
ATOM 4329 C CA . ASP A 1 525 ? 8.371 -9.302 -26.910 1.00 90.31 525 ASP A CA 1
ATOM 4330 C C . ASP A 1 525 ? 7.436 -9.852 -27.989 1.00 90.31 525 ASP A C 1
ATOM 4332 O O . ASP A 1 525 ? 6.542 -9.165 -28.474 1.00 90.31 525 ASP A O 1
ATOM 4336 N N . PHE A 1 526 ? 7.652 -11.085 -28.430 1.00 92.62 526 PHE A N 1
ATOM 4337 C CA . PHE A 1 526 ? 6.785 -11.699 -29.425 1.00 92.62 526 PHE A CA 1
ATOM 4338 C C . PHE A 1 526 ? 6.571 -13.182 -29.169 1.00 92.62 526 PHE A C 1
ATOM 4340 O O . PHE A 1 526 ? 7.420 -13.887 -28.623 1.00 92.62 526 PHE A O 1
ATOM 4347 N N . SER A 1 527 ? 5.395 -13.646 -29.576 1.00 94.12 527 SER A N 1
ATOM 4348 C CA . SER A 1 527 ? 4.964 -15.037 -29.482 1.00 94.12 527 SER A CA 1
ATOM 4349 C C . SER A 1 527 ? 4.295 -15.431 -30.785 1.00 94.12 527 SER A C 1
ATOM 4351 O O . SER A 1 527 ? 3.484 -14.672 -31.311 1.00 94.12 527 SER A O 1
ATOM 4353 N N . PHE A 1 528 ? 4.608 -16.609 -31.309 1.00 95.12 528 PHE A N 1
ATOM 4354 C CA . PHE A 1 528 ? 3.909 -17.163 -32.462 1.00 95.12 528 PHE A CA 1
ATOM 4355 C C . PHE A 1 528 ? 3.497 -18.599 -32.189 1.00 95.12 528 PHE A C 1
ATOM 4357 O O . PHE A 1 528 ? 4.147 -19.339 -31.443 1.00 95.12 528 PHE A O 1
ATOM 4364 N N . GLY A 1 529 ? 2.387 -18.989 -32.792 1.00 95.06 529 GLY A N 1
ATOM 4365 C CA . GLY A 1 529 ? 1.768 -20.254 -32.474 1.00 95.06 529 GLY A CA 1
ATOM 4366 C C . GLY A 1 529 ? 0.597 -20.596 -33.366 1.00 95.06 529 GLY A C 1
ATOM 4367 O O . GLY A 1 529 ? 0.356 -19.972 -34.402 1.00 95.06 529 GLY A O 1
ATOM 4368 N N . ILE A 1 530 ? -0.104 -21.633 -32.935 1.00 93.38 530 ILE A N 1
ATOM 4369 C CA . ILE A 1 530 ? -1.243 -22.213 -33.623 1.00 93.38 530 ILE A CA 1
ATOM 4370 C C . ILE A 1 530 ? -2.420 -22.211 -32.655 1.00 93.38 530 ILE A C 1
ATOM 4372 O O . ILE A 1 530 ? -2.303 -22.679 -31.526 1.00 93.38 530 ILE A O 1
ATOM 4376 N N . PHE A 1 531 ? -3.555 -21.695 -33.095 1.00 92.50 531 PHE A N 1
ATOM 4377 C CA . PHE A 1 531 ? -4.844 -21.908 -32.460 1.00 92.50 531 PHE A CA 1
ATOM 4378 C C . PHE A 1 531 ? -5.595 -22.947 -33.288 1.00 92.50 531 PHE A C 1
ATOM 4380 O O . PHE A 1 531 ? -5.702 -22.794 -34.500 1.00 92.50 531 PHE A O 1
ATOM 4387 N N . ARG A 1 532 ? -6.041 -24.047 -32.684 1.00 90.75 532 ARG A N 1
ATOM 4388 C CA . ARG A 1 532 ? -6.686 -25.156 -33.410 1.00 90.75 532 ARG A CA 1
ATOM 4389 C C . ARG A 1 532 ? -7.604 -25.959 -32.508 1.00 90.75 532 ARG A C 1
ATOM 4391 O O . ARG A 1 532 ? -7.452 -25.902 -31.293 1.00 90.75 532 ARG A O 1
ATOM 4398 N N . GLU A 1 533 ? -8.481 -26.762 -33.091 1.00 88.56 533 GLU A N 1
ATOM 4399 C CA . GLU A 1 533 ? -9.162 -27.827 -32.350 1.00 88.56 533 GLU A CA 1
ATOM 4400 C C . GLU A 1 533 ? -8.216 -29.025 -32.152 1.00 88.56 533 GLU A C 1
ATOM 4402 O O . GLU A 1 533 ? -7.354 -29.328 -32.990 1.00 88.56 533 GLU A O 1
ATOM 4407 N N . ASN A 1 534 ? -8.313 -29.674 -30.993 1.00 85.25 534 ASN A N 1
ATOM 4408 C CA . ASN A 1 534 ? -7.671 -30.963 -30.748 1.00 85.25 534 ASN A CA 1
ATOM 4409 C C . ASN A 1 534 ? -8.589 -32.128 -31.175 1.00 85.25 534 ASN A C 1
ATOM 4411 O O . ASN A 1 534 ? -9.662 -31.921 -31.733 1.00 85.25 534 ASN A O 1
ATOM 4415 N N . GLU A 1 535 ? -8.145 -33.366 -30.941 1.00 82.44 535 GLU A N 1
ATOM 4416 C CA . GLU A 1 535 ? -8.911 -34.574 -31.296 1.00 82.44 535 GLU A CA 1
ATOM 4417 C C . GLU A 1 535 ? -10.241 -34.703 -30.530 1.00 82.44 535 GLU A C 1
ATOM 4419 O O . GLU A 1 535 ? -11.134 -35.408 -30.992 1.00 82.44 535 GLU A O 1
ATOM 4424 N N . ASP A 1 536 ? -10.381 -33.998 -29.404 1.00 86.00 536 ASP A N 1
ATOM 4425 C CA . ASP A 1 536 ? -11.569 -33.974 -28.546 1.00 86.00 536 ASP A CA 1
ATOM 4426 C C . ASP A 1 536 ? -12.484 -32.758 -28.830 1.00 86.00 536 ASP A C 1
ATOM 4428 O O . ASP A 1 536 ? -13.360 -32.448 -28.026 1.00 86.00 536 ASP A O 1
ATOM 4432 N N . GLU A 1 537 ? -12.286 -32.058 -29.958 1.00 80.62 537 GLU A N 1
ATOM 4433 C CA . GLU A 1 537 ? -13.019 -30.836 -30.351 1.00 80.62 537 GLU A CA 1
ATOM 4434 C C . GLU A 1 537 ? -12.864 -29.659 -29.356 1.00 80.62 537 GLU A C 1
ATOM 4436 O O . GLU A 1 537 ? -13.675 -28.734 -29.318 1.00 80.62 537 GLU A O 1
ATOM 4441 N N . GLU A 1 538 ? -11.795 -29.645 -28.552 1.00 84.56 538 GLU A N 1
ATOM 4442 C CA . GLU A 1 538 ? -11.460 -28.521 -27.674 1.00 84.56 538 GLU A CA 1
ATOM 4443 C C . GLU A 1 538 ? -10.506 -27.542 -28.375 1.00 84.56 538 GLU A C 1
ATOM 4445 O O . GLU A 1 538 ? -9.498 -27.941 -28.967 1.00 84.56 538 GLU A O 1
ATOM 4450 N N . SER A 1 539 ? -10.774 -26.235 -28.276 1.00 86.19 539 SER A N 1
ATOM 4451 C CA . SER A 1 539 ? -9.849 -25.207 -28.767 1.00 86.19 539 SER A CA 1
ATOM 4452 C C . SER A 1 539 ? -8.560 -25.171 -27.935 1.00 86.19 539 SER A C 1
ATOM 4454 O O . SER A 1 539 ? -8.590 -24.944 -26.725 1.00 86.19 539 SER A O 1
ATOM 4456 N N . VAL A 1 540 ? -7.411 -25.316 -28.593 1.00 89.88 540 VAL A N 1
ATOM 4457 C CA . VAL A 1 540 ? -6.075 -25.332 -27.988 1.00 89.88 540 VAL A CA 1
ATOM 4458 C C . VAL A 1 540 ? -5.195 -24.238 -28.588 1.00 89.88 540 VAL A C 1
ATOM 4460 O O . VAL A 1 540 ? -5.176 -24.022 -29.800 1.00 89.88 540 VAL A O 1
ATOM 4463 N N . ILE A 1 541 ? -4.422 -23.573 -27.723 1.00 91.25 541 ILE A N 1
ATOM 4464 C CA . ILE A 1 541 ? -3.349 -22.646 -28.099 1.00 91.25 541 ILE A CA 1
ATOM 4465 C C . ILE A 1 541 ? -2.011 -23.382 -27.965 1.00 91.25 541 ILE A C 1
ATOM 4467 O O . ILE A 1 541 ? -1.586 -23.731 -26.864 1.00 91.25 541 ILE A O 1
ATOM 4471 N N . GLU A 1 542 ? -1.326 -23.590 -29.082 1.00 92.81 542 GLU A N 1
ATOM 4472 C CA . GLU A 1 542 ? 0.002 -24.192 -29.155 1.00 92.81 542 GLU A CA 1
ATOM 4473 C C . GLU A 1 542 ? 1.050 -23.104 -29.423 1.00 92.81 542 GLU A C 1
ATOM 4475 O O . GLU A 1 542 ? 1.116 -22.538 -30.514 1.00 92.81 542 GLU A O 1
ATOM 4480 N N . ILE A 1 543 ? 1.874 -22.790 -28.418 1.00 94.38 543 ILE A N 1
ATOM 4481 C CA . ILE A 1 543 ? 2.965 -21.816 -28.550 1.00 94.38 543 ILE A CA 1
ATOM 4482 C C . ILE A 1 543 ? 4.164 -22.492 -29.218 1.00 94.38 543 ILE A C 1
ATOM 4484 O O . ILE A 1 543 ? 4.801 -23.358 -28.619 1.00 94.38 543 ILE A O 1
ATOM 4488 N N . LEU A 1 544 ? 4.495 -22.076 -30.443 1.00 95.06 544 LEU A N 1
ATOM 4489 C CA . LEU A 1 544 ? 5.643 -22.602 -31.189 1.00 95.06 544 LEU A CA 1
ATOM 4490 C C . LEU A 1 544 ? 6.953 -21.927 -30.775 1.00 95.06 544 LEU A C 1
ATOM 4492 O O . LEU A 1 544 ? 8.013 -22.553 -30.799 1.00 95.06 544 LEU A O 1
ATOM 4496 N N . GLY A 1 545 ? 6.892 -20.652 -30.394 1.00 92.31 545 GLY A N 1
ATOM 4497 C CA . GLY A 1 545 ? 8.060 -19.914 -29.946 1.00 92.31 545 GLY A CA 1
ATOM 4498 C C . GLY A 1 545 ? 7.709 -18.593 -29.284 1.00 92.31 545 GLY A C 1
ATOM 4499 O O . GLY A 1 545 ? 6.716 -17.950 -29.618 1.00 92.31 545 GLY A O 1
ATOM 4500 N N . VAL A 1 546 ? 8.571 -18.198 -28.352 1.00 91.62 546 VAL A N 1
ATOM 4501 C CA . VAL A 1 546 ? 8.597 -16.871 -27.739 1.00 91.62 546 VAL A CA 1
ATOM 4502 C C . VAL A 1 546 ? 10.015 -16.337 -27.831 1.00 91.62 546 VAL A C 1
ATOM 4504 O O . VAL A 1 546 ? 10.971 -17.067 -27.565 1.00 91.62 546 VAL A O 1
ATOM 4507 N N . ASP A 1 547 ? 10.161 -15.080 -28.219 1.00 90.81 547 ASP A N 1
ATOM 4508 C CA . ASP A 1 547 ? 11.442 -14.379 -28.187 1.00 90.81 547 ASP A CA 1
ATOM 4509 C C . ASP A 1 547 ? 11.183 -12.867 -28.027 1.00 90.81 547 ASP A C 1
ATOM 4511 O O . ASP A 1 547 ? 10.048 -12.443 -27.817 1.00 90.81 547 ASP A O 1
ATOM 4515 N N . GLY A 1 548 ? 12.225 -12.044 -28.044 1.00 87.94 548 GLY A N 1
ATOM 4516 C CA . GLY A 1 548 ? 12.090 -10.601 -27.877 1.00 87.94 548 GLY A CA 1
ATOM 4517 C C . GLY A 1 548 ? 13.351 -9.821 -28.232 1.00 87.94 548 GLY A C 1
ATOM 4518 O O . GLY A 1 548 ? 14.355 -10.379 -28.688 1.00 87.94 548 GLY A O 1
ATOM 4519 N N . ASN A 1 549 ? 13.332 -8.520 -27.976 1.00 85.50 549 ASN A N 1
ATOM 4520 C CA . ASN A 1 549 ? 14.447 -7.606 -28.149 1.00 85.50 549 ASN A CA 1
ATOM 4521 C C . ASN A 1 549 ? 14.376 -6.471 -27.115 1.00 85.50 549 ASN A C 1
ATOM 4523 O O . ASN A 1 549 ? 13.475 -5.639 -27.147 1.00 85.50 549 ASN A O 1
ATOM 4527 N N . GLU A 1 550 ? 15.360 -6.420 -26.218 1.00 77.88 550 GLU A N 1
ATOM 4528 C CA . GLU A 1 550 ? 15.470 -5.403 -25.159 1.00 77.88 550 GLU A CA 1
ATOM 4529 C C . GLU A 1 550 ? 15.973 -4.034 -25.634 1.00 77.88 550 GLU A C 1
ATOM 4531 O O . GLU A 1 550 ? 15.930 -3.042 -24.900 1.00 77.88 550 GLU A O 1
ATOM 4536 N N . GLU A 1 551 ? 16.461 -3.975 -26.871 1.00 76.19 551 GLU A N 1
ATOM 4537 C CA . GLU A 1 551 ? 16.952 -2.750 -27.493 1.00 76.19 551 GLU A CA 1
ATOM 4538 C C . GLU A 1 551 ? 15.824 -1.995 -28.219 1.00 76.19 551 GLU A C 1
ATOM 4540 O O . GLU A 1 551 ? 16.017 -0.848 -28.624 1.00 76.19 551 GLU A O 1
ATOM 4545 N N . ILE A 1 552 ? 14.642 -2.606 -28.361 1.00 82.69 552 ILE A N 1
ATOM 4546 C CA . ILE A 1 552 ? 13.460 -2.025 -29.006 1.00 82.69 552 ILE A CA 1
ATOM 4547 C C . ILE A 1 552 ? 12.408 -1.743 -27.935 1.00 82.69 552 ILE A C 1
ATOM 4549 O O . ILE A 1 552 ? 12.017 -2.640 -27.206 1.00 82.69 552 ILE A O 1
ATOM 4553 N N . GLY A 1 553 ? 11.929 -0.504 -27.855 1.00 86.38 553 GLY A N 1
ATOM 4554 C CA . GLY A 1 553 ? 10.858 -0.104 -26.942 1.00 86.38 553 GLY A CA 1
ATOM 4555 C C . GLY A 1 553 ? 10.555 1.386 -27.059 1.00 86.38 553 GLY A C 1
ATOM 4556 O O . GLY A 1 553 ? 11.382 2.152 -27.567 1.00 86.38 553 GLY A O 1
ATOM 4557 N N . GLY A 1 554 ? 9.383 1.811 -26.588 1.00 87.50 554 GLY A N 1
ATOM 4558 C CA . GLY A 1 554 ? 8.965 3.217 -26.636 1.00 87.50 554 GLY A CA 1
ATOM 4559 C C . GLY A 1 554 ? 9.980 4.177 -25.998 1.00 87.50 554 GLY A C 1
ATOM 4560 O O . GLY A 1 554 ? 10.349 5.181 -26.603 1.00 87.50 554 GLY A O 1
ATOM 4561 N N . GLU A 1 555 ? 10.523 3.837 -24.827 1.00 85.81 555 GLU A N 1
ATOM 4562 C CA . GLU A 1 555 ? 11.539 4.642 -24.130 1.00 85.81 555 GLU A CA 1
ATOM 4563 C C . GLU A 1 555 ? 12.868 4.691 -24.900 1.00 85.81 555 GLU A C 1
ATOM 4565 O O . GLU A 1 555 ? 13.560 5.711 -24.902 1.00 85.81 555 GLU A O 1
ATOM 4570 N N . ARG A 1 556 ? 13.223 3.611 -25.610 1.00 86.06 556 ARG A N 1
ATOM 4571 C CA . ARG A 1 556 ? 14.415 3.579 -26.471 1.00 86.06 556 ARG A CA 1
ATOM 4572 C C . ARG A 1 556 ? 14.236 4.503 -27.669 1.00 86.06 556 ARG A C 1
ATOM 4574 O O . ARG A 1 556 ? 15.136 5.280 -27.964 1.00 86.06 556 ARG A O 1
ATOM 4581 N N . LEU A 1 557 ? 13.071 4.475 -28.316 1.00 88.31 557 LEU A N 1
ATOM 4582 C CA . LEU A 1 557 ? 12.752 5.383 -29.422 1.00 88.31 557 LEU A CA 1
ATOM 4583 C C . LEU A 1 557 ? 12.786 6.848 -28.981 1.00 88.31 557 LEU A C 1
ATOM 4585 O O . LEU A 1 557 ? 13.375 7.673 -29.672 1.00 88.31 557 LEU A O 1
ATOM 4589 N N . ILE A 1 558 ? 12.229 7.162 -27.811 1.00 91.00 558 ILE A N 1
ATOM 4590 C CA . ILE A 1 558 ? 12.258 8.518 -27.248 1.00 91.00 558 ILE A CA 1
ATOM 4591 C C . ILE A 1 558 ? 13.701 8.978 -27.009 1.00 91.00 558 ILE A C 1
ATOM 4593 O O . ILE A 1 558 ? 14.056 10.077 -27.432 1.00 91.00 558 ILE A O 1
ATOM 4597 N N . ASN A 1 559 ? 14.553 8.127 -26.423 1.00 89.75 559 ASN A N 1
ATOM 4598 C CA . ASN A 1 559 ? 15.977 8.435 -26.256 1.00 89.75 559 ASN A CA 1
ATOM 4599 C C . ASN A 1 559 ? 16.656 8.742 -27.600 1.00 89.75 559 ASN A C 1
ATOM 4601 O O . ASN A 1 559 ? 17.426 9.695 -27.691 1.00 89.75 559 ASN A O 1
ATOM 4605 N N . ARG A 1 560 ? 16.364 7.958 -28.646 1.00 88.81 560 ARG A N 1
ATOM 4606 C CA . ARG A 1 560 ? 16.932 8.154 -29.991 1.00 88.81 560 ARG A CA 1
ATOM 4607 C C . ARG A 1 560 ? 16.490 9.476 -30.612 1.00 88.81 560 ARG A C 1
ATOM 4609 O O . ARG A 1 560 ? 17.326 10.198 -31.140 1.00 88.81 560 ARG A O 1
ATOM 4616 N N . ILE A 1 561 ? 15.210 9.831 -30.487 1.00 91.12 561 ILE A N 1
ATOM 4617 C CA . ILE A 1 561 ? 14.693 11.129 -30.948 1.00 91.12 561 ILE A CA 1
ATOM 4618 C C . ILE A 1 561 ? 15.420 12.271 -30.225 1.00 91.12 561 ILE A C 1
ATOM 4620 O O . ILE A 1 561 ? 15.899 13.193 -30.879 1.00 91.12 561 ILE A O 1
ATOM 4624 N N . SER A 1 562 ? 15.583 12.185 -28.902 1.00 91.31 562 SER A N 1
ATOM 4625 C CA . SER A 1 562 ? 16.337 13.186 -28.132 1.00 91.31 562 SER A CA 1
ATOM 4626 C C . SER A 1 562 ? 17.799 13.269 -28.559 1.00 91.31 562 SER A C 1
ATOM 4628 O O . SER A 1 562 ? 18.368 14.355 -28.624 1.00 91.31 562 SER A O 1
ATOM 4630 N N . TYR A 1 563 ? 18.407 12.132 -28.891 1.00 88.06 563 TYR A N 1
ATOM 4631 C CA . TYR A 1 563 ? 19.765 12.089 -29.414 1.00 88.06 563 TYR A CA 1
ATOM 4632 C C . TYR A 1 563 ? 19.891 12.799 -30.764 1.00 88.06 563 TYR A C 1
ATOM 4634 O O . TYR A 1 563 ? 20.825 13.572 -30.955 1.00 88.06 563 TYR A O 1
ATOM 4642 N N . TRP A 1 564 ? 18.926 12.624 -31.669 1.00 87.62 564 TRP A N 1
ATOM 4643 C CA . TRP A 1 564 ? 18.888 13.369 -32.932 1.00 87.62 564 TRP A CA 1
ATOM 4644 C C . TRP A 1 564 ? 18.678 14.867 -32.712 1.00 87.62 564 TRP A C 1
ATOM 4646 O O . TRP A 1 564 ? 19.335 15.672 -33.366 1.00 87.62 564 TRP A O 1
ATOM 4656 N N . VAL A 1 565 ? 17.848 15.259 -31.739 1.00 89.12 565 VAL A N 1
ATOM 4657 C CA . VAL A 1 565 ? 17.722 16.670 -31.334 1.00 89.12 565 VAL A CA 1
ATOM 4658 C C . VAL A 1 565 ? 19.078 17.225 -30.894 1.00 89.12 565 VAL A C 1
ATOM 4660 O O . VAL A 1 565 ? 19.426 18.336 -31.286 1.00 89.12 565 VAL A O 1
ATOM 4663 N N . TYR A 1 566 ? 19.880 16.466 -30.140 1.00 86.50 566 TYR A N 1
ATOM 4664 C CA . TYR A 1 566 ? 21.229 16.910 -29.788 1.00 86.50 566 TYR A CA 1
ATOM 4665 C C . TYR A 1 566 ? 22.139 17.064 -31.005 1.00 86.50 566 TYR A C 1
ATOM 4667 O O . TYR A 1 566 ? 22.829 18.077 -31.115 1.00 86.50 566 TYR A O 1
ATOM 4675 N N . GLN A 1 567 ? 22.129 16.089 -31.916 1.00 83.50 567 GLN A N 1
ATOM 4676 C CA . GLN A 1 567 ? 22.972 16.112 -33.114 1.00 83.50 567 GLN A CA 1
ATOM 4677 C C . GLN A 1 567 ? 22.684 17.326 -34.002 1.00 83.50 567 GLN A C 1
ATOM 4679 O O . GLN A 1 567 ? 23.617 17.998 -34.430 1.00 83.50 567 GLN A O 1
ATOM 4684 N N . GLU A 1 568 ? 21.412 17.666 -34.204 1.00 88.44 568 GLU A N 1
ATOM 4685 C CA . GLU A 1 568 ? 21.011 18.831 -35.006 1.00 88.44 568 GLU A CA 1
ATOM 4686 C C . GLU A 1 568 ? 21.325 20.180 -34.325 1.00 88.44 568 GLU A C 1
ATOM 4688 O O . GLU A 1 568 ? 21.358 21.216 -34.983 1.00 88.44 568 GLU A O 1
ATOM 4693 N N . ASN A 1 569 ? 21.570 20.197 -33.007 1.00 87.94 569 ASN A N 1
ATOM 4694 C CA . ASN A 1 569 ? 21.790 21.420 -32.219 1.00 87.94 569 ASN A CA 1
ATOM 4695 C C . ASN A 1 569 ? 23.195 21.493 -31.595 1.00 87.94 569 ASN A C 1
ATOM 4697 O O . ASN A 1 569 ? 23.415 22.198 -30.606 1.00 87.94 569 ASN A O 1
ATOM 4701 N N . ILE A 1 570 ? 24.156 20.769 -32.168 1.00 84.31 570 ILE A N 1
ATOM 4702 C CA . ILE A 1 570 ? 25.467 20.519 -31.564 1.00 84.31 570 ILE A CA 1
ATOM 4703 C C . ILE A 1 570 ? 26.252 21.795 -31.223 1.00 84.31 570 ILE A C 1
ATOM 4705 O O . ILE A 1 570 ? 26.868 21.870 -30.161 1.00 84.31 570 ILE A O 1
ATOM 4709 N N . GLU A 1 571 ? 26.185 22.824 -32.070 1.00 87.38 571 GLU A N 1
ATOM 4710 C CA . GLU A 1 571 ? 26.915 24.080 -31.865 1.00 87.38 571 GLU A CA 1
ATOM 4711 C C . GLU A 1 571 ? 26.378 24.861 -30.658 1.00 87.38 571 GLU A C 1
ATOM 4713 O O . GLU A 1 571 ? 27.153 25.303 -29.811 1.00 87.38 571 GLU A O 1
ATOM 4718 N N . ILE A 1 572 ? 25.054 24.920 -30.487 1.00 90.12 572 ILE A N 1
ATOM 4719 C CA . ILE A 1 572 ? 24.421 25.570 -29.328 1.00 90.12 572 ILE A CA 1
ATOM 4720 C C . ILE A 1 572 ? 24.788 24.828 -28.036 1.00 90.12 572 ILE A C 1
ATOM 4722 O O . ILE A 1 572 ? 25.078 25.453 -27.011 1.00 90.12 572 ILE A O 1
ATOM 4726 N N . LEU A 1 573 ? 24.806 23.491 -28.066 1.00 86.81 573 LEU A N 1
ATOM 4727 C CA . LEU A 1 573 ? 25.185 22.674 -26.908 1.00 86.81 573 LEU A CA 1
ATOM 4728 C C . LEU A 1 573 ? 26.658 22.868 -26.537 1.00 86.81 573 LEU A C 1
ATOM 4730 O O . LEU A 1 573 ? 26.973 22.929 -25.348 1.00 86.81 573 LEU A O 1
ATOM 4734 N N . LYS A 1 574 ? 27.543 23.007 -27.534 1.00 85.31 574 LYS A N 1
ATOM 4735 C CA . LYS A 1 574 ? 28.965 23.320 -27.337 1.00 85.31 574 LYS A CA 1
ATOM 4736 C C . LYS A 1 574 ? 29.159 24.686 -26.696 1.00 85.31 574 LYS A C 1
ATOM 4738 O O . LYS A 1 574 ? 29.827 24.778 -25.665 1.00 85.31 574 LYS A O 1
ATOM 4743 N N . GLU A 1 575 ? 28.541 25.725 -27.256 1.00 90.00 575 GLU A N 1
ATOM 4744 C CA . GLU A 1 575 ? 28.613 27.094 -26.730 1.00 90.00 575 GLU A CA 1
ATOM 4745 C C . GLU A 1 575 ? 28.163 27.166 -25.265 1.00 90.00 575 GLU A C 1
ATOM 4747 O O . GLU A 1 575 ? 28.824 27.794 -24.434 1.00 90.00 575 GLU A O 1
ATOM 4752 N N . ASN A 1 576 ? 27.082 26.457 -24.928 1.00 91.25 576 ASN A N 1
ATOM 4753 C CA . ASN A 1 576 ? 26.513 26.431 -23.580 1.00 91.25 576 ASN A CA 1
ATOM 4754 C C . ASN A 1 576 ? 27.108 25.341 -22.669 1.00 91.25 576 ASN A C 1
ATOM 4756 O O . ASN A 1 576 ? 26.728 25.247 -21.502 1.00 91.25 576 ASN A O 1
ATOM 4760 N N . ARG A 1 577 ? 28.046 24.528 -23.174 1.00 89.25 577 ARG A N 1
ATOM 4761 C CA . ARG A 1 577 ? 28.690 23.409 -22.461 1.00 89.25 577 ARG A CA 1
ATOM 4762 C C . ARG A 1 577 ? 27.693 22.429 -21.829 1.00 89.25 577 ARG A C 1
ATOM 4764 O O . ARG A 1 577 ? 27.864 22.012 -20.683 1.00 89.25 577 ARG A O 1
ATOM 4771 N N . ILE A 1 578 ? 26.646 22.072 -22.567 1.00 88.62 578 ILE A N 1
ATOM 4772 C CA . ILE A 1 578 ? 25.585 21.170 -22.103 1.00 88.62 578 ILE A CA 1
ATOM 4773 C C . ILE A 1 578 ? 25.992 19.721 -22.417 1.00 88.62 578 ILE A C 1
ATOM 4775 O O . ILE A 1 578 ? 26.025 19.354 -23.593 1.00 88.62 578 ILE A O 1
ATOM 4779 N N . PRO A 1 579 ? 26.297 18.875 -21.412 1.00 89.00 579 PRO A N 1
ATOM 4780 C CA . PRO A 1 579 ? 26.627 17.479 -21.664 1.00 89.00 579 PRO A CA 1
ATOM 4781 C C . PRO A 1 579 ? 25.360 16.649 -21.911 1.00 89.00 579 PRO A C 1
ATOM 4783 O O . PRO A 1 579 ? 24.294 16.963 -21.379 1.00 89.00 579 PRO A O 1
ATOM 4786 N N . PHE A 1 580 ? 25.470 15.553 -22.653 1.00 87.19 580 PHE A N 1
ATOM 4787 C CA . PHE A 1 580 ? 24.367 14.624 -22.907 1.00 87.19 580 PHE A CA 1
ATOM 4788 C C . PHE A 1 580 ? 24.847 13.174 -22.971 1.00 87.19 580 PHE A C 1
ATOM 4790 O O . PHE A 1 580 ? 26.029 12.891 -23.184 1.00 87.19 580 PHE A O 1
ATOM 4797 N N . GLU A 1 581 ? 23.920 12.254 -22.698 1.00 86.38 581 GLU A N 1
ATOM 4798 C CA . GLU A 1 581 ? 24.242 10.844 -22.491 1.00 86.38 581 GLU A CA 1
ATOM 4799 C C . GLU A 1 581 ? 24.703 10.155 -23.780 1.00 86.38 581 GLU A C 1
ATOM 4801 O O . GLU A 1 581 ? 24.117 10.321 -24.854 1.00 86.38 581 GLU A O 1
ATOM 4806 N N . LYS A 1 582 ? 25.740 9.317 -23.662 1.00 81.06 582 LYS A N 1
ATOM 4807 C CA . LYS A 1 582 ? 26.181 8.458 -24.760 1.00 81.06 582 LYS A CA 1
ATOM 4808 C C . LYS A 1 582 ? 25.270 7.241 -24.876 1.00 81.06 582 LYS A C 1
ATOM 4810 O O . LYS A 1 582 ? 25.441 6.251 -24.161 1.00 81.06 582 LYS A O 1
ATOM 4815 N N . LEU A 1 583 ? 24.350 7.274 -25.836 1.00 79.62 583 LEU A N 1
ATOM 4816 C CA . LEU A 1 583 ? 23.519 6.116 -26.157 1.00 79.62 583 LEU A CA 1
ATOM 4817 C C . LEU A 1 583 ? 24.349 5.036 -26.860 1.00 79.62 583 LEU A C 1
ATOM 4819 O O . LEU A 1 583 ? 24.945 5.277 -27.906 1.00 79.62 583 LEU A O 1
ATOM 4823 N N . ARG A 1 584 ? 24.374 3.821 -26.295 1.00 70.12 584 ARG A N 1
ATOM 4824 C CA . ARG A 1 584 ? 25.184 2.692 -26.803 1.00 70.12 584 ARG A CA 1
ATOM 4825 C C . ARG A 1 584 ? 24.880 2.312 -28.257 1.00 70.12 584 ARG A C 1
ATOM 4827 O O . ARG A 1 584 ? 25.762 1.804 -28.939 1.00 70.12 584 ARG A O 1
ATOM 4834 N N . GLN A 1 585 ? 23.642 2.520 -28.692 1.00 68.94 585 GLN A N 1
ATOM 4835 C CA . GLN A 1 585 ? 23.123 2.072 -29.986 1.00 68.94 585 GLN A CA 1
ATOM 4836 C C . GLN A 1 585 ? 23.331 3.100 -31.107 1.00 68.94 585 GLN A C 1
ATOM 4838 O O . GLN A 1 585 ? 23.201 2.758 -32.281 1.00 68.94 585 GLN A O 1
ATOM 4843 N N . GLU A 1 586 ? 23.630 4.353 -30.762 1.00 73.94 586 GLU A N 1
ATOM 4844 C CA . GLU A 1 586 ? 23.675 5.445 -31.728 1.00 73.94 586 GLU A CA 1
ATOM 4845 C C . GLU A 1 586 ? 25.102 5.718 -32.199 1.00 73.94 586 GLU A C 1
ATOM 4847 O O . GLU A 1 586 ? 26.067 5.686 -31.428 1.00 73.94 586 GLU A O 1
ATOM 4852 N N . LYS A 1 587 ? 25.236 5.992 -33.500 1.00 68.19 587 LYS A N 1
ATOM 4853 C CA . LYS A 1 587 ? 26.513 6.410 -34.072 1.00 68.19 587 LYS A CA 1
ATOM 4854 C C . LYS A 1 587 ? 26.750 7.875 -33.736 1.00 68.19 587 LYS A C 1
ATOM 4856 O O . LYS A 1 587 ? 25.920 8.739 -34.008 1.00 68.19 587 LYS A O 1
ATOM 4861 N N . ILE A 1 588 ? 27.918 8.130 -33.168 1.00 66.25 588 ILE A N 1
ATOM 4862 C CA . ILE A 1 588 ? 28.396 9.472 -32.866 1.00 66.25 588 ILE A CA 1
ATOM 4863 C C . ILE A 1 588 ? 28.857 10.115 -34.174 1.00 66.25 588 ILE A C 1
ATOM 4865 O O . ILE A 1 588 ? 29.584 9.479 -34.934 1.00 66.25 588 ILE A O 1
ATOM 4869 N N . SER A 1 589 ? 28.419 11.347 -34.437 1.00 66.75 589 SER A N 1
ATOM 4870 C CA . SER A 1 589 ? 29.001 12.164 -35.506 1.00 66.75 589 SER A CA 1
ATOM 4871 C C . SER A 1 589 ? 30.448 12.512 -35.146 1.00 66.75 589 SER A C 1
ATOM 4873 O O . SER A 1 589 ? 30.727 12.819 -33.986 1.00 66.75 589 SER A O 1
ATOM 4875 N N . ASP A 1 590 ? 31.351 12.515 -36.126 1.00 65.44 590 ASP A N 1
ATOM 4876 C CA . ASP A 1 590 ? 32.762 12.888 -35.932 1.00 65.44 590 ASP A CA 1
ATOM 4877 C C . ASP A 1 590 ? 32.931 14.350 -35.458 1.00 65.44 590 ASP A C 1
ATOM 4879 O O . ASP A 1 590 ? 33.978 14.729 -34.942 1.00 65.44 590 ASP A O 1
ATOM 4883 N N . GLU A 1 591 ? 31.889 15.180 -35.589 1.00 66.25 591 GLU A N 1
ATOM 4884 C CA . GLU A 1 591 ? 31.866 16.590 -35.169 1.00 66.25 591 GLU A CA 1
ATOM 4885 C C . GLU A 1 591 ? 31.596 16.793 -33.663 1.00 66.25 591 GLU A C 1
ATOM 4887 O O . GLU A 1 591 ? 31.489 17.933 -33.190 1.00 66.25 591 GLU A O 1
ATOM 4892 N N . MET A 1 592 ? 31.451 15.707 -32.898 1.00 66.69 592 MET A N 1
ATOM 4893 C CA . MET A 1 592 ? 30.982 15.737 -31.514 1.00 66.69 592 MET A CA 1
ATOM 4894 C C . MET A 1 592 ? 32.121 15.845 -30.500 1.00 66.69 592 MET A C 1
ATOM 4896 O O . MET A 1 592 ? 33.036 15.028 -30.484 1.00 66.69 592 MET A O 1
ATOM 4900 N N . ASP A 1 593 ? 32.047 16.850 -29.621 1.00 70.25 593 ASP A N 1
ATOM 4901 C CA . ASP A 1 593 ? 33.017 17.027 -28.535 1.00 70.25 593 ASP A CA 1
ATOM 4902 C C . ASP A 1 593 ? 32.879 15.878 -27.524 1.00 70.25 593 ASP A C 1
ATOM 4904 O O . ASP A 1 593 ? 31.860 15.757 -26.833 1.00 70.25 593 ASP A O 1
ATOM 4908 N N . GLU A 1 594 ? 33.914 15.040 -27.422 1.00 68.31 594 GLU A N 1
ATOM 4909 C CA . GLU A 1 594 ? 33.964 13.914 -26.484 1.00 68.31 594 GLU A CA 1
ATOM 4910 C C . GLU A 1 594 ? 33.764 14.348 -25.023 1.00 68.31 594 GLU A C 1
ATOM 4912 O O . GLU A 1 594 ? 33.289 13.556 -24.211 1.00 68.31 594 GLU A O 1
ATOM 4917 N N . ASN A 1 595 ? 34.056 15.607 -24.673 1.00 75.31 595 ASN A N 1
ATOM 4918 C CA . ASN A 1 595 ? 33.850 16.110 -23.313 1.00 75.31 595 ASN A CA 1
ATOM 4919 C C . ASN A 1 595 ? 32.365 16.320 -22.974 1.00 75.31 595 ASN A C 1
ATOM 4921 O O . ASN A 1 595 ? 31.978 16.213 -21.806 1.00 75.31 595 ASN A O 1
ATOM 4925 N N . LEU A 1 596 ? 31.523 16.603 -23.972 1.00 81.19 596 LEU A N 1
ATOM 4926 C CA . LEU A 1 596 ? 30.078 16.793 -23.790 1.00 81.19 596 LEU A CA 1
ATOM 4927 C C . LEU A 1 596 ? 29.311 15.475 -23.886 1.00 81.19 596 LEU A C 1
ATOM 4929 O O . LEU A 1 596 ? 28.261 15.332 -23.264 1.00 81.19 596 LEU A O 1
ATOM 4933 N N . LEU A 1 597 ? 29.861 14.492 -24.594 1.00 85.06 597 LEU A N 1
ATOM 4934 C CA . LEU A 1 597 ? 29.286 13.161 -24.698 1.00 85.06 597 LEU A CA 1
ATOM 4935 C C . LEU A 1 597 ? 29.783 12.248 -23.568 1.00 85.06 597 LEU A C 1
ATOM 4937 O O . LEU A 1 597 ? 30.801 11.567 -23.691 1.00 85.06 597 LEU A O 1
ATOM 4941 N N . ASN A 1 598 ? 29.044 12.181 -22.464 1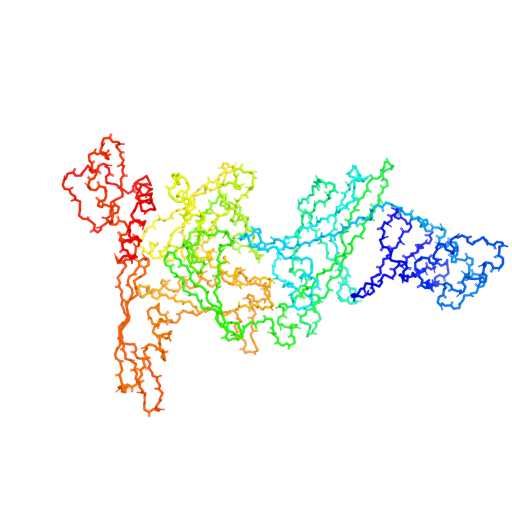.00 83.75 598 ASN A N 1
ATOM 4942 C CA . ASN A 1 598 ? 29.449 11.394 -21.298 1.00 83.75 598 ASN A CA 1
ATOM 4943 C C . ASN A 1 598 ? 28.247 10.808 -20.546 1.00 83.75 598 ASN A C 1
ATOM 4945 O O . ASN A 1 598 ? 27.105 11.139 -20.820 1.00 83.75 598 ASN A O 1
ATOM 4949 N N . ASN A 1 599 ? 28.499 9.932 -19.572 1.00 80.56 599 ASN A N 1
ATOM 4950 C CA . ASN A 1 599 ? 27.444 9.278 -18.782 1.00 80.56 599 ASN A CA 1
ATOM 4951 C C . ASN A 1 599 ? 27.317 9.865 -17.366 1.00 80.56 599 ASN A C 1
ATOM 4953 O O . ASN A 1 599 ? 26.959 9.147 -16.429 1.00 80.56 599 ASN A O 1
ATOM 4957 N N . SER A 1 600 ? 27.652 11.151 -17.198 1.00 83.62 600 SER A N 1
ATOM 4958 C CA . SER A 1 600 ? 27.465 11.856 -15.925 1.00 83.62 600 SER A CA 1
ATOM 4959 C C . SER A 1 600 ? 25.982 11.980 -15.563 1.00 83.62 600 SER A C 1
ATOM 4961 O O . SER A 1 600 ? 25.110 11.943 -16.431 1.00 83.62 600 SER A O 1
ATOM 4963 N N . ASP A 1 601 ? 25.678 12.196 -14.282 1.00 77.69 601 ASP A N 1
ATOM 4964 C CA . ASP A 1 601 ? 24.295 12.433 -13.837 1.00 77.69 601 ASP A CA 1
ATOM 4965 C C . ASP A 1 601 ? 23.647 13.622 -14.558 1.00 77.69 601 ASP A C 1
ATOM 4967 O O . ASP A 1 601 ? 22.451 13.608 -14.827 1.00 77.69 601 ASP A O 1
ATOM 4971 N N . ILE A 1 602 ? 24.437 14.654 -14.880 1.00 84.00 602 ILE A N 1
ATOM 4972 C CA . ILE A 1 602 ? 23.956 15.851 -15.581 1.00 84.00 602 ILE A CA 1
ATOM 4973 C C . ILE A 1 602 ? 23.592 15.495 -17.026 1.00 84.00 602 ILE A C 1
ATOM 4975 O O . ILE A 1 602 ? 22.540 15.901 -17.507 1.00 84.00 602 ILE A O 1
ATOM 4979 N N . ALA A 1 603 ? 24.417 14.689 -17.697 1.00 88.06 603 ALA A N 1
ATOM 4980 C CA . ALA A 1 603 ? 24.137 14.206 -19.045 1.00 88.06 603 ALA A CA 1
ATOM 4981 C C . ALA A 1 603 ? 22.855 13.355 -19.108 1.00 88.06 603 ALA A C 1
ATOM 4983 O O . ALA A 1 603 ? 22.013 13.563 -19.982 1.00 88.06 603 ALA A O 1
ATOM 4984 N N . LYS A 1 604 ? 22.672 12.451 -18.137 1.00 85.12 604 LYS A N 1
ATOM 4985 C CA . LYS A 1 604 ? 21.453 11.637 -17.985 1.00 85.12 604 LYS A CA 1
ATOM 4986 C C . LYS A 1 604 ? 20.221 12.492 -17.685 1.00 85.12 604 LYS A C 1
ATOM 4988 O O . LYS A 1 604 ? 19.153 12.256 -18.244 1.00 85.12 604 LYS A O 1
ATOM 4993 N N . LEU A 1 605 ? 20.368 13.494 -16.815 1.00 84.06 605 LEU A N 1
ATOM 4994 C CA . LEU A 1 605 ? 19.309 14.452 -16.497 1.00 84.06 605 LEU A CA 1
ATOM 4995 C C . LEU A 1 605 ? 18.874 15.220 -17.745 1.00 84.06 605 LEU A C 1
ATOM 4997 O O . LEU A 1 605 ? 17.681 15.317 -18.012 1.00 84.06 605 LEU A O 1
ATOM 5001 N N . ASN A 1 606 ? 19.831 15.734 -18.518 1.00 88.44 606 ASN A N 1
ATOM 5002 C CA . ASN A 1 606 ? 19.540 16.474 -19.740 1.00 88.44 606 ASN A CA 1
ATOM 5003 C C . ASN A 1 606 ? 18.765 15.609 -20.739 1.00 88.44 606 ASN A C 1
ATOM 5005 O O . ASN A 1 606 ? 17.759 16.080 -21.272 1.00 88.44 606 ASN A O 1
ATOM 5009 N N . LEU A 1 607 ? 19.166 14.343 -20.930 1.00 89.12 607 LEU A N 1
ATOM 5010 C CA . LEU A 1 607 ? 18.437 13.412 -21.797 1.00 89.12 607 LEU A CA 1
ATOM 5011 C C . LEU A 1 607 ? 16.993 13.229 -21.318 1.00 89.12 607 LEU A C 1
ATOM 5013 O O . LEU A 1 607 ? 16.063 13.388 -22.104 1.00 89.12 607 LEU A O 1
ATOM 5017 N N . LYS A 1 608 ? 16.790 12.952 -20.024 1.00 86.88 608 LYS A N 1
ATOM 5018 C CA . LYS A 1 608 ? 15.447 12.770 -19.453 1.00 86.88 608 LYS A CA 1
ATOM 5019 C C . LYS A 1 608 ? 14.576 14.022 -19.590 1.00 86.88 608 LYS A C 1
ATOM 5021 O O . LYS A 1 608 ? 13.400 13.901 -19.921 1.00 86.88 608 LYS A O 1
ATOM 5026 N N . LYS A 1 609 ? 15.144 15.216 -19.408 1.00 87.19 609 LYS A N 1
ATOM 5027 C CA . LYS A 1 609 ? 14.415 16.476 -19.614 1.00 87.19 609 LYS A CA 1
ATOM 5028 C C . LYS A 1 609 ? 13.955 16.642 -21.057 1.00 87.19 609 LYS A C 1
ATOM 5030 O O . LYS A 1 609 ? 12.786 16.932 -21.282 1.00 87.19 609 LYS A O 1
ATOM 5035 N N . ILE A 1 610 ? 14.832 16.402 -22.037 1.00 89.94 610 ILE A N 1
ATOM 5036 C CA . ILE A 1 610 ? 14.444 16.468 -23.456 1.00 89.94 610 ILE A CA 1
ATOM 5037 C C . ILE A 1 610 ? 13.428 15.380 -23.805 1.00 89.94 610 ILE A C 1
ATOM 5039 O O . ILE A 1 610 ? 12.472 15.657 -24.532 1.00 89.94 610 ILE A O 1
ATOM 5043 N N . ASN A 1 611 ? 13.584 14.174 -23.254 1.00 90.50 611 ASN A N 1
ATOM 5044 C CA . ASN A 1 611 ? 12.623 13.092 -23.439 1.00 90.50 611 ASN A CA 1
ATOM 5045 C C . ASN A 1 611 ? 11.210 13.535 -23.054 1.00 90.50 611 ASN A C 1
ATOM 5047 O O . ASN A 1 611 ? 10.295 13.397 -23.862 1.00 90.50 611 ASN A O 1
ATOM 5051 N N . GLU A 1 612 ? 11.031 14.078 -21.848 1.00 86.06 612 GLU A N 1
ATOM 5052 C CA . GLU A 1 612 ? 9.703 14.443 -21.347 1.00 86.06 612 GLU A CA 1
ATOM 5053 C C . GLU A 1 612 ? 9.169 15.757 -21.929 1.00 86.06 612 GLU A C 1
ATOM 5055 O O . GLU A 1 612 ? 7.964 15.873 -22.154 1.00 86.06 612 GLU A O 1
ATOM 5060 N N . ALA A 1 613 ? 10.038 16.736 -22.196 1.00 86.62 613 ALA A N 1
ATOM 5061 C CA . ALA A 1 613 ? 9.623 18.050 -22.685 1.00 86.62 613 ALA A CA 1
ATOM 5062 C C . ALA A 1 613 ? 9.396 18.101 -24.206 1.00 86.62 613 ALA A C 1
ATOM 5064 O O . ALA A 1 613 ? 8.578 18.894 -24.665 1.00 86.62 613 ALA A O 1
ATOM 5065 N N . ILE A 1 614 ? 10.116 17.289 -24.993 1.00 89.50 614 ILE A N 1
ATOM 5066 C CA . ILE A 1 614 ? 10.145 17.399 -26.463 1.00 89.50 614 ILE A CA 1
ATOM 5067 C C . ILE A 1 614 ? 9.831 16.059 -27.131 1.00 89.50 614 ILE A C 1
ATOM 5069 O O . ILE A 1 614 ? 8.832 15.934 -27.842 1.00 89.50 614 ILE A O 1
ATOM 5073 N N . SER A 1 615 ? 10.665 15.043 -26.911 1.00 92.06 615 SER A N 1
ATOM 5074 C CA . SER A 1 615 ? 10.652 13.824 -27.730 1.00 92.06 615 SER A CA 1
ATOM 5075 C C . SER A 1 615 ? 9.414 12.957 -27.505 1.00 92.06 615 SER A C 1
ATOM 5077 O O . SER A 1 615 ? 8.856 12.419 -28.462 1.00 92.06 615 SER A O 1
ATOM 5079 N N . ARG A 1 616 ? 8.942 12.838 -26.258 1.00 89.12 616 ARG A N 1
ATOM 5080 C CA . ARG A 1 616 ? 7.724 12.092 -25.919 1.00 89.12 616 ARG A CA 1
ATOM 5081 C C . ARG A 1 616 ? 6.463 12.796 -26.436 1.00 89.12 616 ARG A C 1
ATOM 5083 O O . ARG A 1 616 ? 5.676 12.108 -27.087 1.00 89.12 616 ARG A O 1
ATOM 5090 N N . PRO A 1 617 ? 6.248 14.112 -26.216 1.00 88.56 617 PRO A N 1
ATOM 5091 C CA . PRO A 1 617 ? 5.155 14.840 -26.865 1.00 88.56 617 PRO A CA 1
ATOM 5092 C C . PRO A 1 617 ? 5.160 14.691 -28.391 1.00 88.56 617 PRO A C 1
ATOM 5094 O O . PRO A 1 617 ? 4.126 14.369 -28.973 1.00 88.56 617 PRO A O 1
ATOM 5097 N N . PHE A 1 618 ? 6.329 14.825 -29.029 1.00 90.62 618 PHE A N 1
ATOM 5098 C CA . PHE A 1 618 ? 6.471 14.660 -30.476 1.00 90.62 618 PHE A CA 1
ATOM 5099 C C . PHE A 1 618 ? 6.071 13.256 -30.949 1.00 90.62 618 PHE A C 1
ATOM 5101 O O . PHE A 1 618 ? 5.282 13.117 -31.884 1.00 90.62 618 PHE A O 1
ATOM 5108 N N . LEU A 1 619 ? 6.583 12.205 -30.296 1.00 88.00 619 LEU A N 1
ATOM 5109 C CA . LEU A 1 619 ? 6.254 10.824 -30.651 1.00 88.00 619 LEU A CA 1
ATOM 5110 C C . LEU A 1 619 ? 4.753 10.551 -30.490 1.00 88.00 619 LEU A C 1
ATOM 5112 O O . LEU A 1 619 ? 4.144 9.974 -31.387 1.00 88.00 619 LEU A O 1
ATOM 5116 N N . LYS A 1 620 ? 4.144 11.018 -29.391 1.00 84.00 620 LYS A N 1
ATOM 5117 C CA . LYS A 1 620 ? 2.696 10.909 -29.163 1.00 84.00 620 LYS A CA 1
ATOM 5118 C C . LYS A 1 620 ? 1.890 11.582 -30.276 1.00 84.00 620 LYS A C 1
ATOM 5120 O O . LYS A 1 620 ? 0.979 10.962 -30.815 1.00 84.00 620 LYS A O 1
ATOM 5125 N N . GLU A 1 621 ? 2.238 12.815 -30.652 1.00 85.19 621 GLU A N 1
ATOM 5126 C CA . GLU A 1 621 ? 1.558 13.542 -31.734 1.00 85.19 621 GLU A CA 1
ATOM 5127 C C . GLU A 1 621 ? 1.634 12.778 -33.066 1.00 85.19 621 GLU A C 1
ATOM 5129 O O . GLU A 1 621 ? 0.660 12.728 -33.815 1.00 85.19 621 GLU A O 1
ATOM 5134 N N . LYS A 1 622 ? 2.784 12.162 -33.362 1.00 82.62 622 LYS A N 1
ATOM 5135 C CA . LYS A 1 622 ? 2.989 11.384 -34.591 1.00 82.62 622 LYS A CA 1
ATOM 5136 C C . LYS A 1 622 ? 2.300 10.025 -34.586 1.00 82.62 622 LYS A C 1
ATOM 5138 O O . LYS A 1 622 ? 1.981 9.553 -35.664 1.00 82.62 622 LYS A O 1
ATOM 5143 N N . MET A 1 623 ? 2.076 9.412 -33.424 1.00 72.19 623 MET A N 1
ATOM 5144 C CA . MET A 1 623 ? 1.318 8.158 -33.315 1.00 72.19 623 MET A CA 1
ATOM 5145 C C . MET A 1 623 ? -0.203 8.369 -33.371 1.00 72.19 623 MET A C 1
ATOM 5147 O O . MET A 1 623 ? -0.929 7.426 -33.665 1.00 72.19 623 MET A O 1
ATOM 5151 N N . MET A 1 624 ? -0.690 9.580 -33.075 1.00 57.66 624 MET A N 1
ATOM 5152 C CA . MET A 1 624 ? -2.117 9.932 -33.152 1.00 57.66 624 MET A CA 1
ATOM 5153 C C . MET A 1 624 ? -2.570 10.410 -34.544 1.00 57.66 624 MET A C 1
ATOM 5155 O O . MET A 1 624 ? -3.771 10.565 -34.766 1.00 57.66 624 MET A O 1
ATOM 5159 N N . LYS A 1 625 ? -1.631 10.667 -35.460 1.00 45.62 625 LYS A N 1
ATOM 5160 C CA . LYS A 1 625 ? -1.876 11.007 -36.871 1.00 45.62 625 LYS A CA 1
ATOM 5161 C C . LYS A 1 625 ? -1.702 9.775 -37.740 1.00 45.62 625 LYS A C 1
ATOM 5163 O O . LYS A 1 625 ? -2.477 9.659 -38.714 1.00 45.62 625 LYS A O 1
#

pLDDT: mean 83.54, std 13.37, range [32.88, 98.44]

Secondary structure (DSSP, 8-state):
----EEEEEEEETTEEEEEEEETTS--------TT-EEEEEEE-TTS-EEEEEES-TTHHHHHHT--TT-HHHHHHHHHHBSS---HHHHHHHHHHHHHTT-----SPPP-EEEEE-HHHHHH-PPPEEHHHHH-TTT-EETTS-EEEEEEEEES-GGGGGGEEEEEEEEEEETTEEEEEEEE-EEEEEEEETTEEEEEEEEEGGGGTTTPPTT-SEEEEEEEEEEEEE-TTS-EEEEEEEEEEEEE---TTT-SS-TTEE-SPEEEEE-SSEEEEEEEETTEEEE--S--S---TTS-TTSEE--EEES-HHHHHHHHSTT--S-----B--HHHHHTT----EEETHHHHHHTTT--HHHHHTEE--GGGHHHHHTTT---EEE-S---STTS-SEEEE-S-GGG-BTTEE-HHHHHHHHHHHHHT-TTSSSEE-EEEE-B-TT--HHHHHHHHHHHHHHHHHTS-HHHHT-B-TTS-BS-EEE--SBHHHHHHHHHBTTTB--SS-SEEEEEEEEE-SS-EEEEEEEEEE-TTS-EEEEEEEEEEETT-SHHHHHHHHHHHHHHHTHHHHHHTT--B---TTSPPPTT--TTTB---HHHHHHHHHHIIIIIHHHHHHHH--

Foldseek 3Di:
DDFWWKWKFADDPQGTDTDIDTLVAPAEDDDHDQQTKIWTWDDDPPRDIDIWIFRGPVCLVLLLPDDLPDPVSLVCVPVGIPDDDDNVRSVVSNVSSNSSPDDDDPADDKDKWKWWCQCCQFFVDDIGGQVQQQDQLFFFAALQFKIKMKMKIADCVVQPVFWDDKKKWWQDKRHHGFPDIDIWDWPDWDDDPRIIMTITIDTSNVCQVRDAAQDQKIKTKIWTWIWTQDPVRRIYIYTHIGIGIHTHPQPRRHNPNVQADPWAWEWAPFQFFIWIWDDDPNDIDTFARHPPPDPPPDDRRGFGLKKFAQALVLQQVQLPPPNLGQRGFGEDAPVCVVVVNPHGMYGGPRLLVCLLPDDLLRVLRMDGRLQCPLVVVVVVDWRKHAHSDDPDPPQDRIATEDLASVPDDSRYDDSLLQVLLSVLLRQQPRSDSHHYQHYEYADAPPQDPVSVVSSQNSNLNNNLSNDRSSQSQDADPVRHRSHDYHHDHHPQRVVVVVCPPPPDDCPPHQKDKDKDWDAGAQWTKIWIFMFHADPVRDTDTGTPDIDIGRCGHNPNQLLVQLVVVCVVCVVVCVVVVQAAEDDPPDDDDPPHDPSRHYHDSSNVSSSSNCSSVPSVVVVVVVVVD